Protein AF-A0A7C3WZR3-F1 (afdb_monomer)

Secondary structure (DSSP, 8-state):
--S-GGGGGG-SEEEEES--HHHHSHHHHHHHHHHHHHH--EEEEE-SS--TTGGG-SEEE---TT-HHHHHHHHHHHHHHTT---HHHHHHHSSTTBBBPTT---TTTTTTPPTTEETTTTEE-GGGS-B-B-TTT-PBPB--SSPPPP-TTSTTS----S-B-TTS-B----HHHHHTT-GGGS--BHHHHHHHHHTT---SSTTSHIIIII---HHHHHHHHHHHHHHHTSTT--EEEEE-GGGTSSTTHHHHHHHHHHHHHHTT-TTSTT-SEEE---STTHHHHHHTT-BTTB-TTSPBPPBTTT-SSHHHHHHHH--SSSGGGGHHHHHHHHHHHHHHHHHHHH-HHHHHHHS--BPTT---SHHHHHHHHHTT---EEEEES--HHHHSS-HHHHHHHHTT-SEEEEEESS--TTTTGGGSTT--GGG---EEEEEEPP-SSSS-EEEE-TT--EEEE---

Foldseek 3Di:
DLFDLLLLLVAQEEEEEADDCCPQVVVSVVSVVNNCVVPNRFYEYEELDCHPSVVVGPAYWYWDQPLLLLLLLQLVLLCLVVVLFPLLLCQQVHQQQFAAAPQWDDCVRVVHDIPQQDPVVRDGDCPRRDTDADPVPRHTDGAFAAQFDADPVDHPRTPHHHDDDPVRHGDHNPSVCLVVVVLVPDRRGPNSVSSNRSVQSALDDCPGCCCPRTVTDSVSSVVVSCSASVQQSDPSHAYEYEHEVSQQPDPCSVSSVVSVVVVLSRSVRRPDRSHDYQHADRDQFPVVCVCCPVFPQAHNNGQGAAACPQPVWPVSSCVVRQDPDDPSVCVNVVVLVVLCVVVVVPCVVPNSRVSVNPRDHHHPPQDPGPVSVLVCLLVLNAQEDEAEQDACLPVPPHNVSSLNSQLSHLEYEYEEQDDHCSQCSLVDPPHDNVSRNYHYHYHHDDDPQQAWDWGQGSSRDTDTDHRD

Sequence (468 aa):
MTNHWVDLKNADVFMICGANPSENHPCSWKWLEKAREDHGAKIIVVDPRFTRSAARADLFSFIRPGTDIAFFNALIKYAIDKNYINWEYVQNYTNAPILVSPDFKGPWELDGYFSGYDKEKKKYDTKTWTYQTNPATGEPIRVQLIPIAEDPTFPGRGTPIGPTDANGNYIPVEWELIKAGRYDEMQPTVFAKLAKHVSRYTYEGPDSVVAKVCGMDPAKFKEIAECYVGITHKRDKTGNLMYAMGLTQFTFGTEKIRAFAILQALLGNTGLPGGGINALRGESNVQGSTDFGLLSHILTGYMSVPNSTDHPTLDKYLEKTTPKVGIWTWQPRFFKSYLMAYYGPYAKKNGLDKAYDLHPKVKKGKNYTHIGLFEDMYAGVIKGLIAWGQNPVVGGACSNLEAEAMDKLDWFVAVDLWETESMNFWRRPGVEPKDIKTEVWVLPAASSVEKSGSVTNSGRLAQYRWKA

pLDDT: mean 92.68, std 12.2, range [37.19, 98.88]

Radius of gyration: 25.97 Å; Cα contacts (8 Å, |Δi|>4): 823; chains: 1; bounding box: 72×48×62 Å

Structure (mmCIF, N/CA/C/O backbone):
data_AF-A0A7C3WZR3-F1
#
_entry.id   AF-A0A7C3WZR3-F1
#
loop_
_atom_site.group_PDB
_atom_site.id
_atom_site.type_symbol
_atom_site.label_atom_id
_atom_site.label_alt_id
_atom_site.label_comp_id
_atom_site.label_asym_id
_atom_site.label_entity_id
_atom_site.label_seq_id
_atom_site.pdbx_PDB_ins_code
_atom_site.Cartn_x
_atom_site.Cartn_y
_atom_site.Cartn_z
_atom_site.occupancy
_atom_site.B_iso_or_equiv
_atom_site.auth_seq_id
_atom_site.auth_comp_id
_atom_site.auth_asym_id
_atom_site.auth_atom_id
_atom_site.pdbx_PDB_model_num
ATOM 1 N N . MET A 1 1 ? -3.335 7.397 -3.839 1.00 90.69 1 MET A N 1
ATOM 2 C CA . MET A 1 1 ? -3.072 8.027 -5.136 1.00 90.69 1 MET A CA 1
ATOM 3 C C . MET A 1 1 ? -1.997 9.076 -4.973 1.00 90.69 1 MET A C 1
ATOM 5 O O . MET A 1 1 ? -2.073 9.880 -4.043 1.00 90.69 1 MET A O 1
ATOM 9 N N . THR A 1 2 ? -0.992 9.033 -5.842 1.00 97.00 2 THR A N 1
ATOM 10 C CA . THR A 1 2 ? -0.028 10.130 -5.999 1.00 97.00 2 THR A CA 1
ATOM 11 C C . THR A 1 2 ? -0.692 11.333 -6.671 1.00 97.00 2 THR A C 1
ATOM 13 O O . THR A 1 2 ? -0.408 12.464 -6.286 1.00 97.00 2 THR A O 1
ATOM 16 N N . ASN A 1 3 ? -1.649 11.079 -7.573 1.00 97.75 3 ASN A N 1
ATOM 17 C CA . ASN A 1 3 ? -2.411 12.072 -8.330 1.00 97.75 3 ASN A CA 1
ATOM 18 C C . ASN A 1 3 ? -3.877 12.127 -7.823 1.00 97.75 3 ASN A C 1
ATOM 20 O O . ASN A 1 3 ? -4.163 11.746 -6.681 1.00 97.75 3 ASN A O 1
ATOM 24 N N . HIS A 1 4 ? -4.820 12.615 -8.640 1.00 98.19 4 HIS A N 1
ATOM 25 C CA . HIS A 1 4 ? -6.245 12.735 -8.295 1.00 98.19 4 HIS A CA 1
ATOM 26 C C . HIS A 1 4 ? -7.170 12.378 -9.471 1.00 98.19 4 HIS A C 1
ATOM 28 O O . HIS A 1 4 ? -6.729 12.240 -10.604 1.00 98.19 4 HIS A O 1
ATOM 34 N N . TRP A 1 5 ? -8.478 12.252 -9.215 1.00 98.38 5 TRP A N 1
ATOM 35 C CA . TRP A 1 5 ? -9.445 11.732 -10.194 1.00 98.38 5 TRP A CA 1
ATOM 36 C C . TRP A 1 5 ? -9.473 12.483 -11.528 1.00 98.38 5 TRP A C 1
ATOM 38 O O . TRP A 1 5 ? -9.393 11.856 -12.572 1.00 98.38 5 TRP A O 1
ATOM 48 N N . VAL A 1 6 ? -9.562 13.816 -11.497 1.00 98.38 6 VAL A N 1
ATOM 49 C CA . VAL A 1 6 ? -9.612 14.638 -12.722 1.00 98.38 6 VAL A CA 1
ATOM 50 C C . VAL A 1 6 ? -8.327 14.536 -13.544 1.00 98.38 6 VAL A C 1
ATOM 52 O O . VAL A 1 6 ? -8.385 14.651 -14.761 1.00 98.38 6 VAL A O 1
ATOM 55 N N . ASP A 1 7 ? -7.183 14.305 -12.897 1.00 98.62 7 ASP A N 1
ATOM 56 C CA . ASP A 1 7 ? -5.886 14.213 -13.570 1.00 98.62 7 ASP A CA 1
ATOM 57 C C . ASP A 1 7 ? -5.761 12.961 -14.448 1.00 98.62 7 ASP A C 1
ATOM 59 O O . ASP A 1 7 ? -5.007 12.966 -15.414 1.00 98.62 7 ASP A O 1
ATOM 63 N N .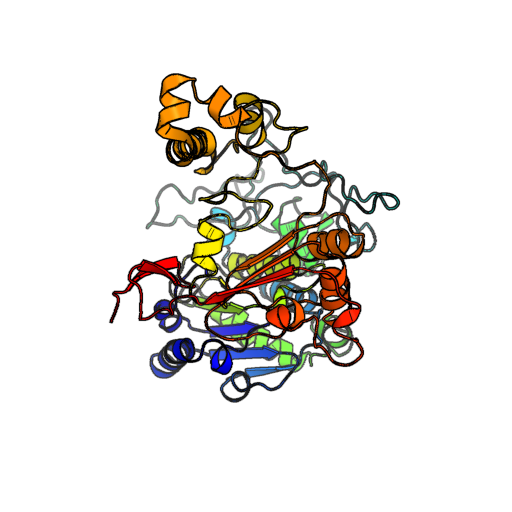 LEU A 1 8 ? -6.568 11.925 -14.183 1.00 98.44 8 LEU A N 1
ATOM 64 C CA . LEU A 1 8 ? -6.627 10.724 -15.021 1.00 98.44 8 LEU A CA 1
ATOM 65 C C . LEU A 1 8 ? -6.869 11.064 -16.494 1.00 98.44 8 LEU A C 1
ATOM 67 O O . LEU A 1 8 ? -6.333 10.384 -17.356 1.00 98.44 8 LEU A O 1
ATOM 71 N N . LYS A 1 9 ? -7.607 12.143 -16.792 1.00 98.50 9 LYS A N 1
ATOM 72 C CA . LYS A 1 9 ? -7.881 12.557 -18.173 1.00 98.50 9 LYS A CA 1
ATOM 73 C C . LYS A 1 9 ? -6.622 12.882 -18.981 1.00 98.50 9 LYS A C 1
ATOM 75 O O . LYS A 1 9 ? -6.721 12.954 -20.190 1.00 98.50 9 LYS A O 1
ATOM 80 N N . ASN A 1 10 ? -5.486 13.133 -18.329 1.00 98.44 10 ASN A N 1
ATOM 81 C CA . ASN A 1 10 ? -4.244 13.550 -18.976 1.00 98.44 10 ASN A CA 1
ATOM 82 C C . ASN A 1 10 ? -3.342 12.362 -19.366 1.00 98.44 10 ASN A C 1
ATOM 84 O O . ASN A 1 10 ? -2.302 12.582 -19.971 1.00 98.44 10 ASN A O 1
ATOM 88 N N . ALA A 1 11 ? -3.692 11.125 -18.993 1.00 98.31 11 ALA A N 1
ATOM 89 C CA . ALA A 1 11 ? -2.863 9.955 -19.284 1.00 98.31 11 ALA A CA 1
ATOM 90 C C . ALA A 1 11 ? -2.921 9.569 -20.771 1.00 98.31 11 ALA A C 1
ATOM 92 O O . ALA A 1 11 ? -3.961 9.735 -21.409 1.00 98.31 11 ALA A O 1
ATOM 93 N N . ASP A 1 12 ? -1.846 8.980 -21.297 1.00 98.44 12 ASP A N 1
ATOM 94 C CA . ASP A 1 12 ? -1.814 8.378 -22.641 1.00 98.44 12 ASP A CA 1
ATOM 95 C C . ASP A 1 12 ? -2.079 6.869 -22.608 1.00 98.44 12 ASP A C 1
ATOM 97 O O . ASP A 1 12 ? -2.499 6.268 -23.597 1.00 98.44 12 ASP A O 1
ATOM 101 N N . VAL A 1 13 ? -1.832 6.231 -21.465 1.00 98.69 13 VAL A N 1
ATOM 102 C CA . VAL A 1 13 ? -2.143 4.819 -21.255 1.00 98.69 13 VAL A CA 1
ATOM 103 C C . VAL A 1 13 ? -2.433 4.531 -19.786 1.00 98.69 13 VAL A C 1
ATOM 105 O O . VAL A 1 13 ? -1.775 5.054 -18.887 1.00 98.69 13 VAL A O 1
ATOM 108 N N . PHE A 1 14 ? -3.408 3.662 -19.541 1.00 98.75 14 PHE A N 1
ATOM 109 C CA . PHE A 1 14 ? -3.781 3.170 -18.221 1.00 98.75 14 PHE A CA 1
ATOM 110 C C . PHE A 1 14 ? -3.448 1.685 -18.095 1.00 98.75 14 PHE A C 1
ATOM 112 O O . PHE A 1 14 ? -3.852 0.879 -18.930 1.00 98.75 14 PHE A O 1
ATOM 119 N N . MET A 1 15 ? -2.782 1.316 -17.004 1.00 98.69 15 MET A N 1
ATOM 120 C CA . MET A 1 15 ? -2.668 -0.059 -16.527 1.00 98.69 15 MET A CA 1
ATOM 121 C C . MET A 1 15 ? -3.608 -0.244 -15.339 1.00 98.69 15 MET A C 1
ATOM 123 O O . MET A 1 15 ? -3.333 0.242 -14.240 1.00 98.69 15 MET A O 1
ATOM 127 N N . ILE A 1 16 ? -4.705 -0.964 -15.544 1.00 98.75 16 ILE A N 1
ATOM 128 C CA . ILE A 1 16 ? -5.624 -1.375 -14.485 1.00 98.75 16 ILE A CA 1
ATOM 129 C C . ILE A 1 16 ? -5.258 -2.807 -14.088 1.00 98.75 16 ILE A C 1
ATOM 131 O O . ILE A 1 16 ? -5.512 -3.750 -14.834 1.00 98.75 16 ILE A O 1
ATOM 135 N N . CYS A 1 17 ? -4.656 -2.971 -12.910 1.00 98.31 17 CYS A N 1
ATOM 136 C CA . CYS A 1 17 ? -4.237 -4.273 -12.393 1.00 98.31 17 CYS A CA 1
ATOM 137 C C . CYS A 1 17 ? -4.554 -4.367 -10.895 1.00 98.31 17 CYS A C 1
ATOM 139 O O . CYS A 1 17 ? -4.167 -3.503 -10.106 1.00 98.31 17 CYS A O 1
ATOM 141 N N . GLY A 1 18 ? -5.323 -5.387 -10.504 1.00 96.88 18 GLY A N 1
ATOM 142 C CA . GLY A 1 18 ? -5.863 -5.526 -9.145 1.00 96.88 18 GLY A CA 1
ATOM 143 C C . GLY A 1 18 ? -6.856 -4.423 -8.747 1.00 96.88 18 GLY A C 1
ATOM 144 O O . GLY A 1 18 ? -6.938 -4.032 -7.576 1.00 96.88 18 GLY A O 1
ATOM 145 N N . ALA A 1 19 ? -7.611 -3.913 -9.720 1.00 97.44 19 ALA A N 1
ATOM 146 C CA . ALA A 1 19 ? -8.742 -3.010 -9.534 1.00 97.44 19 ALA A CA 1
ATOM 147 C C . ALA A 1 19 ? -9.811 -3.254 -10.603 1.00 97.44 19 ALA A C 1
ATOM 149 O O . ALA A 1 19 ? -9.519 -3.718 -11.698 1.00 97.44 19 ALA A O 1
ATOM 150 N N . ASN A 1 20 ? -11.045 -2.858 -10.293 1.00 98.19 20 ASN A N 1
ATOM 151 C CA . ASN A 1 20 ? -12.165 -2.894 -11.227 1.00 98.19 20 ASN A CA 1
ATOM 152 C C . ASN A 1 20 ? -12.933 -1.558 -11.185 1.00 98.19 20 ASN A C 1
ATOM 154 O O . ASN A 1 20 ? -14.039 -1.494 -10.644 1.00 98.19 20 ASN A O 1
ATOM 158 N N . PRO A 1 21 ? -12.334 -0.453 -11.666 1.00 97.94 21 PRO A N 1
ATOM 159 C CA . PRO A 1 21 ? -12.847 0.891 -11.418 1.00 97.94 21 PRO A CA 1
ATOM 160 C C . PRO A 1 21 ? -14.184 1.184 -12.104 1.00 97.94 21 PRO A C 1
ATOM 162 O O . PRO A 1 21 ? -14.901 2.055 -11.630 1.00 97.94 21 PRO A O 1
ATOM 165 N N . SER A 1 22 ? -14.577 0.463 -13.158 1.00 97.50 22 SER A N 1
ATOM 166 C CA . SER A 1 22 ? -15.923 0.635 -13.735 1.00 97.50 22 SER A CA 1
ATOM 167 C C . SER A 1 22 ? -17.051 0.165 -12.803 1.00 97.50 22 SER A C 1
ATOM 169 O O . SER A 1 22 ? -18.186 0.602 -12.967 1.00 97.50 22 SER A O 1
ATOM 171 N N . GLU A 1 23 ? -16.749 -0.688 -11.818 1.00 98.06 23 GLU A N 1
ATOM 172 C CA . GLU A 1 23 ? -17.705 -1.172 -10.812 1.00 98.06 23 GLU A CA 1
ATOM 173 C C . GLU A 1 23 ? -17.470 -0.511 -9.456 1.00 98.06 23 GLU A C 1
ATOM 175 O O . GLU A 1 23 ? -18.408 -0.022 -8.834 1.00 98.06 23 GLU A O 1
ATOM 180 N N . ASN A 1 24 ? -16.211 -0.446 -9.021 1.00 98.06 24 ASN A N 1
ATOM 181 C CA . ASN A 1 24 ? -15.868 -0.040 -7.657 1.00 98.06 24 ASN A CA 1
ATOM 182 C C . ASN A 1 24 ? -15.627 1.474 -7.530 1.00 98.06 24 ASN A C 1
ATOM 184 O O . ASN A 1 24 ? -15.676 2.023 -6.433 1.00 98.06 24 ASN A O 1
ATOM 188 N N . HIS A 1 25 ? -15.373 2.159 -8.650 1.00 98.31 25 HIS A N 1
ATOM 189 C CA . HIS A 1 25 ? -15.139 3.605 -8.718 1.00 98.31 25 HIS A CA 1
ATOM 190 C C . HIS A 1 25 ? -15.783 4.207 -9.979 1.00 98.31 25 HIS A C 1
ATOM 192 O O . HIS A 1 25 ? -15.106 4.939 -10.703 1.00 98.31 25 HIS A O 1
ATOM 198 N N . PRO A 1 26 ? -17.062 3.925 -10.291 1.00 97.81 26 PRO A N 1
ATOM 199 C CA . PRO A 1 26 ? -17.635 4.132 -11.628 1.00 97.81 26 PRO A CA 1
ATOM 200 C C . PRO A 1 26 ? -17.519 5.579 -12.125 1.00 97.81 26 PRO A C 1
ATOM 202 O O . PRO A 1 26 ? -17.210 5.818 -13.291 1.00 97.81 26 PRO A O 1
ATOM 205 N N . CYS A 1 27 ? -17.661 6.563 -11.230 1.00 97.50 27 CYS A N 1
ATOM 206 C CA . CYS A 1 27 ? -17.503 7.980 -11.567 1.00 97.50 27 CYS A CA 1
ATOM 207 C C . CYS A 1 27 ? -16.086 8.345 -12.046 1.00 97.50 27 CYS A C 1
ATOM 209 O O . CYS A 1 27 ? -15.922 9.323 -12.772 1.00 97.50 27 CYS A O 1
ATOM 211 N N . SER A 1 28 ? -15.060 7.577 -11.660 1.00 96.38 28 SER A N 1
ATOM 212 C CA . SER A 1 28 ? -13.687 7.773 -12.143 1.00 96.38 28 SER A CA 1
ATOM 213 C C . SER A 1 28 ? -13.534 7.407 -13.618 1.00 96.38 28 SER A C 1
ATOM 215 O O . SER A 1 28 ? -12.729 8.025 -14.310 1.00 96.38 28 SER A O 1
ATOM 217 N N . TRP A 1 29 ? -14.350 6.471 -14.121 1.00 97.94 29 TRP A N 1
ATOM 218 C CA . TRP A 1 29 ? -14.259 5.989 -15.497 1.00 97.94 29 TRP A CA 1
ATOM 219 C C . TRP A 1 29 ? -14.526 7.095 -16.526 1.00 97.94 29 TRP A C 1
ATOM 221 O O . TRP A 1 29 ? -13.958 7.079 -17.613 1.00 97.94 29 TRP A O 1
ATOM 231 N N . LYS A 1 30 ? -15.310 8.119 -16.160 1.00 98.06 30 LYS A N 1
ATOM 232 C CA . LYS A 1 30 ? -15.496 9.328 -16.977 1.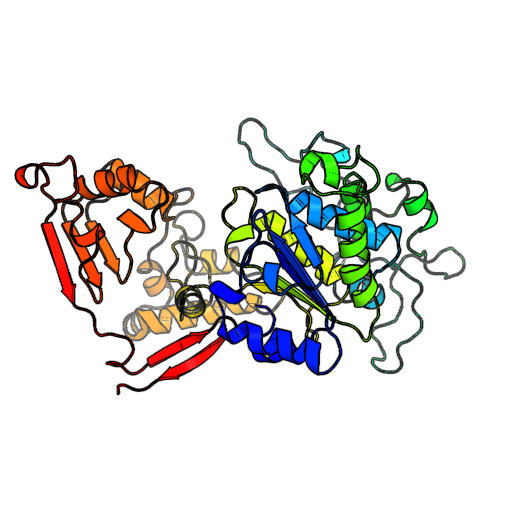00 98.06 30 LYS A CA 1
ATOM 233 C C . LYS A 1 30 ? -14.162 9.934 -17.433 1.00 98.06 30 LYS A C 1
ATOM 235 O O . LYS A 1 30 ? -14.060 10.402 -18.560 1.00 98.06 30 LYS A O 1
ATOM 240 N N . TRP A 1 31 ? -13.153 9.957 -16.563 1.00 98.62 31 TRP A N 1
ATOM 241 C CA . TRP A 1 31 ? -11.861 10.570 -16.878 1.00 98.62 31 TRP A CA 1
ATOM 242 C C . TRP A 1 31 ? -10.994 9.687 -17.773 1.00 98.62 31 TRP A C 1
ATOM 244 O O . TRP A 1 31 ? -10.238 10.214 -18.580 1.00 98.62 31 TRP A O 1
ATOM 254 N N . LEU A 1 32 ? -11.154 8.367 -17.675 1.00 98.50 32 LEU A N 1
ATOM 255 C CA . LEU A 1 32 ? -10.520 7.403 -18.572 1.00 98.50 32 LEU A CA 1
ATOM 256 C C . LEU A 1 32 ? -11.081 7.538 -19.992 1.00 98.50 32 LEU A C 1
ATOM 258 O O . LEU A 1 32 ? -10.315 7.603 -20.948 1.00 98.50 32 LEU A O 1
ATOM 262 N N . GLU A 1 33 ? -12.407 7.638 -20.129 1.00 98.31 33 GLU A N 1
ATOM 263 C CA . GLU A 1 33 ? -13.029 7.885 -21.438 1.00 98.31 33 GLU A CA 1
ATOM 264 C C . GLU A 1 33 ? -12.649 9.246 -21.993 1.00 98.31 33 GLU A C 1
ATOM 266 O O . GLU A 1 33 ? -12.318 9.341 -23.164 1.00 98.31 33 GLU A O 1
ATOM 271 N N . LYS A 1 34 ? -12.580 10.278 -21.147 1.00 98.56 34 LYS A N 1
ATOM 272 C CA . LYS A 1 34 ? -12.128 11.591 -21.601 1.00 98.56 34 LYS A CA 1
ATOM 273 C C . LYS A 1 34 ? -10.716 11.548 -22.200 1.00 98.56 34 LYS A C 1
ATOM 275 O O . LYS A 1 34 ? -10.502 12.135 -23.249 1.00 98.56 34 LYS A O 1
ATOM 280 N N . ALA A 1 35 ? -9.775 10.839 -21.574 1.00 98.56 35 ALA A N 1
ATOM 281 C CA . ALA A 1 35 ? -8.432 10.660 -22.134 1.00 98.56 35 ALA A CA 1
ATOM 282 C C . ALA A 1 35 ? -8.455 9.906 -23.480 1.00 98.56 35 ALA A C 1
ATOM 284 O O . ALA A 1 35 ? -7.708 10.222 -24.407 1.00 98.56 35 ALA A O 1
ATOM 285 N N . ARG A 1 36 ? -9.331 8.901 -23.599 1.00 98.19 36 ARG A N 1
ATOM 286 C CA . ARG A 1 36 ? -9.521 8.122 -24.829 1.00 98.19 36 ARG A CA 1
ATOM 287 C C . ARG A 1 36 ? -10.112 8.966 -25.960 1.00 98.19 36 ARG A C 1
ATOM 289 O O . ARG A 1 36 ? -9.635 8.883 -27.085 1.00 98.19 36 ARG A O 1
ATOM 296 N N . GLU A 1 37 ? -11.128 9.767 -25.662 1.00 98.19 37 GLU A N 1
ATOM 297 C CA . GLU A 1 37 ? -11.834 10.632 -26.612 1.00 98.19 37 GLU A CA 1
ATOM 298 C C . GLU A 1 37 ? -10.979 11.825 -27.054 1.00 98.19 37 GLU A C 1
ATOM 300 O O . GLU A 1 37 ? -10.922 12.120 -28.245 1.00 98.19 37 GLU A O 1
ATOM 305 N N . ASP A 1 38 ? -10.305 12.494 -26.113 1.00 97.81 38 ASP A N 1
ATOM 306 C CA . ASP A 1 38 ? -9.553 13.721 -26.392 1.00 97.81 38 ASP A CA 1
ATOM 307 C C . ASP A 1 38 ? -8.261 13.433 -27.187 1.00 97.81 38 ASP A C 1
ATOM 309 O O . ASP A 1 38 ? -7.904 14.203 -28.081 1.00 97.81 38 ASP A O 1
ATOM 313 N N . HIS A 1 39 ? -7.548 12.338 -26.880 1.00 96.25 39 HIS A N 1
ATOM 314 C CA . HIS A 1 39 ? -6.222 12.063 -27.466 1.00 96.25 39 HIS A CA 1
ATOM 315 C C . HIS A 1 39 ? -5.868 10.576 -27.610 1.00 96.25 39 HIS A C 1
ATOM 317 O O . HIS A 1 39 ? -4.698 10.227 -27.771 1.00 96.25 39 HIS A O 1
ATOM 323 N N . GLY A 1 40 ? -6.863 9.685 -27.615 1.00 97.69 40 GLY A N 1
ATOM 324 C CA . GLY A 1 40 ? -6.666 8.281 -27.990 1.00 97.69 40 GLY A CA 1
ATOM 325 C C . GLY A 1 40 ? -5.967 7.422 -26.936 1.00 97.69 40 GLY A C 1
ATOM 326 O O . GLY A 1 40 ? -5.354 6.414 -27.298 1.00 97.69 40 GLY A O 1
ATOM 327 N N . ALA A 1 41 ? -6.042 7.804 -25.656 1.00 98.50 41 ALA A N 1
ATOM 328 C CA . ALA A 1 41 ? -5.420 7.052 -24.572 1.00 98.50 41 ALA A CA 1
ATOM 329 C C . ALA A 1 41 ? -5.849 5.574 -24.547 1.00 98.50 41 ALA A C 1
ATOM 331 O O . ALA A 1 41 ? -7.018 5.252 -24.768 1.00 98.50 41 ALA A O 1
ATOM 332 N N . LYS A 1 42 ? -4.907 4.673 -24.248 1.00 98.69 42 LYS A N 1
ATOM 333 C CA . LYS A 1 42 ? -5.143 3.220 -24.226 1.00 98.69 42 LYS A CA 1
ATOM 334 C C . LYS A 1 42 ? -5.472 2.698 -22.839 1.00 98.69 42 LYS A C 1
ATOM 336 O O . LYS A 1 42 ? -4.846 3.093 -21.862 1.00 98.69 42 LYS A O 1
ATOM 341 N N . ILE A 1 43 ? -6.415 1.766 -22.741 1.00 98.81 43 ILE A N 1
ATOM 342 C CA . ILE A 1 43 ? -6.809 1.152 -21.470 1.00 98.81 43 ILE A CA 1
ATOM 343 C C . ILE A 1 43 ? -6.462 -0.330 -21.476 1.00 98.81 43 ILE A C 1
ATOM 345 O O . ILE A 1 43 ? -7.004 -1.106 -22.261 1.00 98.81 43 ILE A O 1
ATOM 349 N N . ILE A 1 44 ? -5.582 -0.724 -20.560 1.00 98.88 44 ILE A N 1
ATOM 350 C CA . ILE A 1 44 ? -5.152 -2.105 -20.359 1.00 98.88 44 ILE A CA 1
ATOM 351 C C . ILE A 1 44 ? -5.762 -2.616 -19.055 1.00 98.88 44 ILE A C 1
ATOM 353 O O . ILE A 1 44 ? -5.636 -1.966 -18.016 1.00 98.88 44 ILE A O 1
ATOM 357 N N . VAL A 1 45 ? -6.390 -3.791 -19.091 1.00 98.88 45 VAL A N 1
ATOM 358 C CA . VAL A 1 45 ? -6.889 -4.491 -17.901 1.00 98.88 45 VAL A CA 1
ATOM 359 C C . VAL A 1 45 ? -6.191 -5.838 -17.756 1.00 98.88 45 VAL A C 1
ATOM 361 O O . VAL A 1 45 ? -6.229 -6.677 -18.653 1.00 98.88 45 VAL A O 1
ATOM 364 N N . VAL A 1 46 ? -5.584 -6.058 -16.593 1.00 98.75 46 VAL A N 1
ATOM 365 C CA . VAL A 1 46 ? -5.000 -7.341 -16.195 1.00 98.75 46 VAL A CA 1
ATOM 366 C C . VAL A 1 46 ? -5.708 -7.805 -14.926 1.00 98.75 46 VAL A C 1
ATOM 368 O O . VAL A 1 46 ? -5.545 -7.217 -13.856 1.00 98.75 46 VAL A O 1
ATOM 371 N N . ASP A 1 47 ? -6.548 -8.831 -15.054 1.00 98.69 47 ASP A N 1
ATOM 372 C CA . ASP A 1 47 ? -7.404 -9.326 -13.970 1.00 98.69 47 ASP A CA 1
ATOM 373 C C . ASP A 1 47 ? -7.632 -10.839 -14.141 1.00 98.69 47 ASP A C 1
ATOM 375 O O . ASP A 1 47 ? -7.739 -11.315 -15.274 1.00 98.69 47 ASP A O 1
ATOM 379 N N . PRO A 1 48 ? -7.722 -11.633 -13.058 1.00 98.19 48 PRO A N 1
ATOM 380 C CA . PRO A 1 48 ? -8.095 -13.048 -13.151 1.00 98.19 48 PRO A CA 1
ATOM 381 C C . PRO A 1 48 ? -9.490 -13.290 -13.748 1.00 98.19 48 PRO A C 1
ATOM 383 O O . PRO A 1 48 ? -9.826 -14.430 -14.062 1.00 98.19 48 PRO A O 1
ATOM 386 N N . ARG A 1 49 ? -10.322 -12.252 -13.887 1.00 98.44 49 ARG A N 1
ATOM 387 C CA . ARG A 1 49 ? -11.691 -12.326 -14.398 1.00 98.44 49 ARG A CA 1
ATOM 388 C C . ARG A 1 49 ? -11.914 -11.306 -15.509 1.00 98.44 49 ARG A C 1
ATOM 390 O O . ARG A 1 49 ? -11.367 -10.207 -15.497 1.00 98.44 49 ARG A O 1
ATOM 397 N N . PHE A 1 50 ? -12.827 -11.627 -16.419 1.00 98.50 50 PHE A N 1
ATOM 398 C CA . PHE A 1 50 ? -13.345 -10.648 -17.369 1.00 98.50 50 PHE A CA 1
ATOM 399 C C . PHE A 1 50 ? -14.417 -9.782 -16.684 1.00 98.50 50 PHE A C 1
ATOM 401 O O . PHE A 1 50 ? -15.567 -10.188 -16.536 1.00 98.50 50 PHE A O 1
ATOM 408 N N . THR A 1 51 ? -14.014 -8.616 -16.182 1.00 98.62 51 THR A N 1
ATOM 409 C CA . THR A 1 51 ? -14.869 -7.678 -15.429 1.00 98.62 51 THR A CA 1
ATOM 410 C C . THR A 1 51 ? -15.558 -6.652 -16.335 1.00 98.62 51 THR A C 1
ATOM 412 O O . THR A 1 51 ? -15.250 -6.558 -17.525 1.00 98.62 51 THR A O 1
ATOM 415 N N . ARG A 1 52 ? -16.439 -5.793 -15.791 1.00 98.44 52 ARG A N 1
ATOM 416 C CA . ARG A 1 52 ? -16.972 -4.656 -16.572 1.00 98.44 52 ARG A CA 1
ATOM 417 C C . ARG A 1 52 ? -15.887 -3.658 -16.989 1.00 98.44 52 ARG A C 1
ATOM 419 O O . ARG A 1 52 ? -16.067 -2.955 -17.979 1.00 98.44 52 ARG A O 1
ATOM 426 N N . SER A 1 53 ? -14.753 -3.613 -16.280 1.00 98.56 53 SER A N 1
ATOM 427 C CA . SER A 1 53 ? -13.608 -2.798 -16.706 1.00 98.56 53 SER A CA 1
ATOM 428 C C . SER A 1 53 ? -12.926 -3.441 -17.907 1.00 98.56 53 SER A C 1
ATOM 430 O O . SER A 1 53 ? -12.623 -2.742 -18.868 1.00 98.56 53 SER A O 1
ATOM 432 N N . ALA A 1 54 ? -12.752 -4.770 -17.888 1.00 98.56 54 ALA A N 1
ATOM 433 C CA . ALA A 1 54 ? -12.206 -5.522 -19.018 1.00 98.56 54 ALA A CA 1
ATOM 434 C C . ALA A 1 54 ? -13.073 -5.379 -20.277 1.00 98.56 54 ALA A C 1
ATOM 436 O O . ALA A 1 54 ? -12.542 -5.159 -21.358 1.00 98.56 54 ALA A O 1
ATOM 437 N N . ALA A 1 55 ? -14.402 -5.390 -20.126 1.00 98.44 55 ALA A N 1
ATOM 438 C CA . ALA A 1 55 ? -15.346 -5.197 -21.230 1.00 98.44 55 ALA A CA 1
ATOM 439 C C . ALA A 1 55 ? -15.206 -3.845 -21.957 1.00 98.44 55 ALA A C 1
ATOM 441 O O . ALA A 1 55 ? -15.729 -3.682 -23.056 1.00 98.44 55 ALA A O 1
ATOM 442 N N . ARG A 1 56 ? -14.529 -2.869 -21.341 1.00 97.69 56 ARG A N 1
ATOM 443 C CA . ARG A 1 56 ? -14.323 -1.515 -21.876 1.00 97.69 56 ARG A CA 1
ATOM 444 C C . ARG A 1 56 ? -12.852 -1.201 -22.173 1.00 97.69 56 ARG A C 1
ATOM 446 O O . ARG A 1 56 ? -12.537 -0.051 -22.498 1.00 97.69 56 ARG A O 1
ATOM 453 N N . ALA A 1 57 ? -11.963 -2.177 -22.004 1.00 98.38 57 ALA A N 1
ATOM 454 C CA . ALA A 1 57 ? -10.530 -2.034 -22.227 1.00 98.38 57 ALA A CA 1
ATOM 455 C C . ALA A 1 57 ? -10.178 -2.177 -23.714 1.00 98.38 57 ALA A C 1
ATOM 457 O O . ALA A 1 57 ? -10.857 -2.891 -24.447 1.00 98.38 57 ALA A O 1
ATOM 458 N N . ASP A 1 58 ? -9.094 -1.533 -24.146 1.00 98.44 58 ASP A N 1
ATOM 459 C CA . ASP A 1 58 ? -8.479 -1.794 -25.452 1.00 98.44 58 ASP A CA 1
ATOM 460 C C . ASP A 1 58 ? -7.736 -3.137 -25.444 1.00 98.44 58 ASP A C 1
ATOM 462 O O . ASP A 1 58 ? -7.760 -3.872 -26.428 1.00 98.44 58 ASP A O 1
ATOM 466 N N . LEU A 1 59 ? -7.076 -3.458 -24.324 1.00 98.44 59 LEU A N 1
ATOM 467 C CA . LEU A 1 59 ? -6.339 -4.703 -24.124 1.00 98.44 59 LEU A CA 1
ATOM 468 C C . LEU A 1 59 ? -6.748 -5.359 -22.808 1.00 98.44 59 LEU A C 1
ATOM 470 O O . LEU A 1 59 ? -6.795 -4.713 -21.761 1.00 98.44 59 LEU A O 1
ATOM 474 N N . PHE A 1 60 ? -6.979 -6.667 -22.855 1.00 98.62 60 PHE A N 1
ATOM 475 C CA . PHE A 1 60 ? -7.258 -7.482 -21.681 1.00 98.62 60 PHE A CA 1
ATOM 476 C C . PHE A 1 60 ? -6.369 -8.725 -21.661 1.00 98.62 60 PHE A C 1
ATOM 478 O O . PHE A 1 60 ? -6.164 -9.367 -22.693 1.00 98.62 60 PHE A O 1
ATOM 485 N N . SER A 1 61 ? -5.884 -9.089 -20.474 1.00 98.38 61 SER A N 1
ATOM 486 C CA . SER A 1 61 ? -5.281 -10.397 -20.236 1.00 98.38 61 SER A CA 1
ATOM 487 C C . SER A 1 61 ? -5.697 -10.962 -18.891 1.00 98.38 61 SER A C 1
ATOM 489 O O . SER A 1 61 ? -5.686 -10.265 -17.874 1.00 98.38 61 SER A O 1
ATOM 491 N N . PHE A 1 62 ? -5.945 -12.270 -18.879 1.00 98.25 62 PHE A N 1
ATOM 492 C CA . PHE A 1 62 ? -6.003 -13.025 -17.640 1.00 98.25 62 PHE A CA 1
ATOM 493 C C . PHE A 1 62 ? -4.634 -13.043 -16.954 1.00 98.25 62 PHE A C 1
ATOM 495 O O . PHE A 1 62 ? -3.587 -13.035 -17.609 1.00 98.25 62 PHE A O 1
ATOM 502 N N . ILE A 1 63 ? -4.661 -13.098 -15.625 1.00 98.12 63 ILE A N 1
ATOM 503 C CA . ILE A 1 63 ? -3.499 -13.367 -14.780 1.00 98.12 63 ILE A CA 1
ATOM 504 C C . ILE A 1 63 ? -3.911 -14.311 -13.652 1.00 98.12 63 ILE A C 1
ATOM 506 O O . ILE A 1 63 ? -5.009 -14.207 -13.104 1.00 98.12 63 ILE A O 1
ATOM 510 N N . ARG A 1 64 ? -3.032 -15.236 -13.277 1.00 98.38 64 ARG A N 1
ATOM 511 C CA . ARG A 1 64 ? -3.238 -16.084 -12.103 1.00 98.38 64 ARG A CA 1
ATOM 512 C C . ARG A 1 64 ? -3.213 -15.232 -10.820 1.00 98.38 64 ARG A C 1
ATOM 514 O O . ARG A 1 64 ? -2.281 -14.451 -10.627 1.00 98.38 64 ARG A O 1
ATOM 521 N N . PRO A 1 65 ? -4.184 -15.376 -9.898 1.00 97.62 65 PRO A N 1
ATOM 522 C CA . PRO A 1 65 ? -4.155 -14.639 -8.637 1.00 97.62 65 PRO A CA 1
ATOM 523 C C . PRO A 1 65 ? -2.845 -14.867 -7.873 1.00 97.62 65 PRO A C 1
ATOM 525 O O . PRO A 1 65 ? -2.436 -16.004 -7.653 1.00 97.62 65 PRO A O 1
ATOM 528 N N . GLY A 1 66 ? -2.188 -13.784 -7.451 1.00 96.94 66 GLY A N 1
ATOM 529 C CA . GLY A 1 66 ? -0.950 -13.869 -6.669 1.00 96.94 66 GLY A CA 1
ATOM 530 C C . GLY A 1 66 ? 0.343 -13.751 -7.474 1.00 96.94 66 GLY A C 1
ATOM 531 O O . GLY A 1 66 ? 1.404 -13.668 -6.863 1.00 96.94 66 GLY A O 1
ATOM 532 N N . THR A 1 67 ? 0.294 -13.687 -8.804 1.00 98.19 67 THR A N 1
ATOM 533 C CA . THR A 1 67 ? 1.504 -13.751 -9.647 1.00 98.19 67 THR A CA 1
ATOM 534 C C . THR A 1 67 ? 1.932 -12.398 -10.214 1.00 98.19 67 THR A C 1
ATOM 536 O O . THR A 1 67 ? 2.804 -12.323 -11.074 1.00 98.19 67 THR A O 1
ATOM 539 N N . ASP A 1 68 ? 1.359 -11.308 -9.705 1.00 98.31 68 ASP A N 1
ATOM 540 C CA . ASP A 1 68 ? 1.561 -9.943 -10.202 1.00 98.31 68 ASP A CA 1
ATOM 541 C C . ASP A 1 68 ? 3.020 -9.472 -10.097 1.00 98.31 68 ASP A C 1
ATOM 543 O O . ASP A 1 68 ? 3.484 -8.720 -10.947 1.00 98.31 68 ASP A O 1
ATOM 547 N N . ILE A 1 69 ? 3.779 -9.947 -9.096 1.00 98.19 69 ILE A N 1
ATOM 548 C CA . ILE A 1 69 ? 5.219 -9.647 -8.978 1.00 98.19 69 ILE A CA 1
ATOM 549 C C . ILE A 1 69 ? 5.964 -10.132 -10.223 1.00 98.19 69 ILE A C 1
ATOM 551 O O . ILE A 1 69 ? 6.805 -9.410 -10.753 1.00 98.19 69 ILE A O 1
ATOM 555 N N . ALA A 1 70 ? 5.651 -11.338 -10.704 1.00 98.31 70 ALA A N 1
ATOM 556 C CA . ALA A 1 70 ? 6.294 -11.896 -11.885 1.00 98.31 70 ALA A CA 1
ATOM 557 C C . ALA A 1 70 ? 5.932 -11.099 -13.145 1.00 98.31 70 ALA A C 1
ATOM 559 O O . ALA A 1 70 ? 6.814 -10.793 -13.942 1.00 98.31 70 ALA A O 1
ATOM 560 N N . PHE A 1 71 ? 4.667 -10.690 -13.273 1.00 98.62 71 PHE A N 1
ATOM 561 C CA . PHE A 1 71 ? 4.199 -9.825 -14.355 1.00 98.62 71 PHE A CA 1
ATOM 562 C C . PHE A 1 71 ? 4.894 -8.451 -14.360 1.00 98.62 71 PHE A C 1
ATOM 564 O O . PHE A 1 71 ? 5.462 -8.054 -15.376 1.00 98.62 71 PHE A O 1
ATOM 571 N N . PHE A 1 72 ? 4.923 -7.739 -13.228 1.00 98.56 72 PHE A N 1
ATOM 572 C CA . PHE A 1 72 ? 5.561 -6.419 -13.159 1.00 98.56 72 PHE A CA 1
ATOM 573 C C . PHE A 1 72 ? 7.084 -6.488 -13.308 1.00 98.56 72 PHE A C 1
ATOM 575 O O . PHE A 1 72 ? 7.662 -5.635 -13.976 1.00 98.56 72 PHE A O 1
ATOM 582 N N . ASN A 1 73 ? 7.748 -7.509 -12.757 1.00 98.69 73 ASN A N 1
ATOM 583 C CA . ASN A 1 73 ? 9.186 -7.692 -12.969 1.00 98.69 73 ASN A CA 1
ATOM 584 C C . ASN A 1 73 ? 9.519 -8.070 -14.416 1.00 98.69 73 ASN A C 1
ATOM 586 O O . ASN A 1 73 ? 10.556 -7.643 -14.913 1.00 98.69 73 ASN A O 1
ATOM 590 N N . ALA A 1 74 ? 8.641 -8.797 -15.113 1.00 98.75 74 ALA A N 1
ATOM 591 C CA . ALA A 1 74 ? 8.782 -9.019 -16.547 1.00 98.75 74 ALA A CA 1
ATOM 592 C C . ALA A 1 74 ? 8.631 -7.709 -17.342 1.00 98.75 74 ALA A C 1
ATOM 594 O O . ALA A 1 74 ? 9.400 -7.483 -18.270 1.00 98.75 74 ALA A O 1
ATOM 595 N N . LEU A 1 75 ? 7.714 -6.806 -16.960 1.00 98.75 75 LEU A N 1
ATOM 596 C CA . LEU A 1 75 ? 7.612 -5.468 -17.569 1.00 98.75 75 LEU A CA 1
ATOM 597 C C . LEU A 1 75 ? 8.852 -4.605 -17.297 1.00 98.75 75 LEU A C 1
ATOM 599 O O . LEU A 1 75 ? 9.325 -3.917 -18.199 1.00 98.75 75 LEU A O 1
ATOM 603 N N . ILE A 1 76 ? 9.413 -4.662 -16.083 1.00 98.69 76 ILE A N 1
ATOM 604 C CA . ILE A 1 76 ? 10.687 -3.999 -15.764 1.00 98.69 76 ILE A CA 1
ATOM 605 C C . ILE A 1 76 ? 11.812 -4.577 -16.624 1.00 98.69 76 ILE A C 1
ATOM 607 O O . ILE A 1 76 ? 12.578 -3.820 -17.216 1.00 98.69 76 ILE A O 1
ATOM 611 N N . LYS A 1 77 ? 11.898 -5.910 -16.725 1.00 97.88 77 LYS A N 1
ATOM 612 C CA . LYS A 1 77 ? 12.879 -6.575 -17.584 1.00 97.88 77 LYS A CA 1
ATOM 613 C C . LYS A 1 77 ? 12.702 -6.142 -19.038 1.00 97.88 77 LYS A C 1
ATOM 615 O O . LYS A 1 77 ? 13.691 -5.806 -19.665 1.00 97.88 77 LYS A O 1
ATOM 620 N N . TYR A 1 78 ? 11.474 -6.075 -19.551 1.00 97.44 78 TYR A N 1
ATOM 621 C CA . TYR A 1 78 ? 11.186 -5.596 -20.904 1.00 97.44 78 TYR A CA 1
ATOM 622 C C . TYR A 1 78 ? 11.654 -4.148 -21.118 1.00 97.44 78 TYR A C 1
ATOM 624 O O . TYR A 1 78 ? 12.310 -3.855 -22.116 1.00 97.44 78 TYR A O 1
ATOM 632 N N . ALA A 1 79 ? 11.373 -3.249 -20.167 1.00 91.06 79 ALA A N 1
ATOM 633 C CA . ALA A 1 79 ? 11.845 -1.866 -20.217 1.00 91.06 79 ALA A CA 1
ATOM 634 C C . ALA A 1 79 ? 13.379 -1.788 -20.263 1.00 91.06 79 ALA A C 1
ATOM 636 O O . ALA A 1 79 ? 13.930 -1.019 -21.049 1.00 91.06 79 ALA A O 1
ATOM 637 N N . ILE A 1 80 ? 14.066 -2.626 -19.479 1.00 89.94 80 ILE A N 1
ATOM 638 C CA . ILE A 1 80 ? 15.526 -2.751 -19.522 1.00 89.94 80 ILE A CA 1
ATOM 639 C C . ILE A 1 80 ? 15.971 -3.356 -20.856 1.00 89.94 80 ILE A C 1
ATOM 641 O O . ILE A 1 80 ? 16.734 -2.724 -21.556 1.00 89.94 80 ILE A O 1
ATOM 645 N N . ASP A 1 81 ? 15.476 -4.505 -21.299 1.00 86.00 81 ASP A N 1
ATOM 646 C CA . ASP A 1 81 ? 15.941 -5.142 -22.540 1.00 86.00 81 ASP A CA 1
ATOM 647 C C . ASP A 1 81 ? 15.794 -4.229 -23.776 1.00 86.00 81 ASP A C 1
ATOM 649 O O . ASP A 1 81 ? 16.619 -4.270 -24.690 1.00 86.00 81 ASP A O 1
ATOM 653 N N . LYS A 1 82 ? 14.749 -3.389 -23.812 1.00 82.12 82 LYS A N 1
ATOM 654 C CA . LYS A 1 82 ? 14.485 -2.441 -24.909 1.00 82.12 82 LYS A CA 1
ATOM 655 C C . LYS A 1 82 ? 15.158 -1.080 -24.750 1.00 82.12 82 LYS A C 1
ATOM 657 O O . LYS A 1 82 ? 15.073 -0.268 -25.667 1.00 82.12 82 LYS A O 1
ATOM 662 N N . ASN A 1 83 ? 15.815 -0.818 -23.622 1.00 79.75 83 ASN A N 1
ATOM 663 C CA . ASN A 1 83 ? 16.275 0.518 -23.237 1.00 79.75 83 ASN A CA 1
ATOM 664 C C . ASN A 1 83 ? 15.152 1.572 -23.192 1.00 79.75 83 ASN A C 1
ATOM 666 O O . ASN A 1 83 ? 15.357 2.747 -23.494 1.00 79.75 83 ASN A O 1
ATOM 670 N N . TYR A 1 84 ? 13.943 1.153 -22.835 1.00 84.25 84 TYR A N 1
ATOM 671 C CA . TYR A 1 84 ? 12.769 2.012 -22.696 1.00 84.25 84 TYR A CA 1
ATOM 672 C C . TYR A 1 84 ? 12.722 2.584 -21.279 1.00 84.25 84 TYR A C 1
ATOM 674 O O . TYR A 1 84 ? 11.826 2.297 -20.487 1.00 84.25 84 TYR A O 1
ATOM 682 N N . ILE A 1 85 ? 13.753 3.365 -20.959 1.00 82.81 85 ILE A N 1
ATOM 683 C CA . ILE A 1 85 ? 14.006 3.947 -19.642 1.00 82.81 85 ILE A CA 1
ATOM 684 C C . ILE A 1 85 ? 14.172 5.455 -19.802 1.00 82.81 85 ILE A C 1
ATOM 686 O O . ILE A 1 85 ? 14.917 5.929 -20.661 1.00 82.81 85 ILE A O 1
ATOM 690 N N . ASN A 1 86 ? 13.527 6.221 -18.925 1.00 83.69 86 ASN A N 1
ATOM 691 C CA . ASN A 1 86 ? 13.781 7.647 -18.804 1.00 83.69 86 ASN A CA 1
ATOM 692 C C . ASN A 1 86 ? 15.054 7.866 -17.972 1.00 83.69 86 ASN A C 1
ATOM 694 O O . ASN A 1 86 ? 15.008 8.046 -16.755 1.00 83.69 86 ASN A O 1
ATOM 698 N N . TRP A 1 87 ? 16.209 7.806 -18.632 1.00 81.38 87 TRP A N 1
ATOM 699 C CA . TRP A 1 87 ? 17.505 7.838 -17.954 1.00 81.38 87 TRP A CA 1
ATOM 700 C C . TRP A 1 87 ? 17.794 9.127 -17.198 1.00 81.38 87 TRP A C 1
ATOM 702 O O . TRP A 1 87 ? 18.435 9.079 -16.153 1.00 81.38 87 TRP A O 1
ATOM 712 N N . GLU A 1 88 ? 17.297 10.263 -17.678 1.00 78.75 88 GLU A N 1
ATOM 713 C CA . GLU A 1 88 ? 17.439 11.533 -16.970 1.00 78.75 88 GLU A CA 1
ATOM 714 C C . GLU A 1 88 ? 16.681 11.503 -15.637 1.00 78.75 88 GLU A C 1
ATOM 716 O O . GLU A 1 88 ? 17.240 11.837 -14.590 1.00 78.75 88 GLU A O 1
ATOM 721 N N . TYR A 1 89 ? 15.436 11.017 -15.654 1.00 84.38 89 TYR A N 1
ATOM 722 C CA . TYR A 1 89 ? 14.651 10.826 -14.438 1.00 84.38 89 TYR A CA 1
ATOM 723 C C . TYR A 1 89 ? 15.326 9.822 -13.496 1.00 84.38 89 TYR A C 1
ATOM 725 O O . TYR A 1 89 ? 15.475 10.077 -12.301 1.00 84.38 89 TYR A O 1
ATOM 733 N N . VAL A 1 90 ? 15.768 8.680 -14.030 1.00 87.19 90 VAL A N 1
ATOM 734 C CA . VAL A 1 90 ? 16.405 7.609 -13.254 1.00 87.19 90 VAL A CA 1
ATOM 735 C C . VAL A 1 90 ? 17.704 8.083 -12.602 1.00 87.19 90 VAL A C 1
ATOM 737 O O . VAL A 1 90 ? 17.892 7.847 -11.407 1.00 87.19 90 VAL A O 1
ATOM 740 N N . GLN A 1 91 ? 18.562 8.795 -13.334 1.00 85.81 91 GLN A N 1
ATOM 741 C CA . GLN A 1 91 ? 19.815 9.349 -12.818 1.00 85.81 91 GLN A CA 1
ATOM 742 C C . GLN A 1 91 ? 19.563 10.348 -11.680 1.00 85.81 91 GLN A C 1
ATOM 744 O O . GLN A 1 91 ? 20.219 10.284 -10.640 1.00 85.81 91 GLN A O 1
ATOM 749 N N . ASN A 1 92 ? 18.610 11.263 -11.861 1.00 84.19 92 ASN A N 1
ATOM 750 C CA . ASN A 1 92 ? 18.491 12.438 -10.998 1.00 84.19 92 ASN A CA 1
ATOM 751 C C . ASN A 1 92 ? 17.497 12.270 -9.844 1.00 84.19 92 ASN A C 1
ATOM 753 O O . ASN A 1 92 ? 17.694 12.842 -8.770 1.00 84.19 92 ASN A O 1
ATOM 757 N N . TYR A 1 93 ? 16.428 11.498 -10.039 1.00 89.38 93 TYR A N 1
ATOM 758 C CA . TYR A 1 93 ? 15.283 11.464 -9.120 1.00 89.38 93 TYR A CA 1
ATOM 759 C C . TYR A 1 93 ? 15.069 10.110 -8.453 1.00 89.38 93 TYR A C 1
ATOM 761 O O . TYR A 1 93 ? 14.136 9.942 -7.667 1.00 89.38 93 TYR A O 1
ATOM 769 N N . THR A 1 94 ? 15.962 9.151 -8.704 1.00 94.19 94 THR A N 1
ATOM 770 C CA . THR A 1 94 ? 15.934 7.845 -8.044 1.00 94.19 94 THR A CA 1
ATOM 771 C C . THR A 1 94 ? 17.243 7.554 -7.303 1.00 94.19 94 THR A C 1
ATOM 773 O O . THR A 1 94 ? 18.187 8.352 -7.265 1.00 94.19 94 THR A O 1
ATOM 776 N N . ASN A 1 95 ? 17.291 6.395 -6.652 1.00 95.69 95 ASN A N 1
ATOM 777 C CA . ASN A 1 95 ? 18.496 5.841 -6.040 1.00 95.69 95 ASN A CA 1
ATOM 778 C C . ASN A 1 95 ? 19.270 4.901 -6.981 1.00 95.69 95 ASN A C 1
ATOM 780 O O . ASN A 1 95 ? 20.286 4.363 -6.556 1.00 95.69 95 ASN A O 1
ATOM 784 N N . ALA A 1 96 ? 18.830 4.720 -8.231 1.00 94.56 96 ALA A N 1
ATOM 785 C CA . ALA A 1 96 ? 19.493 3.901 -9.244 1.00 94.56 96 ALA A CA 1
ATOM 786 C C . ALA A 1 96 ? 21.025 4.090 -9.338 1.00 94.56 96 ALA A C 1
ATOM 788 O O . ALA A 1 96 ? 21.711 3.068 -9.387 1.00 94.56 96 ALA A O 1
ATOM 789 N N . PRO A 1 97 ? 21.584 5.323 -9.310 1.00 91.44 97 PRO A N 1
ATOM 790 C CA . PRO A 1 97 ? 23.034 5.537 -9.407 1.00 91.44 97 PRO A CA 1
ATOM 791 C C . PRO A 1 97 ? 23.814 5.270 -8.112 1.00 91.44 97 PRO A C 1
ATOM 793 O O . PRO A 1 97 ? 25.028 5.448 -8.089 1.00 91.44 97 PRO A O 1
ATOM 796 N N . ILE A 1 98 ? 23.158 4.925 -7.002 1.00 94.12 98 ILE A N 1
ATOM 797 C CA . ILE A 1 98 ? 23.844 4.747 -5.717 1.00 94.12 98 ILE A CA 1
ATOM 798 C C . ILE A 1 98 ? 24.518 3.373 -5.671 1.00 94.12 98 ILE A C 1
ATOM 800 O O . ILE A 1 98 ? 23.896 2.369 -6.022 1.00 94.12 98 ILE A O 1
ATOM 804 N N . LEU A 1 99 ? 25.765 3.313 -5.196 1.00 94.50 99 LEU A N 1
ATOM 805 C CA . LEU A 1 99 ? 26.475 2.054 -4.962 1.00 94.50 99 LEU A CA 1
ATOM 806 C C . LEU A 1 99 ? 25.896 1.297 -3.757 1.00 94.50 99 LEU A C 1
ATOM 808 O O . LEU A 1 99 ? 25.736 1.843 -2.663 1.00 94.50 99 LEU A O 1
ATOM 812 N N . VAL A 1 100 ? 25.612 0.013 -3.952 1.00 96.38 100 VAL A N 1
ATOM 813 C CA . VAL A 1 100 ? 25.128 -0.918 -2.926 1.00 96.38 100 VAL A CA 1
ATOM 814 C C . VAL A 1 100 ? 26.319 -1.583 -2.241 1.00 96.38 100 VAL A C 1
ATOM 816 O O . VAL A 1 100 ? 27.364 -1.789 -2.863 1.00 96.38 100 VAL A O 1
ATOM 819 N N . SER A 1 101 ? 26.169 -1.921 -0.959 1.00 95.62 101 SER A N 1
ATOM 820 C CA . SER A 1 101 ? 27.161 -2.695 -0.212 1.00 95.62 101 SER A CA 1
ATOM 821 C C . SER A 1 101 ? 27.625 -3.935 -0.999 1.00 95.62 101 SER A C 1
ATOM 823 O O . SER A 1 101 ? 26.781 -4.658 -1.541 1.00 95.62 101 SER A O 1
ATOM 825 N N . PRO A 1 102 ? 28.941 -4.215 -1.059 1.00 92.44 102 PRO A N 1
ATOM 826 C CA . PRO A 1 102 ? 29.460 -5.416 -1.714 1.00 92.44 102 PRO A CA 1
ATOM 827 C C . PRO A 1 102 ? 29.003 -6.711 -1.023 1.00 92.44 102 PRO A C 1
ATOM 829 O O . PRO A 1 102 ? 28.926 -7.750 -1.672 1.00 92.44 102 PRO A O 1
ATOM 832 N N . ASP A 1 103 ? 28.623 -6.643 0.257 1.00 95.50 103 ASP A N 1
ATOM 833 C CA . ASP A 1 103 ? 28.139 -7.792 1.031 1.00 95.50 103 ASP A CA 1
ATOM 834 C C . ASP A 1 103 ? 26.668 -8.138 0.746 1.00 95.50 103 ASP A C 1
ATOM 836 O O . ASP A 1 103 ? 26.149 -9.152 1.226 1.00 95.50 103 ASP A O 1
ATOM 840 N N . PHE A 1 104 ? 25.961 -7.292 -0.011 1.00 97.25 104 PHE A N 1
ATOM 841 C CA . PHE A 1 104 ? 24.597 -7.573 -0.433 1.00 97.25 104 PHE A CA 1
ATOM 842 C C . PHE A 1 104 ? 24.571 -8.728 -1.438 1.00 97.25 104 PHE A C 1
ATOM 844 O O . PHE A 1 104 ? 25.104 -8.619 -2.546 1.00 97.25 104 PHE A O 1
ATOM 851 N N . LYS A 1 105 ? 23.845 -9.793 -1.089 1.00 96.44 105 LYS A N 1
ATOM 852 C CA . LYS A 1 105 ? 23.573 -10.923 -1.985 1.00 96.44 105 LYS A CA 1
ATOM 853 C C . LYS A 1 105 ? 22.082 -11.037 -2.244 1.00 96.44 105 LYS A C 1
ATOM 855 O O . LYS A 1 105 ? 21.265 -10.964 -1.323 1.00 96.44 105 LYS A O 1
ATOM 860 N N . GLY A 1 106 ? 21.730 -11.209 -3.511 1.00 95.56 106 GLY A N 1
ATOM 861 C CA . GLY A 1 106 ? 20.344 -11.323 -3.939 1.00 95.56 106 GLY A CA 1
ATOM 862 C C . GLY A 1 106 ? 19.865 -12.768 -4.107 1.00 95.56 106 GLY A C 1
ATOM 863 O O . GLY A 1 106 ? 20.659 -13.708 -4.067 1.00 95.56 106 GLY A O 1
ATOM 864 N N . PRO A 1 107 ? 18.569 -12.948 -4.409 1.00 94.56 107 PRO A N 1
ATOM 865 C CA . PRO A 1 107 ? 17.938 -14.256 -4.609 1.00 94.56 107 PRO A CA 1
ATOM 866 C C . PRO A 1 107 ? 18.443 -15.034 -5.822 1.00 94.56 107 PRO A C 1
ATOM 868 O O . PRO A 1 107 ? 18.086 -16.194 -5.984 1.00 94.56 107 PRO A O 1
ATOM 871 N N . TRP A 1 108 ? 19.231 -14.406 -6.691 1.00 93.44 108 TRP A N 1
ATOM 872 C CA . TRP A 1 108 ? 19.923 -15.072 -7.793 1.00 93.44 108 TRP A CA 1
ATOM 873 C C . TRP A 1 108 ? 21.187 -15.818 -7.331 1.00 93.44 108 TRP A C 1
ATOM 875 O O . TRP A 1 108 ? 21.621 -16.734 -8.013 1.00 93.44 108 TRP A O 1
ATOM 885 N N . GLU A 1 109 ? 21.765 -15.446 -6.186 1.00 94.12 109 GLU A N 1
ATOM 886 C CA . GLU A 1 109 ? 22.925 -16.118 -5.577 1.00 94.12 109 GLU A CA 1
ATOM 887 C C . GLU A 1 109 ? 22.517 -17.050 -4.433 1.00 94.12 109 GLU A C 1
ATOM 889 O O . GLU A 1 109 ? 23.199 -18.032 -4.160 1.00 94.12 109 GLU A O 1
ATOM 894 N N . LEU A 1 110 ? 21.419 -16.732 -3.743 1.00 95.50 110 LEU A N 1
ATOM 895 C CA . LEU A 1 110 ? 20.993 -17.416 -2.520 1.00 95.50 110 LEU A CA 1
ATOM 896 C C . LEU A 1 110 ? 19.633 -18.113 -2.671 1.00 95.50 110 LEU A C 1
ATOM 898 O O . LEU A 1 110 ? 18.850 -18.133 -1.726 1.00 95.50 110 LEU A O 1
ATOM 902 N N . ASP A 1 111 ? 19.346 -18.641 -3.862 1.00 93.31 111 ASP A N 1
ATOM 903 C CA . ASP A 1 111 ? 18.184 -19.497 -4.152 1.00 93.31 111 ASP A CA 1
ATOM 904 C C . ASP A 1 111 ? 16.854 -18.966 -3.579 1.00 93.31 111 ASP A C 1
ATOM 906 O O . ASP A 1 111 ? 16.208 -19.561 -2.718 1.00 93.31 111 ASP A O 1
ATOM 910 N N . GLY A 1 112 ? 16.477 -17.756 -4.000 1.00 94.06 112 GLY A N 1
ATOM 911 C CA . GLY A 1 112 ? 15.234 -17.114 -3.560 1.00 94.06 112 GLY A CA 1
ATOM 912 C C . GLY A 1 112 ? 15.333 -16.297 -2.267 1.00 94.06 112 GLY A C 1
ATOM 913 O O . GLY A 1 112 ? 14.414 -15.529 -1.983 1.00 94.06 112 GLY A O 1
ATOM 914 N N . TYR A 1 113 ? 16.447 -16.360 -1.534 1.00 96.69 113 TYR A N 1
ATOM 915 C CA . TYR A 1 113 ? 16.678 -15.543 -0.338 1.00 96.69 113 TYR A CA 1
ATOM 916 C C . TYR A 1 113 ? 17.585 -14.335 -0.609 1.00 96.69 113 TYR A C 1
ATOM 918 O O . TYR A 1 113 ? 18.378 -14.313 -1.539 1.00 96.69 113 TYR A O 1
ATOM 926 N N . PHE A 1 114 ? 17.493 -13.304 0.225 1.00 97.56 114 PHE A N 1
ATOM 927 C CA . PHE A 1 114 ? 18.497 -12.238 0.286 1.00 97.56 114 PHE A CA 1
ATOM 928 C C . PHE A 1 114 ? 19.542 -12.533 1.373 1.00 97.56 114 PHE A C 1
ATOM 930 O O . PHE A 1 114 ? 19.332 -13.376 2.252 1.00 97.56 114 PHE A O 1
ATOM 937 N N . SER A 1 115 ? 20.671 -11.825 1.343 1.00 97.62 115 SER A N 1
ATOM 938 C CA . SER A 1 115 ? 21.667 -11.872 2.416 1.00 97.62 115 SER A CA 1
ATOM 939 C C . SER A 1 115 ? 21.031 -11.533 3.768 1.00 97.62 115 SER A C 1
ATOM 941 O O . SER A 1 115 ? 20.201 -10.629 3.869 1.00 97.62 115 SER A O 1
ATOM 943 N N . GLY A 1 116 ? 21.429 -12.269 4.810 1.00 96.81 116 GLY A N 1
ATOM 944 C CA . GLY A 1 116 ? 20.948 -12.068 6.179 1.00 96.81 116 GLY A CA 1
ATOM 945 C C . GLY A 1 116 ? 19.671 -12.827 6.553 1.00 96.81 116 GLY A C 1
ATOM 946 O O . GLY A 1 116 ? 19.121 -12.549 7.616 1.00 96.81 116 GLY A O 1
ATOM 947 N N . TYR A 1 117 ? 19.176 -13.762 5.729 1.00 97.44 117 TYR A N 1
ATOM 948 C CA . TYR A 1 117 ? 18.037 -14.601 6.120 1.00 97.44 117 TYR A CA 1
ATOM 949 C C . TYR A 1 117 ? 18.405 -15.590 7.232 1.00 97.44 117 TYR A C 1
ATOM 951 O O . TYR A 1 117 ? 19.256 -16.459 7.047 1.00 97.44 117 TYR A O 1
ATOM 959 N N . ASP A 1 118 ? 17.704 -15.501 8.357 1.00 96.00 118 ASP A N 1
ATOM 960 C CA . ASP A 1 118 ? 17.714 -16.499 9.422 1.00 96.00 118 ASP A CA 1
ATOM 961 C C . ASP A 1 118 ? 16.519 -17.448 9.219 1.00 96.00 118 ASP A C 1
ATOM 963 O O . ASP A 1 118 ? 15.359 -17.036 9.340 1.00 96.00 118 ASP A O 1
ATOM 967 N N . LYS A 1 119 ? 16.804 -18.716 8.886 1.00 92.69 119 LYS A N 1
ATOM 968 C CA . LYS A 1 119 ? 15.787 -19.745 8.604 1.00 92.69 119 LYS A CA 1
ATOM 969 C C . LYS A 1 119 ? 14.957 -20.110 9.835 1.00 92.69 119 LYS A C 1
ATOM 971 O O . LYS A 1 119 ? 13.765 -20.375 9.691 1.00 92.69 119 LYS A O 1
ATOM 976 N N . GLU A 1 120 ? 15.559 -20.109 11.022 1.00 94.50 120 GLU A N 1
ATOM 977 C CA . GLU A 1 120 ? 14.876 -20.480 12.265 1.00 94.50 120 GLU A CA 1
ATOM 978 C C . GLU A 1 120 ? 13.932 -19.365 12.705 1.00 94.50 120 GLU A C 1
ATOM 980 O O . GLU A 1 120 ? 12.761 -19.601 13.001 1.00 94.50 120 GLU A O 1
ATOM 985 N N . LYS A 1 121 ? 14.415 -18.118 12.668 1.00 94.50 121 LYS A N 1
ATOM 986 C CA . LYS A 1 121 ? 13.619 -16.943 13.050 1.00 94.50 121 LYS A CA 1
ATOM 987 C C . LYS A 1 121 ? 12.686 -16.457 11.942 1.00 94.50 121 LYS A C 1
ATOM 989 O O . LYS A 1 121 ? 11.871 -15.570 12.194 1.00 94.50 121 LYS A O 1
ATOM 994 N N . LYS A 1 122 ? 12.835 -16.983 10.720 1.00 94.06 122 LYS A N 1
ATOM 995 C CA . LYS A 1 122 ? 12.150 -16.536 9.494 1.00 94.06 122 LYS A CA 1
ATOM 996 C C . LYS A 1 122 ? 12.220 -15.014 9.318 1.00 94.06 122 LYS A C 1
ATOM 998 O O . LYS A 1 122 ? 11.233 -14.368 8.966 1.00 94.06 122 LYS A O 1
ATOM 1003 N N . LYS A 1 123 ? 13.390 -14.432 9.588 1.00 94.81 123 LYS A N 1
ATOM 1004 C CA . LYS A 1 123 ? 13.612 -12.980 9.614 1.00 94.81 123 LYS A CA 1
ATOM 1005 C C . LYS A 1 123 ? 14.917 -12.620 8.915 1.00 94.81 123 LYS A C 1
ATOM 1007 O O . LYS A 1 123 ? 15.875 -13.380 8.959 1.00 94.81 123 LYS A O 1
ATOM 1012 N N . TYR A 1 124 ? 14.954 -11.440 8.306 1.00 96.81 124 TYR A N 1
ATOM 1013 C CA . TYR A 1 124 ? 16.169 -10.872 7.731 1.00 96.81 124 TYR A CA 1
ATOM 1014 C C . TYR A 1 124 ? 16.908 -9.961 8.722 1.00 96.81 124 TYR A C 1
ATOM 1016 O O . TYR A 1 124 ? 16.290 -9.107 9.364 1.00 96.81 124 TYR A O 1
ATOM 1024 N N . ASP A 1 125 ? 18.232 -10.111 8.802 1.00 96.00 125 ASP A N 1
ATOM 1025 C CA . ASP A 1 125 ? 19.157 -9.055 9.229 1.00 96.00 125 ASP A CA 1
ATOM 1026 C C . ASP A 1 125 ? 19.549 -8.216 8.002 1.00 96.00 125 ASP A C 1
ATOM 1028 O O . ASP A 1 125 ? 20.206 -8.693 7.077 1.00 96.00 125 ASP A O 1
ATOM 1032 N N . THR A 1 126 ? 19.140 -6.950 7.989 1.00 96.12 126 THR A N 1
ATOM 1033 C CA . THR A 1 126 ? 19.279 -6.060 6.831 1.00 96.12 126 THR A CA 1
ATOM 1034 C C . THR A 1 126 ? 20.577 -5.246 6.838 1.00 96.12 126 THR A C 1
ATOM 1036 O O . THR A 1 126 ? 20.683 -4.280 6.089 1.00 96.12 126 THR A O 1
ATOM 1039 N N . LYS A 1 127 ? 21.580 -5.592 7.662 1.00 96.19 127 LYS A N 1
ATOM 1040 C CA . LYS A 1 127 ? 22.877 -4.875 7.720 1.00 96.19 127 LYS A CA 1
ATOM 1041 C C . LYS A 1 127 ? 23.585 -4.756 6.370 1.00 96.19 127 LYS A C 1
ATOM 1043 O O . LYS A 1 127 ? 24.230 -3.747 6.099 1.00 96.19 127 LYS A O 1
ATOM 1048 N N . THR A 1 128 ? 23.451 -5.775 5.525 1.00 96.56 128 THR A N 1
ATOM 1049 C CA . THR A 1 128 ? 24.046 -5.784 4.179 1.00 96.56 128 THR A CA 1
ATOM 1050 C C . THR A 1 128 ? 23.213 -5.003 3.160 1.00 96.56 128 THR A C 1
ATOM 1052 O O . THR A 1 128 ? 23.680 -4.743 2.061 1.00 96.56 128 THR A O 1
ATOM 1055 N N . TRP A 1 129 ? 21.983 -4.597 3.494 1.00 97.00 129 TRP A N 1
ATOM 1056 C CA . TRP A 1 129 ? 21.066 -3.900 2.583 1.00 97.00 129 TRP A CA 1
ATOM 1057 C C . TRP A 1 129 ? 21.253 -2.388 2.700 1.00 97.00 129 TRP A C 1
ATOM 1059 O O . TRP A 1 129 ? 20.327 -1.634 2.997 1.00 97.00 129 TRP A O 1
ATOM 1069 N N . THR A 1 130 ? 22.496 -1.956 2.542 1.00 95.94 130 THR A N 1
ATOM 1070 C CA . THR A 1 130 ? 22.933 -0.583 2.777 1.00 95.94 130 THR A CA 1
ATOM 1071 C C . THR A 1 130 ? 23.661 -0.041 1.558 1.00 95.94 130 THR A C 1
ATOM 1073 O O . THR A 1 130 ? 24.083 -0.786 0.668 1.00 95.94 130 THR A O 1
ATOM 1076 N N . TYR A 1 131 ? 23.772 1.281 1.497 1.00 96.69 131 TYR A N 1
ATOM 1077 C CA . TYR A 1 131 ? 24.579 1.947 0.487 1.00 96.69 131 TYR A CA 1
ATOM 1078 C C . TYR A 1 131 ? 26.023 2.048 0.950 1.00 96.69 131 TYR A C 1
ATOM 1080 O O . TYR A 1 131 ? 26.291 2.174 2.145 1.00 96.69 131 TYR A O 1
ATOM 1088 N N . GLN A 1 132 ? 26.942 2.057 -0.009 1.00 95.75 132 GLN A N 1
ATOM 1089 C CA . GLN A 1 132 ? 28.295 2.522 0.258 1.00 95.75 132 GLN A CA 1
ATOM 1090 C C . GLN A 1 132 ? 28.244 4.030 0.514 1.00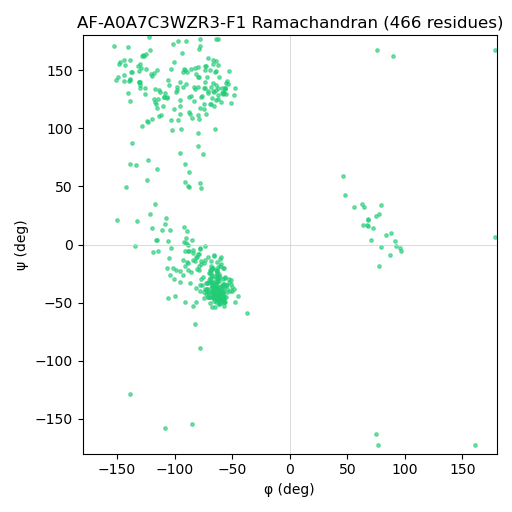 95.75 132 GLN A C 1
ATOM 1092 O O . GLN A 1 132 ? 27.557 4.762 -0.203 1.00 95.75 132 GLN A O 1
ATOM 1097 N N . THR A 1 133 ? 28.956 4.496 1.536 1.00 94.38 133 THR A N 1
ATOM 1098 C CA . THR A 1 133 ? 28.967 5.905 1.945 1.00 94.38 133 THR A CA 1
ATOM 1099 C C . THR A 1 133 ? 30.367 6.486 1.865 1.00 94.38 133 THR A C 1
ATOM 1101 O O . THR A 1 133 ? 31.338 5.804 2.189 1.00 94.38 133 THR A O 1
ATOM 1104 N N . ASN A 1 134 ? 30.475 7.760 1.494 1.00 90.31 134 ASN A N 1
ATOM 1105 C CA . ASN A 1 134 ? 31.732 8.492 1.568 1.00 90.31 134 ASN A CA 1
ATOM 1106 C C . ASN A 1 134 ? 32.173 8.603 3.045 1.00 90.31 134 ASN A C 1
ATOM 1108 O O . ASN A 1 134 ? 31.399 9.120 3.853 1.00 90.31 134 ASN A O 1
ATOM 1112 N N . PRO A 1 135 ? 33.389 8.162 3.424 1.00 88.94 135 PRO A N 1
ATOM 1113 C CA . PRO A 1 135 ? 33.842 8.201 4.817 1.00 88.94 135 PRO A CA 1
ATOM 1114 C C . PRO A 1 135 ? 33.895 9.604 5.437 1.00 88.94 135 PRO A C 1
ATOM 1116 O O . PRO A 1 135 ? 33.748 9.734 6.648 1.00 88.94 135 PRO A O 1
ATOM 1119 N N . ALA A 1 136 ? 34.097 10.649 4.628 1.00 89.62 136 ALA A N 1
ATOM 1120 C CA . ALA A 1 136 ? 34.208 12.026 5.102 1.00 89.62 136 ALA A CA 1
ATOM 1121 C C . ALA A 1 136 ? 32.842 12.685 5.354 1.00 89.62 136 ALA A C 1
ATOM 1123 O O . ALA A 1 136 ? 32.701 13.450 6.304 1.00 89.62 136 ALA A O 1
ATOM 1124 N N . THR A 1 137 ? 31.839 12.402 4.514 1.00 88.12 137 THR A N 1
ATOM 1125 C CA . THR A 1 137 ? 30.518 13.063 4.587 1.00 88.12 137 THR A CA 1
ATOM 1126 C C . THR A 1 137 ? 29.415 12.165 5.145 1.00 88.12 137 THR A C 1
ATOM 1128 O O . THR A 1 137 ? 28.383 12.657 5.592 1.00 88.12 137 THR A O 1
ATOM 1131 N N . GLY A 1 138 ? 29.603 10.843 5.113 1.00 87.56 138 GLY A N 1
ATOM 1132 C CA . GLY A 1 138 ? 28.571 9.856 5.429 1.00 87.56 138 GLY A CA 1
ATOM 1133 C C . GLY A 1 138 ? 27.463 9.749 4.374 1.00 87.56 138 GLY A C 1
ATOM 1134 O O . GLY A 1 138 ? 26.504 9.003 4.573 1.00 87.56 138 GLY A O 1
ATOM 1135 N N . GLU A 1 139 ? 27.568 10.471 3.256 1.00 88.50 139 GLU A N 1
ATOM 1136 C CA . GLU A 1 139 ? 26.561 10.452 2.195 1.00 88.50 139 GLU A CA 1
ATOM 1137 C C . GLU A 1 139 ? 26.727 9.235 1.272 1.00 88.50 139 GLU A C 1
ATOM 1139 O O . GLU A 1 139 ? 27.859 8.803 1.026 1.00 88.50 139 GLU A O 1
ATOM 1144 N N . PRO A 1 140 ? 25.629 8.676 0.726 1.00 92.62 140 PRO A N 1
ATOM 1145 C CA . PRO A 1 140 ? 25.703 7.590 -0.246 1.00 92.62 140 PRO A CA 1
ATOM 1146 C C . PRO A 1 140 ? 26.500 7.970 -1.499 1.00 92.62 140 PRO A C 1
ATOM 1148 O O . PRO A 1 140 ? 26.274 9.026 -2.089 1.00 92.62 140 PRO A O 1
ATOM 1151 N N . ILE A 1 141 ? 27.384 7.077 -1.947 1.00 89.81 141 ILE A N 1
ATOM 1152 C CA . ILE A 1 141 ? 28.196 7.283 -3.152 1.00 89.81 141 ILE A CA 1
ATOM 1153 C C . ILE A 1 141 ? 27.312 7.100 -4.390 1.00 89.81 141 ILE A C 1
ATOM 1155 O O . ILE A 1 141 ? 26.729 6.033 -4.589 1.00 89.81 141 ILE A O 1
ATOM 1159 N N . ARG A 1 142 ? 27.225 8.141 -5.223 1.00 88.12 142 ARG A N 1
ATOM 1160 C CA . ARG A 1 142 ? 26.515 8.141 -6.511 1.00 88.12 142 ARG A CA 1
ATOM 1161 C C . ARG A 1 142 ? 27.503 8.105 -7.672 1.00 88.12 142 ARG A C 1
ATOM 1163 O O . ARG A 1 142 ? 28.531 8.775 -7.618 1.00 88.12 142 ARG A O 1
ATOM 1170 N N . VAL A 1 143 ? 27.158 7.355 -8.714 1.00 83.25 143 VAL A N 1
ATOM 1171 C CA . VAL A 1 143 ? 27.914 7.279 -9.972 1.00 83.25 143 VAL A CA 1
ATOM 1172 C C . VAL A 1 143 ? 27.055 7.694 -11.165 1.00 83.25 143 VAL A C 1
ATOM 1174 O O . VAL A 1 143 ? 25.831 7.818 -11.069 1.00 83.25 143 VAL A O 1
ATOM 1177 N N . GLN A 1 144 ? 27.695 7.917 -12.305 1.00 77.31 144 GLN A N 1
ATOM 1178 C CA . GLN A 1 144 ? 27.013 8.332 -13.518 1.00 77.31 144 GLN A CA 1
ATOM 1179 C C . GLN A 1 144 ? 26.511 7.086 -14.250 1.00 77.31 144 GLN A C 1
ATOM 1181 O O . GLN A 1 144 ? 27.288 6.169 -14.489 1.00 77.31 144 GLN A O 1
ATOM 1186 N N . LEU A 1 145 ? 25.224 7.038 -14.604 1.00 75.19 145 LEU A N 1
ATOM 1187 C CA . LEU A 1 145 ? 24.671 5.929 -15.389 1.00 75.19 145 LEU A CA 1
ATOM 1188 C C . LEU A 1 145 ? 24.696 6.205 -16.901 1.00 75.19 145 LEU A C 1
ATOM 1190 O O . LEU A 1 145 ? 24.733 5.271 -17.692 1.00 75.19 145 LEU A O 1
ATOM 1194 N N . ILE A 1 146 ? 24.676 7.466 -17.335 1.00 65.38 146 ILE A N 1
ATOM 1195 C CA . ILE A 1 146 ? 24.666 7.841 -18.764 1.00 65.38 146 ILE A CA 1
ATOM 1196 C C . ILE A 1 146 ? 25.502 9.102 -19.031 1.00 65.38 146 ILE A C 1
ATOM 1198 O O . ILE A 1 146 ? 25.609 9.937 -18.139 1.00 65.38 146 ILE A O 1
ATOM 1202 N N . PRO A 1 147 ? 26.049 9.326 -20.235 1.00 54.62 147 PRO A N 1
ATOM 1203 C CA . PRO A 1 147 ? 26.595 10.634 -20.600 1.00 54.62 147 PRO A CA 1
ATOM 1204 C C . PRO A 1 147 ? 25.471 11.689 -20.585 1.00 54.62 147 PRO A C 1
ATOM 1206 O O . PRO A 1 147 ? 24.418 11.460 -21.179 1.00 54.62 147 PRO A O 1
ATOM 1209 N N . ILE A 1 148 ? 25.655 12.818 -19.890 1.00 54.38 148 ILE A N 1
ATOM 1210 C CA . ILE A 1 148 ? 24.665 13.911 -19.843 1.00 54.38 148 ILE A CA 1
ATOM 1211 C C . ILE A 1 148 ? 25.063 14.994 -20.853 1.00 54.38 148 ILE A C 1
ATOM 1213 O O . ILE A 1 148 ? 26.217 15.417 -20.872 1.00 54.38 148 ILE A O 1
ATOM 1217 N N . ALA A 1 149 ? 24.104 15.464 -21.655 1.00 51.22 149 ALA A N 1
ATOM 1218 C CA . ALA A 1 149 ? 24.173 16.780 -22.291 1.00 51.22 149 ALA A CA 1
ATOM 1219 C C . ALA A 1 149 ? 23.514 17.808 -21.357 1.00 51.22 149 ALA A C 1
ATOM 1221 O O . ALA A 1 149 ? 22.492 17.502 -20.744 1.00 51.22 149 ALA A O 1
ATOM 1222 N N . GLU A 1 150 ? 24.108 18.993 -21.220 1.00 47.03 150 GLU A N 1
ATOM 1223 C CA . GLU A 1 150 ? 23.630 20.046 -20.317 1.00 47.03 150 GLU A CA 1
ATOM 1224 C C . GLU A 1 150 ? 22.174 20.442 -20.631 1.00 47.03 150 GLU A C 1
ATOM 1226 O O . GLU A 1 150 ? 21.827 20.679 -21.789 1.00 47.03 150 GLU A O 1
ATOM 1231 N N . ASP A 1 151 ? 21.318 20.493 -19.604 1.00 45.53 151 ASP A N 1
ATOM 1232 C CA . ASP A 1 151 ? 19.925 20.930 -19.733 1.00 45.53 151 ASP A CA 1
ATOM 1233 C C . ASP A 1 151 ? 19.847 22.465 -19.590 1.00 45.53 151 ASP A C 1
ATOM 1235 O O . ASP A 1 151 ? 20.074 22.989 -18.491 1.00 45.53 151 ASP A O 1
ATOM 1239 N N . PRO A 1 152 ? 19.496 23.207 -20.659 1.00 43.94 152 PRO A N 1
ATOM 1240 C CA . PRO A 1 152 ? 19.414 24.667 -20.623 1.00 43.94 152 PRO A CA 1
ATOM 1241 C C . PRO A 1 152 ? 18.266 25.199 -19.747 1.00 43.94 152 PRO A C 1
ATOM 1243 O O . PRO A 1 152 ? 18.247 26.381 -19.409 1.00 43.94 152 PRO A O 1
ATOM 1246 N N . THR A 1 153 ? 17.311 24.350 -19.363 1.00 39.53 153 THR A N 1
ATOM 1247 C CA . THR A 1 153 ? 16.143 24.708 -18.545 1.00 39.53 153 THR A CA 1
ATOM 1248 C C . THR A 1 153 ? 16.438 24.666 -17.041 1.00 39.53 153 THR A C 1
ATOM 1250 O O . THR A 1 153 ? 15.772 25.357 -16.268 1.00 39.53 153 THR A O 1
ATOM 1253 N N . PHE A 1 154 ? 17.450 23.898 -16.613 1.00 39.53 154 PHE A N 1
ATOM 1254 C CA . PHE A 1 154 ? 17.833 23.724 -15.204 1.00 39.53 154 PHE A CA 1
ATOM 1255 C C . PHE A 1 154 ? 19.365 23.720 -15.011 1.00 39.53 154 PHE A C 1
ATOM 1257 O O . PHE A 1 154 ? 19.948 22.689 -14.647 1.00 39.53 154 PHE A O 1
ATOM 1264 N N . PRO A 1 155 ? 20.040 24.872 -15.198 1.00 37.19 155 PRO A N 1
ATOM 1265 C CA . PRO A 1 155 ? 21.489 24.966 -15.039 1.00 37.19 155 PRO A CA 1
ATOM 1266 C C . PRO A 1 155 ? 21.922 24.549 -13.621 1.00 37.19 155 PRO A C 1
ATOM 1268 O O . PRO A 1 155 ? 21.362 25.000 -12.620 1.00 37.19 155 PRO A O 1
ATOM 1271 N N . GLY A 1 156 ? 22.911 23.651 -13.532 1.00 41.38 156 GLY A N 1
ATOM 1272 C CA . GLY A 1 156 ? 23.432 23.112 -12.266 1.00 41.38 156 GLY A CA 1
ATOM 1273 C C . GLY A 1 156 ? 22.787 21.807 -11.770 1.00 41.38 156 GLY A C 1
ATOM 1274 O O . GLY A 1 156 ? 23.223 21.264 -10.756 1.00 41.38 156 GLY A O 1
ATOM 1275 N N . ARG A 1 157 ? 21.797 21.250 -12.484 1.00 42.09 157 ARG A N 1
ATOM 1276 C CA . ARG A 1 157 ? 21.313 19.864 -12.302 1.00 42.09 157 ARG A CA 1
ATOM 1277 C C . ARG A 1 157 ? 21.599 19.034 -13.551 1.00 42.09 157 ARG A C 1
ATOM 1279 O O . ARG A 1 157 ? 20.700 18.607 -14.258 1.00 42.09 157 ARG A O 1
ATOM 1286 N N . GLY A 1 158 ? 22.881 18.842 -13.826 1.00 46.25 158 GLY A N 1
ATOM 1287 C CA . GLY A 1 158 ? 23.342 18.154 -15.033 1.00 46.25 158 GLY A CA 1
ATOM 1288 C C . GLY A 1 158 ? 24.856 18.083 -15.177 1.00 46.25 158 GLY A C 1
ATOM 1289 O O . GLY A 1 158 ? 25.335 17.616 -16.204 1.00 46.25 158 GLY A O 1
ATOM 1290 N N . THR A 1 159 ? 25.632 18.504 -14.171 1.00 43.66 159 THR A N 1
ATOM 1291 C CA . THR A 1 159 ? 27.053 18.157 -14.132 1.00 43.66 159 THR A CA 1
ATOM 1292 C C . THR A 1 159 ? 27.125 16.647 -13.938 1.00 43.66 159 THR A C 1
ATOM 1294 O O . THR A 1 159 ? 26.576 16.161 -12.946 1.00 43.66 159 THR A O 1
ATOM 1297 N N . PRO A 1 160 ? 27.720 15.879 -14.860 1.00 50.19 160 PRO A N 1
ATOM 1298 C CA . PRO A 1 160 ? 27.765 14.445 -14.677 1.00 50.19 160 PRO A CA 1
ATOM 1299 C C . PRO A 1 160 ? 28.611 14.135 -13.426 1.00 50.19 160 PRO A C 1
ATOM 1301 O O . PRO A 1 160 ? 29.623 14.787 -13.155 1.00 50.19 160 PRO A O 1
ATOM 1304 N N . ILE A 1 161 ? 28.155 13.198 -12.594 1.00 45.72 161 ILE A N 1
ATOM 1305 C CA . ILE A 1 161 ? 28.810 12.847 -11.324 1.00 45.72 161 ILE A CA 1
ATOM 1306 C C . ILE A 1 161 ? 29.099 11.353 -11.359 1.00 45.72 161 ILE A C 1
ATOM 1308 O O . ILE A 1 161 ? 28.186 10.543 -11.235 1.00 45.72 161 ILE A O 1
ATOM 1312 N N . GLY A 1 162 ? 30.363 10.979 -11.541 1.00 46.25 162 GLY A N 1
ATOM 1313 C CA . GLY A 1 162 ? 30.801 9.587 -11.598 1.00 46.25 162 GLY A CA 1
ATOM 1314 C C . GLY A 1 162 ? 32.302 9.471 -11.857 1.00 46.25 162 GLY A C 1
ATOM 1315 O O . GLY A 1 162 ? 32.928 10.475 -12.200 1.00 46.25 162 GLY A O 1
ATOM 1316 N N . PRO A 1 163 ? 32.892 8.275 -11.672 1.00 38.69 163 PRO A N 1
ATOM 1317 C CA . PRO A 1 163 ? 34.284 8.045 -12.026 1.00 38.69 163 PRO A CA 1
ATOM 1318 C C . PRO A 1 163 ? 34.473 8.330 -13.515 1.00 38.69 163 PRO A C 1
ATOM 1320 O O . PRO A 1 163 ? 33.702 7.860 -14.357 1.00 38.69 163 PRO A O 1
ATOM 1323 N N . THR A 1 164 ? 35.489 9.124 -13.817 1.00 45.56 164 THR A N 1
ATOM 1324 C CA . THR A 1 164 ? 35.963 9.309 -15.178 1.00 45.56 164 THR A CA 1
ATOM 1325 C C . THR A 1 164 ? 37.046 8.281 -15.473 1.00 45.56 164 THR A C 1
ATOM 1327 O O . THR A 1 164 ? 37.787 7.876 -14.574 1.00 45.56 164 THR A O 1
ATOM 1330 N N . ASP A 1 165 ? 37.169 7.868 -16.730 1.00 50.91 165 ASP A N 1
ATOM 1331 C CA . ASP A 1 165 ? 38.392 7.219 -17.192 1.00 50.91 165 ASP A CA 1
ATOM 1332 C C . ASP A 1 165 ? 39.599 8.181 -17.070 1.00 50.91 165 ASP A C 1
ATOM 1334 O O . ASP A 1 165 ? 39.467 9.353 -16.697 1.00 50.91 165 ASP A O 1
ATOM 1338 N N . ALA A 1 166 ? 40.799 7.695 -17.400 1.00 48.88 166 ALA A N 1
ATOM 1339 C CA . ALA A 1 166 ? 42.024 8.501 -17.380 1.00 48.88 166 ALA A CA 1
ATOM 1340 C C . ALA A 1 166 ? 41.983 9.733 -18.316 1.00 48.88 166 ALA A C 1
ATOM 1342 O O . ALA A 1 166 ? 42.857 10.593 -18.221 1.00 48.88 166 ALA A O 1
ATOM 1343 N N . ASN A 1 167 ? 40.978 9.830 -19.193 1.00 45.22 167 ASN A N 1
ATOM 1344 C CA . ASN A 1 167 ? 40.795 10.898 -20.171 1.00 45.22 167 ASN A CA 1
ATOM 1345 C C . ASN A 1 167 ? 39.675 11.881 -19.783 1.00 45.22 167 ASN A C 1
ATOM 1347 O O . ASN A 1 167 ? 39.381 12.794 -20.552 1.00 45.22 167 ASN A O 1
ATOM 1351 N N . GLY A 1 168 ? 39.039 11.714 -18.617 1.00 49.97 168 GLY A N 1
ATOM 1352 C CA . GLY A 1 168 ? 37.943 12.582 -18.181 1.00 49.97 168 GLY A CA 1
ATOM 1353 C C . GLY A 1 168 ? 36.569 12.204 -18.750 1.00 49.97 168 GLY A C 1
ATOM 1354 O O . GLY A 1 168 ? 35.611 12.944 -18.532 1.00 49.97 168 GLY A O 1
ATOM 1355 N N . ASN A 1 169 ? 36.434 11.064 -19.441 1.00 50.06 169 ASN A N 1
ATOM 1356 C CA . ASN A 1 169 ? 35.141 10.586 -19.930 1.00 50.06 169 ASN A CA 1
ATOM 1357 C C . ASN A 1 169 ? 34.391 9.859 -18.818 1.00 50.06 169 ASN A C 1
ATOM 1359 O O . ASN A 1 169 ? 34.942 8.981 -18.155 1.00 50.06 169 ASN A O 1
ATOM 1363 N N . TYR A 1 170 ? 33.109 10.165 -18.649 1.00 51.91 170 TYR A N 1
ATOM 1364 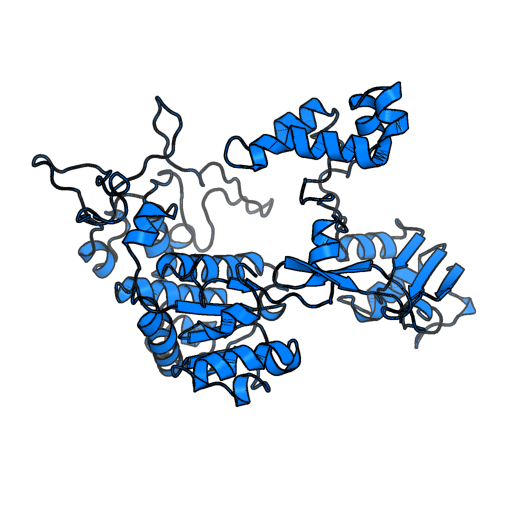C CA . TYR A 1 170 ? 32.259 9.441 -17.708 1.00 51.91 170 TYR A CA 1
ATOM 1365 C C . TYR A 1 170 ? 32.054 7.998 -18.157 1.00 51.91 170 TYR A C 1
ATOM 1367 O O . TYR A 1 170 ? 31.704 7.760 -19.312 1.00 51.91 170 TYR A O 1
ATOM 1375 N N . ILE A 1 171 ? 32.224 7.051 -17.232 1.00 53.62 171 ILE A N 1
ATOM 1376 C CA . ILE A 1 171 ? 31.957 5.630 -17.473 1.00 53.62 171 ILE A CA 1
ATOM 1377 C C . ILE A 1 171 ? 30.428 5.432 -17.533 1.00 53.62 171 ILE A C 1
ATOM 1379 O O . ILE A 1 171 ? 29.763 5.633 -16.516 1.00 53.62 171 ILE A O 1
ATOM 1383 N N . PRO A 1 172 ? 29.837 5.094 -18.695 1.00 59.44 172 PRO A N 1
ATOM 1384 C CA . PRO A 1 172 ? 28.395 4.904 -18.832 1.00 59.44 172 PRO A CA 1
ATOM 1385 C C . PRO A 1 172 ? 27.952 3.534 -18.296 1.00 59.44 172 PRO A C 1
ATOM 1387 O O . PRO A 1 172 ? 28.769 2.641 -18.083 1.00 59.44 172 PRO A O 1
ATOM 1390 N N . VAL A 1 173 ? 26.637 3.329 -18.147 1.00 64.88 173 VAL A N 1
ATOM 1391 C CA . VAL A 1 173 ? 26.052 1.989 -18.022 1.00 64.88 173 VAL A CA 1
ATOM 1392 C C . VAL A 1 173 ? 26.576 1.144 -19.172 1.00 64.88 173 VAL A C 1
ATOM 1394 O O . VAL A 1 173 ? 26.390 1.464 -20.347 1.00 64.88 173 VAL A O 1
ATOM 1397 N N . GLU A 1 174 ? 27.224 0.046 -18.809 1.00 73.38 174 GLU A N 1
ATOM 1398 C CA . GLU A 1 174 ? 27.838 -0.875 -19.749 1.00 73.38 174 GLU A CA 1
ATOM 1399 C C . GLU A 1 174 ? 26.746 -1.715 -20.417 1.00 73.38 174 GLU A C 1
ATOM 1401 O O . GLU A 1 174 ? 26.472 -2.857 -20.051 1.00 73.38 174 GLU A O 1
ATOM 1406 N N . TRP A 1 175 ? 26.053 -1.109 -21.380 1.00 71.12 175 TRP A N 1
ATOM 1407 C CA . TRP A 1 175 ? 24.893 -1.698 -22.044 1.00 71.12 175 TRP A CA 1
ATOM 1408 C C . TRP A 1 175 ? 25.194 -3.061 -22.665 1.00 71.12 175 TRP A C 1
ATOM 1410 O O . TRP A 1 175 ? 24.372 -3.977 -22.631 1.00 71.12 175 TRP A O 1
ATOM 1420 N N . GLU A 1 176 ? 26.411 -3.213 -23.177 1.00 77.50 176 GLU A N 1
ATOM 1421 C CA . GLU A 1 176 ? 26.896 -4.473 -23.724 1.00 77.50 176 GLU A CA 1
ATOM 1422 C C . GLU A 1 176 ? 27.054 -5.552 -22.642 1.00 77.50 176 GLU A C 1
ATOM 1424 O O . GLU A 1 176 ? 26.756 -6.715 -22.910 1.00 77.50 176 GLU A O 1
ATOM 1429 N N . LEU A 1 177 ? 27.395 -5.193 -21.396 1.00 84.06 177 LEU A N 1
ATOM 1430 C CA . LEU A 1 177 ? 27.364 -6.144 -20.280 1.00 84.06 177 LEU A CA 1
ATOM 1431 C C . LEU A 1 177 ? 25.936 -6.568 -19.933 1.00 84.06 177 LEU A C 1
ATOM 1433 O O . LEU A 1 177 ? 25.704 -7.748 -19.678 1.00 84.06 177 LEU A O 1
ATOM 1437 N N . ILE A 1 178 ? 24.968 -5.645 -19.959 1.00 81.19 178 ILE A N 1
ATOM 1438 C CA . ILE A 1 178 ? 23.552 -5.972 -19.713 1.00 81.19 178 ILE A CA 1
ATOM 1439 C C . ILE A 1 178 ? 23.041 -6.953 -20.771 1.00 81.19 178 ILE A C 1
ATOM 1441 O O . ILE A 1 178 ? 22.457 -7.976 -20.413 1.00 81.19 178 ILE A O 1
ATOM 1445 N N . LYS A 1 179 ? 23.298 -6.682 -22.059 1.00 79.44 179 LYS A N 1
ATOM 1446 C CA . LYS A 1 179 ? 22.931 -7.584 -23.164 1.00 79.44 179 LYS A CA 1
ATOM 1447 C C . LYS A 1 179 ? 23.608 -8.948 -23.055 1.00 79.44 179 LYS A C 1
ATOM 1449 O O . LYS A 1 179 ? 22.982 -9.961 -23.347 1.00 79.44 179 LYS A O 1
ATOM 1454 N N . ALA A 1 180 ? 24.872 -8.971 -22.634 1.00 86.06 180 ALA A N 1
ATOM 1455 C CA . ALA A 1 180 ? 25.635 -10.199 -22.441 1.00 86.06 180 ALA A CA 1
ATOM 1456 C C . ALA A 1 180 ? 25.290 -10.939 -21.132 1.00 86.06 180 ALA A C 1
ATOM 1458 O O . ALA A 1 180 ? 25.846 -12.005 -20.878 1.00 86.06 180 ALA A O 1
ATOM 1459 N N . GLY A 1 181 ? 24.416 -10.386 -20.279 1.00 84.94 181 GLY A N 1
ATOM 1460 C CA . GLY A 1 181 ? 24.092 -10.952 -18.965 1.00 84.94 181 GLY A CA 1
ATOM 1461 C C . GLY A 1 181 ? 25.248 -10.904 -17.955 1.00 84.94 181 GLY A C 1
ATOM 1462 O O . GLY A 1 181 ? 25.203 -11.583 -16.930 1.00 84.94 181 GLY A O 1
ATOM 1463 N N . ARG A 1 182 ? 26.283 -10.099 -18.215 1.00 88.69 182 ARG A N 1
ATOM 1464 C CA . ARG A 1 182 ? 27.521 -9.979 -17.426 1.00 88.69 182 ARG A CA 1
ATOM 1465 C C . ARG A 1 182 ? 27.378 -8.939 -16.308 1.00 88.69 182 ARG A C 1
ATOM 1467 O O . ARG A 1 182 ? 28.198 -8.041 -16.154 1.00 88.69 182 ARG A O 1
ATOM 1474 N N . TYR A 1 183 ? 26.311 -9.047 -15.515 1.00 88.50 183 TYR A N 1
ATOM 1475 C CA . TYR A 1 183 ? 25.977 -8.063 -14.473 1.00 88.50 183 TYR A CA 1
ATOM 1476 C C . TYR A 1 183 ? 27.025 -7.949 -13.357 1.00 88.50 183 TYR A C 1
ATOM 1478 O O . TYR A 1 183 ? 27.100 -6.915 -12.702 1.00 88.50 183 TYR A O 1
ATOM 1486 N N . ASP A 1 184 ? 27.805 -9.006 -13.118 1.00 86.06 184 ASP A N 1
ATOM 1487 C CA . ASP A 1 184 ? 28.840 -9.042 -12.074 1.00 86.06 184 ASP A CA 1
ATOM 1488 C C . ASP A 1 184 ? 30.086 -8.223 -12.411 1.00 86.06 184 ASP A C 1
ATOM 1490 O O . ASP A 1 184 ? 30.891 -7.934 -11.530 1.00 86.06 184 ASP A O 1
ATOM 1494 N N . GLU A 1 185 ? 30.216 -7.813 -13.669 1.00 87.94 185 GLU A N 1
ATOM 1495 C CA . GLU A 1 185 ? 31.295 -6.944 -14.130 1.00 87.94 185 GLU A CA 1
ATOM 1496 C C . GLU A 1 185 ? 30.904 -5.462 -14.076 1.00 87.94 185 GLU A C 1
ATOM 1498 O O . GLU A 1 185 ? 31.767 -4.593 -14.132 1.00 87.94 185 GLU A O 1
ATOM 1503 N N . MET A 1 186 ? 29.612 -5.165 -13.897 1.00 85.81 186 MET A N 1
ATOM 1504 C CA . MET A 1 186 ? 29.127 -3.800 -13.732 1.00 85.81 186 MET A CA 1
ATOM 1505 C C . MET A 1 186 ? 29.474 -3.253 -12.345 1.00 85.81 186 MET A C 1
ATOM 1507 O O . MET A 1 186 ? 29.498 -3.976 -11.344 1.00 85.81 186 MET A O 1
ATOM 1511 N N . GLN A 1 187 ? 29.590 -1.927 -12.244 1.00 86.94 187 GLN A N 1
ATOM 1512 C CA . GLN A 1 187 ? 29.586 -1.263 -10.940 1.00 86.94 187 GLN A CA 1
ATOM 1513 C C . GLN A 1 187 ? 28.335 -1.664 -10.133 1.00 86.94 187 GLN A C 1
ATOM 1515 O O . GLN A 1 187 ? 27.232 -1.686 -10.695 1.00 86.94 187 GLN A O 1
ATOM 1520 N N . PRO A 1 188 ? 28.453 -1.938 -8.816 1.00 90.94 188 PRO A N 1
ATOM 1521 C CA . PRO A 1 188 ? 27.380 -2.507 -7.997 1.00 90.94 188 PRO A CA 1
ATOM 1522 C C . PRO A 1 188 ? 26.331 -1.458 -7.595 1.00 90.94 188 PRO A C 1
ATOM 1524 O O . PRO A 1 188 ? 26.012 -1.281 -6.421 1.00 90.94 188 PRO A O 1
ATOM 1527 N N . THR A 1 189 ? 25.790 -0.738 -8.571 1.00 93.06 189 THR A N 1
ATOM 1528 C CA . THR A 1 189 ? 24.730 0.251 -8.390 1.00 93.06 189 THR A CA 1
ATOM 1529 C C . THR A 1 189 ? 23.395 -0.416 -8.067 1.00 93.06 189 THR A C 1
ATOM 1531 O O . THR A 1 189 ? 23.173 -1.593 -8.370 1.00 93.06 189 THR A O 1
ATOM 1534 N N . VAL A 1 190 ? 22.455 0.346 -7.502 1.00 96.50 190 VAL A N 1
ATOM 1535 C CA . VAL A 1 190 ? 21.061 -0.100 -7.344 1.00 96.50 190 VAL A CA 1
ATOM 1536 C C . VAL A 1 190 ? 20.482 -0.542 -8.691 1.00 96.50 190 VAL A C 1
ATOM 1538 O O . VAL A 1 190 ? 19.813 -1.574 -8.748 1.00 96.50 190 VAL A O 1
ATOM 1541 N N . PHE A 1 191 ? 20.775 0.182 -9.778 1.00 94.50 191 PHE A N 1
ATOM 1542 C CA . PHE A 1 191 ? 20.339 -0.203 -11.121 1.00 94.50 191 PHE A CA 1
ATOM 1543 C C . PHE A 1 191 ? 20.912 -1.557 -11.558 1.00 94.50 191 PHE A C 1
ATOM 1545 O O . PHE A 1 191 ? 20.153 -2.421 -11.990 1.00 94.50 191 PHE A O 1
ATOM 1552 N N . ALA A 1 192 ? 22.219 -1.782 -11.397 1.00 92.56 192 ALA A N 1
ATOM 1553 C CA . ALA A 1 192 ? 22.850 -3.053 -11.758 1.00 92.56 192 ALA A CA 1
ATOM 1554 C C . ALA A 1 192 ? 22.258 -4.227 -10.959 1.00 92.56 192 ALA A C 1
ATOM 1556 O O . ALA A 1 192 ? 21.936 -5.275 -11.522 1.00 92.56 192 ALA A O 1
ATOM 1557 N N . LYS A 1 193 ? 22.024 -4.039 -9.651 1.00 95.50 193 LYS A N 1
ATOM 1558 C CA . LYS A 1 193 ? 21.370 -5.051 -8.805 1.00 95.50 193 LYS A CA 1
ATOM 1559 C C . LYS A 1 193 ? 19.916 -5.297 -9.221 1.00 95.50 193 LYS A C 1
ATOM 1561 O O . LYS A 1 193 ? 19.481 -6.447 -9.199 1.00 95.50 193 LYS A O 1
ATOM 1566 N N . LEU A 1 194 ? 19.177 -4.262 -9.631 1.00 97.12 194 LEU A N 1
ATOM 1567 C CA . LEU A 1 194 ? 17.827 -4.405 -10.184 1.00 97.12 194 LEU A CA 1
ATOM 1568 C C . LEU A 1 194 ? 17.846 -5.186 -11.503 1.00 97.12 194 LEU A C 1
ATOM 1570 O O . LEU A 1 194 ? 17.100 -6.154 -11.627 1.00 97.12 194 LEU A O 1
ATOM 1574 N N . ALA A 1 195 ? 18.710 -4.814 -12.450 1.00 95.00 195 ALA A N 1
ATOM 1575 C CA . ALA A 1 195 ? 18.850 -5.491 -13.739 1.00 95.00 195 ALA A CA 1
ATOM 1576 C C . ALA A 1 195 ? 19.188 -6.979 -13.552 1.00 95.00 195 ALA A C 1
ATOM 1578 O O . ALA A 1 195 ? 18.496 -7.844 -14.095 1.00 95.00 195 ALA A O 1
ATOM 1579 N N . LYS A 1 196 ? 20.155 -7.290 -12.674 1.00 95.88 196 LYS A N 1
ATOM 1580 C CA . LYS A 1 196 ? 20.470 -8.671 -12.278 1.00 95.88 196 LYS A CA 1
ATOM 1581 C C . LYS A 1 196 ? 19.257 -9.366 -11.653 1.00 95.88 196 LYS A C 1
ATOM 1583 O O . LYS A 1 196 ? 18.938 -10.490 -12.034 1.00 95.88 196 LYS A O 1
ATOM 1588 N N . HIS A 1 197 ? 18.529 -8.708 -10.746 1.00 97.50 197 HIS A N 1
ATOM 1589 C CA . HIS A 1 197 ? 17.335 -9.279 -10.112 1.00 97.50 197 HIS A CA 1
ATOM 1590 C C . HIS A 1 197 ? 16.267 -9.701 -11.124 1.00 97.50 197 HIS A C 1
ATOM 1592 O O . HIS A 1 197 ? 15.741 -10.819 -11.023 1.00 97.50 197 HIS A O 1
ATOM 1598 N N . VAL A 1 198 ? 15.931 -8.797 -12.054 1.00 97.69 198 VAL A N 1
ATOM 1599 C CA . VAL A 1 198 ? 14.817 -8.983 -12.990 1.00 97.69 198 VAL A CA 1
ATOM 1600 C C . VAL A 1 198 ? 15.180 -9.834 -14.206 1.00 97.69 198 VAL A C 1
ATOM 1602 O O . VAL A 1 198 ? 14.282 -10.333 -14.876 1.00 97.69 198 VAL A O 1
ATOM 1605 N N . SER A 1 199 ? 16.471 -10.071 -14.461 1.00 96.50 199 SER A N 1
ATOM 1606 C CA . SER A 1 199 ? 16.954 -10.910 -15.571 1.00 96.50 199 SER A CA 1
ATOM 1607 C C . SER A 1 199 ? 16.283 -12.294 -15.641 1.00 96.50 199 SER A C 1
ATOM 1609 O O . SER A 1 199 ? 16.059 -12.825 -16.726 1.00 96.50 199 SER A O 1
ATOM 1611 N N . ARG A 1 200 ? 15.885 -12.843 -14.485 1.00 96.00 200 ARG A N 1
ATOM 1612 C CA . ARG A 1 200 ? 15.227 -14.152 -14.336 1.00 96.00 200 ARG A CA 1
ATOM 1613 C C . ARG A 1 200 ? 13.757 -14.167 -14.774 1.00 96.00 200 ARG A C 1
ATOM 1615 O O . ARG A 1 200 ? 13.196 -15.241 -14.947 1.00 96.00 200 AR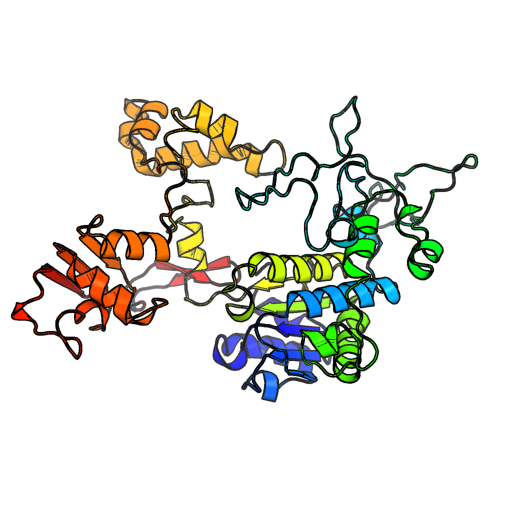G A O 1
ATOM 1622 N N . TYR A 1 201 ? 13.114 -13.009 -14.928 1.00 97.88 201 TYR A N 1
ATOM 1623 C CA . TYR A 1 201 ? 11.684 -12.895 -15.239 1.00 97.88 201 TYR A CA 1
ATOM 1624 C C . TYR A 1 201 ? 11.473 -12.848 -16.753 1.00 97.88 201 TYR A C 1
ATOM 1626 O O . TYR A 1 201 ? 11.134 -11.816 -17.330 1.00 97.88 201 TYR A O 1
ATOM 1634 N N . THR A 1 202 ? 11.737 -13.980 -17.402 1.00 97.94 202 THR A N 1
ATOM 1635 C CA . THR A 1 202 ? 11.587 -14.138 -18.851 1.00 97.94 202 THR A CA 1
ATOM 1636 C C . THR A 1 202 ? 10.129 -13.985 -19.282 1.00 97.94 202 THR A C 1
ATOM 1638 O O . THR A 1 202 ? 9.203 -14.325 -18.540 1.00 97.94 202 THR A O 1
ATOM 1641 N N . TYR A 1 203 ? 9.929 -13.489 -20.501 1.00 97.94 203 TYR A N 1
ATOM 1642 C CA . TYR A 1 203 ? 8.604 -13.178 -21.041 1.00 97.94 203 TYR A CA 1
ATOM 1643 C C . TYR A 1 203 ? 8.375 -13.662 -22.480 1.00 97.94 203 TYR A C 1
ATOM 1645 O O . TYR A 1 203 ? 7.284 -13.481 -23.010 1.00 97.94 203 TYR A O 1
ATOM 1653 N N . GLU A 1 204 ? 9.372 -14.284 -23.114 1.00 96.88 204 GLU A N 1
ATOM 1654 C CA . GLU A 1 204 ? 9.269 -14.806 -24.481 1.00 96.88 204 GLU A CA 1
ATOM 1655 C C . GLU A 1 204 ? 9.143 -16.331 -24.484 1.00 96.88 204 GLU A C 1
ATOM 1657 O O . GLU A 1 204 ? 9.853 -17.032 -23.761 1.00 96.88 204 GLU A O 1
ATOM 1662 N N . GLY A 1 205 ? 8.251 -16.844 -25.331 1.00 96.81 205 GLY A N 1
ATOM 1663 C CA . GLY A 1 205 ? 8.042 -18.277 -25.510 1.00 96.81 205 GLY A CA 1
ATOM 1664 C C . GLY A 1 205 ? 7.257 -18.961 -24.377 1.00 96.81 205 GLY A C 1
ATOM 1665 O O . GLY A 1 205 ? 7.038 -18.388 -23.302 1.00 96.81 205 GLY A O 1
ATOM 1666 N N . PRO A 1 206 ? 6.814 -20.209 -24.613 1.00 96.56 206 PRO A N 1
ATOM 1667 C CA . PRO A 1 206 ? 5.950 -20.955 -23.692 1.00 96.56 206 PRO A CA 1
ATOM 1668 C C . PRO A 1 206 ? 6.641 -21.321 -22.369 1.00 96.56 206 PRO A C 1
ATOM 1670 O O . PRO A 1 206 ? 5.973 -21.564 -21.367 1.00 96.56 206 PRO A O 1
ATOM 1673 N N . ASP A 1 207 ? 7.975 -21.324 -22.344 1.00 97.12 207 ASP A N 1
ATOM 1674 C CA . ASP A 1 207 ? 8.767 -21.614 -21.148 1.00 97.12 207 ASP A CA 1
ATOM 1675 C C . ASP A 1 207 ? 9.064 -20.390 -20.276 1.00 97.12 207 ASP A C 1
ATOM 1677 O O . ASP A 1 207 ? 9.705 -20.524 -19.229 1.00 97.12 207 ASP A O 1
ATOM 1681 N N . SER A 1 208 ? 8.589 -19.211 -20.681 1.00 98.31 208 SER A N 1
ATOM 1682 C CA . SER A 1 208 ? 8.792 -17.970 -19.943 1.00 98.31 208 SER A CA 1
ATOM 1683 C C . SER A 1 208 ? 8.171 -17.991 -18.545 1.00 98.31 208 SER A C 1
ATOM 1685 O O . SER A 1 208 ? 7.179 -18.676 -18.279 1.00 98.31 208 SER A O 1
ATOM 1687 N N . VAL A 1 209 ? 8.718 -17.173 -17.641 1.00 97.81 209 VAL A N 1
ATOM 1688 C CA . VAL A 1 209 ? 8.121 -16.933 -16.319 1.00 97.81 209 VAL A CA 1
ATOM 1689 C C . VAL A 1 209 ? 6.701 -16.385 -16.457 1.00 97.81 209 VAL A C 1
ATOM 1691 O O . VAL A 1 209 ? 5.814 -16.807 -15.718 1.00 97.81 209 VAL A O 1
ATOM 1694 N N . VAL A 1 210 ? 6.456 -15.504 -17.427 1.00 98.19 210 VAL A N 1
ATOM 1695 C CA . VAL A 1 210 ? 5.110 -14.991 -17.719 1.00 98.19 210 VAL A CA 1
ATOM 1696 C C . VAL A 1 210 ? 4.132 -16.126 -18.056 1.00 98.19 210 VAL A C 1
ATOM 1698 O O . VAL A 1 210 ? 3.072 -16.217 -17.434 1.00 98.19 210 VAL A O 1
ATOM 1701 N N . ALA A 1 211 ? 4.494 -17.046 -18.952 1.00 98.25 211 ALA A N 1
ATOM 1702 C CA . ALA A 1 211 ? 3.638 -18.185 -19.282 1.00 98.25 211 ALA A CA 1
ATOM 1703 C C . ALA A 1 211 ? 3.451 -19.133 -18.087 1.00 98.25 211 ALA A C 1
ATOM 1705 O O . ALA A 1 211 ? 2.327 -19.406 -17.660 1.00 98.25 211 ALA A O 1
ATOM 1706 N N . LYS A 1 212 ? 4.551 -19.602 -17.487 1.00 98.31 212 LYS A N 1
ATOM 1707 C CA . LYS A 1 212 ? 4.520 -20.643 -16.445 1.00 98.31 212 LYS A CA 1
ATOM 1708 C C . LYS A 1 212 ? 3.954 -20.159 -15.115 1.00 98.31 212 LYS A C 1
ATOM 1710 O O . LYS A 1 212 ? 3.180 -20.873 -14.470 1.00 98.31 212 LYS A O 1
ATOM 1715 N N . VAL A 1 213 ? 4.326 -18.955 -14.689 1.00 98.06 213 VAL A N 1
ATOM 1716 C CA . VAL A 1 213 ? 3.930 -18.402 -13.389 1.00 98.06 213 VAL A CA 1
ATOM 1717 C C . VAL A 1 213 ? 2.645 -17.605 -13.519 1.00 98.06 213 VAL A C 1
ATOM 1719 O O . VAL A 1 213 ? 1.722 -17.871 -12.764 1.00 98.06 213 VAL A O 1
ATOM 1722 N N . CYS A 1 214 ? 2.525 -16.688 -14.480 1.00 98.25 214 CYS A N 1
ATOM 1723 C CA . CYS A 1 214 ? 1.314 -15.870 -14.584 1.00 98.25 214 CYS A CA 1
ATOM 1724 C C . CYS A 1 214 ? 0.154 -16.583 -15.287 1.00 98.25 214 CYS A C 1
ATOM 1726 O O . CYS A 1 214 ? -0.993 -16.188 -15.088 1.00 98.25 214 CYS A O 1
ATOM 1728 N N . GLY A 1 215 ? 0.420 -17.627 -16.082 1.00 97.94 215 GLY A N 1
ATOM 1729 C CA . GLY A 1 215 ? -0.591 -18.227 -16.960 1.00 97.94 215 GLY A CA 1
ATOM 1730 C C . GLY A 1 215 ? -1.006 -17.299 -18.106 1.00 97.94 215 GLY A C 1
ATOM 1731 O O . GLY A 1 215 ? -2.107 -17.435 -18.627 1.00 97.94 215 GLY A O 1
ATOM 1732 N N . MET A 1 216 ? -0.156 -16.327 -18.447 1.00 98.06 216 MET A N 1
ATOM 1733 C CA . MET A 1 216 ? -0.412 -15.319 -19.471 1.00 98.06 216 MET A CA 1
ATOM 1734 C C . MET A 1 216 ? 0.261 -15.736 -20.777 1.00 98.06 216 MET A C 1
ATOM 1736 O O . MET A 1 216 ? 1.419 -16.149 -20.765 1.00 98.06 216 MET A O 1
ATOM 1740 N N . ASP A 1 217 ? -0.446 -15.602 -21.898 1.00 97.75 217 ASP A N 1
ATOM 1741 C CA . ASP A 1 217 ? 0.139 -15.801 -23.224 1.00 97.75 217 ASP A CA 1
ATOM 1742 C C . ASP A 1 217 ? 1.307 -14.809 -23.437 1.00 97.75 217 ASP A C 1
ATOM 1744 O O . ASP A 1 217 ? 1.089 -13.595 -23.341 1.00 97.75 217 ASP A O 1
ATOM 1748 N N . PRO A 1 218 ? 2.535 -15.284 -23.728 1.00 98.31 218 PRO A N 1
ATOM 1749 C CA . PRO A 1 218 ? 3.681 -14.432 -24.050 1.00 98.31 218 PRO A CA 1
ATOM 1750 C C . PRO A 1 218 ? 3.399 -13.384 -25.134 1.00 98.31 218 PRO A C 1
ATOM 1752 O O . PRO A 1 218 ? 3.891 -12.259 -25.039 1.00 98.31 218 PRO A O 1
ATOM 1755 N N . ALA A 1 219 ? 2.591 -13.716 -26.147 1.00 98.12 219 ALA A N 1
ATOM 1756 C CA . ALA A 1 219 ? 2.225 -12.768 -27.196 1.00 98.12 219 ALA A CA 1
ATOM 1757 C C . ALA A 1 219 ? 1.360 -11.633 -26.630 1.00 98.12 219 ALA A C 1
ATOM 1759 O O . ALA A 1 219 ? 1.633 -10.457 -26.872 1.00 98.12 219 ALA A O 1
ATOM 1760 N N . LYS A 1 220 ? 0.386 -11.974 -25.777 1.00 98.19 220 LYS A N 1
ATOM 1761 C CA . LYS A 1 220 ? -0.453 -10.989 -25.086 1.00 98.19 220 LYS A CA 1
ATOM 1762 C C . LYS A 1 220 ? 0.350 -10.120 -24.121 1.00 98.19 220 LYS A C 1
ATOM 1764 O O . LYS A 1 220 ? 0.134 -8.912 -24.062 1.00 98.19 220 LYS A O 1
ATOM 1769 N N . PHE A 1 221 ? 1.299 -10.708 -23.392 1.00 98.62 221 PHE A N 1
ATOM 1770 C CA . PHE A 1 221 ? 2.228 -9.939 -22.566 1.00 98.62 221 PHE A CA 1
ATOM 1771 C C . PHE A 1 221 ? 3.003 -8.925 -23.403 1.00 98.62 221 PHE A C 1
ATOM 1773 O O . PHE A 1 221 ? 3.111 -7.769 -23.004 1.00 98.62 221 PHE A O 1
ATOM 1780 N N . LYS A 1 222 ? 3.523 -9.341 -24.562 1.00 98.38 222 LYS A N 1
ATOM 1781 C CA . LYS A 1 222 ? 4.273 -8.459 -25.453 1.00 98.38 222 LYS A CA 1
ATOM 1782 C C . LYS A 1 222 ? 3.414 -7.295 -25.948 1.00 98.38 222 LYS A C 1
ATOM 1784 O O . LYS A 1 222 ? 3.872 -6.163 -25.859 1.00 98.38 222 LYS A O 1
ATOM 1789 N N . GLU A 1 223 ? 2.167 -7.538 -26.355 1.00 98.44 223 GLU A N 1
ATOM 1790 C CA . GLU A 1 223 ? 1.223 -6.463 -26.711 1.00 98.44 223 GLU A CA 1
ATOM 1791 C C . GLU A 1 223 ? 1.022 -5.469 -25.555 1.00 98.44 223 GLU A C 1
ATOM 1793 O O . GLU A 1 223 ? 1.052 -4.255 -25.750 1.00 98.44 223 GLU A O 1
ATOM 1798 N N . ILE A 1 224 ? 0.856 -5.976 -24.329 1.00 98.62 224 ILE A N 1
ATOM 1799 C CA . ILE A 1 224 ? 0.712 -5.145 -23.128 1.00 98.62 224 ILE A CA 1
ATOM 1800 C C . ILE A 1 224 ? 1.988 -4.341 -22.853 1.00 98.62 224 ILE A C 1
ATOM 1802 O O . ILE A 1 224 ? 1.911 -3.154 -22.533 1.00 98.62 224 ILE A O 1
ATOM 1806 N N . ALA A 1 225 ? 3.159 -4.967 -22.967 1.00 98.50 225 ALA A N 1
ATOM 1807 C CA . ALA A 1 225 ? 4.447 -4.328 -22.737 1.00 98.50 225 ALA A CA 1
ATOM 1808 C C . ALA A 1 225 ? 4.725 -3.240 -23.787 1.00 98.50 225 ALA A C 1
ATOM 1810 O O . ALA A 1 225 ? 5.115 -2.130 -23.435 1.00 98.50 225 ALA A O 1
ATOM 1811 N N . GLU A 1 226 ? 4.456 -3.513 -25.062 1.00 96.56 226 GLU A N 1
ATOM 1812 C CA . GLU A 1 226 ? 4.541 -2.534 -26.149 1.00 96.56 226 GLU A CA 1
ATOM 1813 C C . GLU A 1 226 ? 3.553 -1.380 -25.952 1.00 96.56 226 GLU A C 1
ATOM 1815 O O . GLU A 1 226 ? 3.932 -0.221 -26.110 1.00 96.56 226 GLU A O 1
ATOM 1820 N N . CYS A 1 227 ? 2.318 -1.665 -25.535 1.00 98.19 227 CYS A N 1
ATOM 1821 C CA . CYS A 1 227 ? 1.319 -0.631 -25.291 1.00 98.19 227 CYS A CA 1
ATOM 1822 C C . CYS A 1 227 ? 1.656 0.231 -24.070 1.00 98.19 227 CYS A C 1
ATOM 1824 O O . CYS A 1 227 ? 1.533 1.447 -24.134 1.00 98.19 227 CYS A O 1
ATOM 1826 N N . TYR A 1 228 ? 2.064 -0.355 -22.945 1.00 98.44 228 TYR A N 1
ATOM 1827 C CA . TYR A 1 228 ? 2.358 0.425 -21.744 1.00 98.44 228 TYR A CA 1
ATOM 1828 C C . TYR A 1 228 ? 3.767 1.019 -21.815 1.00 98.44 228 TYR A C 1
ATOM 1830 O O . TYR A 1 228 ? 3.931 2.218 -22.011 1.00 98.44 228 TYR A O 1
ATOM 1838 N N . VAL A 1 229 ? 4.800 0.176 -21.741 1.00 95.56 229 VAL A N 1
ATOM 1839 C CA . VAL A 1 229 ? 6.209 0.602 -21.709 1.00 95.56 229 VAL A CA 1
ATOM 1840 C C . VAL A 1 229 ? 6.598 1.314 -23.011 1.00 95.56 229 VAL A C 1
ATOM 1842 O O . VAL A 1 229 ? 7.267 2.349 -22.987 1.00 95.56 229 VAL A O 1
ATOM 1845 N N . GLY A 1 230 ? 6.154 0.800 -24.161 1.00 84.56 230 GLY A N 1
ATOM 1846 C CA . GLY A 1 230 ? 6.457 1.392 -25.468 1.00 84.56 230 GLY A CA 1
ATOM 1847 C C . GLY A 1 230 ? 5.793 2.753 -25.721 1.00 84.56 230 GLY A C 1
ATOM 1848 O O . GLY A 1 230 ? 6.346 3.553 -26.474 1.00 84.56 230 GLY A O 1
ATOM 1849 N N . ILE A 1 231 ? 4.674 3.080 -25.065 1.00 88.75 231 ILE A N 1
ATOM 1850 C CA . ILE A 1 231 ? 4.109 4.440 -25.107 1.00 88.75 231 ILE A CA 1
ATOM 1851 C C . ILE A 1 231 ? 4.843 5.347 -24.119 1.00 88.75 231 ILE A C 1
ATOM 1853 O O . ILE A 1 231 ? 5.289 6.428 -24.494 1.00 88.75 231 ILE A O 1
ATOM 1857 N N . THR A 1 232 ? 5.003 4.906 -22.871 1.00 86.81 232 THR A N 1
ATOM 1858 C CA . THR A 1 232 ? 5.355 5.792 -21.748 1.00 86.81 232 THR A CA 1
ATOM 1859 C C . THR A 1 232 ? 6.839 6.076 -21.600 1.00 86.81 232 THR A C 1
ATOM 1861 O O . THR A 1 232 ? 7.209 6.941 -20.822 1.00 86.81 232 THR A O 1
ATOM 1864 N N . HIS A 1 233 ? 7.718 5.338 -22.281 1.00 74.12 233 HIS A N 1
ATOM 1865 C CA . HIS A 1 233 ? 9.147 5.673 -22.257 1.00 74.12 233 HIS A CA 1
ATOM 1866 C C . HIS A 1 233 ? 9.449 6.995 -22.981 1.00 74.12 233 HIS A C 1
ATOM 1868 O O . HIS A 1 233 ? 10.520 7.572 -22.793 1.00 74.12 233 HIS A O 1
ATOM 1874 N N . LYS A 1 234 ? 8.524 7.466 -23.828 1.00 75.56 234 LYS A N 1
ATOM 1875 C CA . LYS A 1 234 ? 8.627 8.756 -24.507 1.00 75.56 234 LYS A CA 1
ATOM 1876 C C . LYS A 1 234 ? 8.371 9.876 -23.504 1.00 75.56 234 LYS A C 1
ATOM 1878 O O . LYS A 1 234 ? 7.423 9.814 -22.731 1.00 75.56 234 LYS A O 1
ATOM 1883 N N . ARG A 1 235 ? 9.206 10.917 -23.535 1.00 73.12 235 ARG A N 1
ATOM 1884 C CA . ARG A 1 235 ? 9.176 12.013 -22.547 1.00 73.12 235 ARG A CA 1
ATOM 1885 C C . ARG A 1 235 ? 7.868 12.806 -22.528 1.00 73.12 235 ARG A C 1
ATOM 1887 O O . ARG A 1 235 ? 7.520 13.364 -21.496 1.00 73.12 235 ARG A O 1
ATOM 1894 N N . ASP A 1 236 ? 7.180 12.883 -23.660 1.00 80.06 236 ASP A N 1
ATOM 1895 C CA . ASP A 1 236 ? 5.915 13.597 -23.841 1.00 80.06 236 ASP A CA 1
ATOM 1896 C C . ASP A 1 236 ? 4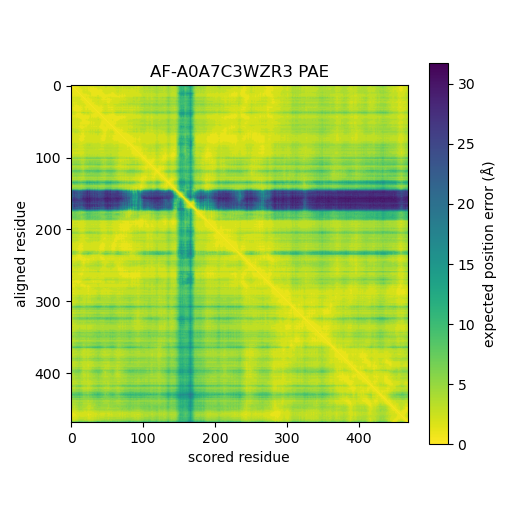.683 12.724 -23.560 1.00 80.06 236 ASP A C 1
ATOM 1898 O O . ASP A 1 236 ? 3.558 13.163 -23.792 1.00 80.06 236 ASP A O 1
ATOM 1902 N N . LYS A 1 237 ? 4.886 11.488 -23.086 1.00 89.25 237 LYS A N 1
ATOM 1903 C CA . LYS A 1 237 ? 3.827 10.520 -22.813 1.00 89.25 237 LYS A CA 1
ATOM 1904 C C . LYS A 1 237 ? 3.815 10.104 -21.357 1.00 89.25 237 LYS A C 1
ATOM 1906 O O . LYS A 1 237 ? 4.856 10.007 -20.715 1.00 89.25 237 LYS A O 1
ATOM 1911 N N . THR A 1 238 ? 2.625 9.822 -20.836 1.00 94.19 238 THR A N 1
ATOM 1912 C CA . THR A 1 238 ? 2.452 9.437 -19.433 1.00 94.19 238 THR A CA 1
ATOM 1913 C C . THR A 1 238 ? 1.620 8.175 -19.267 1.00 94.19 238 THR A C 1
ATOM 1915 O O . THR A 1 238 ? 0.599 7.959 -19.924 1.00 94.19 238 THR A O 1
ATOM 1918 N N . GLY A 1 239 ? 2.087 7.316 -18.361 1.00 97.12 239 GLY A N 1
ATOM 1919 C CA . GLY A 1 239 ? 1.413 6.083 -17.972 1.00 97.12 239 GLY A CA 1
ATOM 1920 C C . GLY A 1 239 ? 0.798 6.194 -16.593 1.00 97.12 239 GLY A C 1
ATOM 1921 O O . GLY A 1 239 ? 1.506 6.479 -15.622 1.00 97.12 239 GLY A O 1
ATOM 1922 N N . ASN A 1 240 ? -0.495 5.905 -16.488 1.00 98.25 240 ASN A N 1
ATOM 1923 C CA . ASN A 1 240 ? -1.193 5.810 -15.218 1.00 98.25 240 ASN A CA 1
ATOM 1924 C C . ASN A 1 240 ? -1.328 4.355 -14.782 1.00 98.25 240 ASN A C 1
ATOM 1926 O O . ASN A 1 240 ? -1.837 3.527 -15.536 1.00 98.25 240 ASN A O 1
ATOM 1930 N N . LEU A 1 241 ? -0.982 4.053 -13.533 1.00 97.50 241 LEU A N 1
ATOM 1931 C CA . LEU A 1 241 ? -1.309 2.759 -12.945 1.00 97.50 241 LEU A CA 1
ATOM 1932 C C . LEU A 1 241 ? -2.435 2.895 -11.927 1.00 97.50 241 LEU A C 1
ATOM 1934 O O . LEU A 1 241 ? -2.327 3.664 -10.972 1.00 97.50 241 LEU A O 1
ATOM 1938 N N . MET A 1 242 ? -3.482 2.091 -12.090 1.00 98.44 242 MET A N 1
ATOM 1939 C CA . MET A 1 242 ? -4.649 2.055 -11.216 1.00 98.44 242 MET A CA 1
ATOM 1940 C C . MET A 1 242 ? -4.755 0.693 -10.530 1.00 98.44 242 MET A C 1
ATOM 1942 O O . MET A 1 242 ? -4.885 -0.338 -11.189 1.00 98.44 242 MET A O 1
ATOM 1946 N N . TYR A 1 243 ? -4.741 0.695 -9.196 1.00 98.38 243 TYR A N 1
ATOM 1947 C CA . TYR A 1 243 ? -4.903 -0.517 -8.390 1.00 98.38 243 TYR A CA 1
ATOM 1948 C C . TYR A 1 243 ? -5.701 -0.235 -7.112 1.00 98.38 243 TYR A C 1
ATOM 1950 O O . TYR A 1 243 ? -5.777 0.904 -6.654 1.00 98.38 243 TYR A O 1
ATOM 1958 N N . ALA A 1 244 ? -6.282 -1.276 -6.519 1.00 97.62 244 ALA A N 1
ATOM 1959 C CA . ALA A 1 244 ? -7.006 -1.206 -5.254 1.00 97.62 244 ALA A CA 1
ATOM 1960 C C . ALA A 1 244 ? -6.665 -2.439 -4.395 1.00 97.62 244 ALA A C 1
ATOM 1962 O O . ALA A 1 244 ? -5.494 -2.758 -4.195 1.00 97.62 244 ALA A O 1
ATOM 1963 N N . MET A 1 245 ? -7.673 -3.148 -3.888 1.00 96.56 245 MET A N 1
ATOM 1964 C CA . MET A 1 245 ? -7.493 -4.298 -2.996 1.00 96.56 245 MET A CA 1
ATOM 1965 C C . MET A 1 245 ? -6.905 -5.538 -3.686 1.00 96.56 245 MET A C 1
ATOM 1967 O O . MET A 1 245 ? -6.239 -6.345 -3.039 1.00 96.56 245 MET A O 1
ATOM 1971 N N . GLY A 1 246 ? -7.074 -5.668 -5.008 1.00 96.06 246 GLY A N 1
ATOM 1972 C CA . GLY A 1 246 ? -6.652 -6.854 -5.760 1.00 96.06 246 GLY A CA 1
ATOM 1973 C C . GLY A 1 246 ? -5.141 -7.111 -5.756 1.00 96.06 246 GLY A C 1
ATOM 1974 O O . GLY A 1 246 ? -4.722 -8.223 -6.053 1.00 96.06 246 GLY A O 1
ATOM 1975 N N . LEU A 1 247 ? -4.318 -6.125 -5.372 1.00 95.75 247 LEU A N 1
ATOM 1976 C CA . LEU A 1 247 ? -2.871 -6.299 -5.195 1.00 95.75 247 LEU A CA 1
ATOM 1977 C C . LEU A 1 247 ? -2.426 -6.357 -3.726 1.00 95.75 247 LEU A C 1
ATOM 1979 O O . LEU A 1 247 ? -1.275 -6.693 -3.465 1.00 95.75 247 LEU A O 1
ATOM 1983 N N . THR A 1 248 ? -3.274 -6.027 -2.751 1.00 95.62 248 THR A N 1
ATOM 1984 C CA . THR A 1 248 ? -2.804 -5.731 -1.384 1.00 95.62 248 THR A CA 1
ATOM 1985 C C . THR A 1 248 ? -3.056 -6.844 -0.372 1.00 95.62 248 THR A C 1
ATOM 1987 O O . THR A 1 248 ? -2.291 -6.962 0.581 1.00 95.62 248 THR A O 1
ATOM 1990 N N . GLN A 1 249 ? -4.061 -7.699 -0.577 1.00 93.94 249 GLN A N 1
ATOM 1991 C CA . GLN A 1 249 ? -4.446 -8.760 0.371 1.00 93.94 249 GLN A CA 1
ATOM 1992 C C . GLN A 1 249 ? -3.668 -10.070 0.170 1.00 93.94 249 GLN A C 1
ATOM 1994 O O . GLN A 1 249 ? -4.234 -11.154 0.076 1.00 93.94 249 GLN A O 1
ATOM 1999 N N . PHE A 1 250 ? -2.344 -9.959 0.092 1.00 94.94 250 PHE A N 1
ATOM 2000 C CA . PHE A 1 250 ? -1.422 -11.090 -0.022 1.00 94.94 250 PHE A CA 1
ATOM 2001 C C . PHE A 1 250 ? -0.319 -10.938 1.024 1.00 94.94 250 PHE A C 1
ATOM 2003 O O . PHE A 1 250 ? 0.033 -9.817 1.391 1.00 94.94 250 PHE A O 1
ATOM 2010 N N . THR A 1 251 ? 0.310 -12.042 1.432 1.00 95.00 251 THR A N 1
ATOM 2011 C CA . THR A 1 251 ? 1.476 -12.019 2.343 1.00 95.00 251 THR A CA 1
ATOM 2012 C C . THR A 1 251 ? 2.650 -11.193 1.798 1.00 95.00 251 THR A C 1
ATOM 2014 O O . THR A 1 251 ? 3.494 -10.732 2.559 1.00 95.00 251 THR A O 1
ATOM 2017 N N . PHE A 1 252 ? 2.672 -10.960 0.485 1.00 94.75 252 PHE A N 1
ATOM 2018 C CA . PHE A 1 252 ? 3.640 -10.144 -0.248 1.00 94.75 252 PHE A CA 1
ATOM 2019 C C . PHE A 1 252 ? 2.973 -8.982 -1.013 1.00 94.75 252 PHE A C 1
ATOM 2021 O O . PHE A 1 252 ? 3.499 -8.510 -2.020 1.00 94.75 252 PHE A O 1
ATOM 2028 N N . GLY A 1 253 ? 1.811 -8.499 -0.554 1.00 96.31 253 GLY A N 1
ATOM 2029 C CA . GLY A 1 253 ? 1.080 -7.402 -1.202 1.00 96.31 253 GLY A CA 1
ATOM 2030 C C . GLY A 1 253 ? 1.937 -6.145 -1.382 1.00 96.31 253 GLY A C 1
ATOM 2031 O O . GLY A 1 253 ? 2.010 -5.599 -2.479 1.00 96.31 253 GLY A O 1
ATOM 2032 N N . THR A 1 254 ? 2.689 -5.747 -0.350 1.00 96.81 254 THR A N 1
ATOM 2033 C CA . THR A 1 254 ? 3.635 -4.617 -0.411 1.00 96.81 254 THR A CA 1
ATOM 2034 C C . THR A 1 254 ? 4.643 -4.751 -1.554 1.00 96.81 254 THR A C 1
ATOM 2036 O O . THR A 1 254 ? 4.953 -3.766 -2.218 1.00 96.81 254 THR A O 1
ATOM 2039 N N . GLU A 1 255 ? 5.121 -5.963 -1.834 1.00 97.00 255 GLU A N 1
ATOM 2040 C CA . GLU A 1 255 ? 6.113 -6.218 -2.881 1.00 97.00 255 GLU A CA 1
ATOM 2041 C C . GLU A 1 255 ? 5.525 -6.101 -4.290 1.00 97.00 255 GLU A C 1
ATOM 2043 O O . GLU A 1 255 ? 6.191 -5.578 -5.183 1.00 97.00 255 GLU A O 1
ATOM 2048 N N . LYS A 1 256 ? 4.249 -6.468 -4.483 1.00 96.88 256 LYS A N 1
ATOM 2049 C CA . LYS A 1 256 ? 3.524 -6.171 -5.734 1.00 96.88 256 LYS A CA 1
ATOM 2050 C C . LYS A 1 256 ? 3.486 -4.668 -5.994 1.00 96.88 256 LYS A C 1
ATOM 2052 O O . LYS A 1 256 ? 3.743 -4.223 -7.111 1.00 96.88 256 LYS A O 1
ATOM 2057 N N . ILE A 1 257 ? 3.212 -3.891 -4.942 1.00 97.50 257 ILE A N 1
ATOM 2058 C CA . ILE A 1 257 ? 3.151 -2.432 -5.036 1.00 97.50 257 ILE A CA 1
ATOM 2059 C C . ILE A 1 257 ? 4.539 -1.843 -5.331 1.00 97.50 257 ILE A C 1
ATOM 2061 O O . ILE A 1 257 ? 4.679 -0.964 -6.180 1.00 97.50 257 ILE A O 1
ATOM 2065 N N . ARG A 1 258 ? 5.592 -2.363 -4.683 1.00 98.06 258 ARG A N 1
ATOM 2066 C CA . ARG A 1 258 ? 6.973 -1.934 -4.952 1.00 98.06 258 ARG A CA 1
ATOM 2067 C C . ARG A 1 258 ? 7.408 -2.220 -6.386 1.00 98.06 258 ARG A C 1
ATOM 2069 O O . ARG A 1 258 ? 8.026 -1.347 -6.987 1.00 98.06 258 ARG A O 1
ATOM 2076 N N . ALA A 1 259 ? 7.080 -3.390 -6.936 1.00 97.81 259 ALA A N 1
ATOM 2077 C CA . ALA A 1 259 ? 7.452 -3.749 -8.303 1.00 97.81 259 ALA A CA 1
ATOM 2078 C C . ALA A 1 259 ? 6.903 -2.735 -9.316 1.00 97.81 259 ALA A C 1
ATOM 2080 O O . ALA A 1 259 ? 7.653 -2.203 -10.132 1.00 97.81 259 ALA A O 1
ATOM 2081 N N . PHE A 1 260 ? 5.625 -2.364 -9.219 1.00 93.69 260 PHE A N 1
ATOM 2082 C CA . PHE A 1 260 ? 5.112 -1.351 -10.137 1.00 93.69 260 PHE A CA 1
ATOM 2083 C C . PHE A 1 260 ? 5.690 0.046 -9.845 1.00 93.69 260 PHE A C 1
ATOM 2085 O O . PHE A 1 260 ? 5.850 0.839 -10.770 1.00 93.69 260 PHE A O 1
ATOM 2092 N N . ALA A 1 261 ? 5.984 0.389 -8.584 1.00 98.00 261 ALA A N 1
ATOM 2093 C CA . ALA A 1 261 ? 6.545 1.699 -8.255 1.00 98.00 261 ALA A CA 1
ATOM 2094 C C . ALA A 1 261 ? 7.937 1.872 -8.880 1.00 98.00 261 ALA A C 1
ATOM 2096 O O . ALA A 1 261 ? 8.258 2.945 -9.387 1.00 98.00 261 ALA A O 1
ATOM 2097 N N . ILE A 1 262 ? 8.720 0.789 -8.915 1.00 98.44 262 ILE A N 1
ATOM 2098 C CA . ILE A 1 262 ? 9.987 0.717 -9.647 1.00 98.44 262 ILE A CA 1
ATOM 2099 C C . ILE A 1 262 ? 9.746 0.918 -11.147 1.00 98.44 262 ILE A C 1
ATOM 2101 O O . ILE A 1 262 ? 10.424 1.744 -11.752 1.00 98.44 262 ILE A O 1
ATOM 2105 N N . LEU A 1 263 ? 8.758 0.239 -11.742 1.00 97.94 263 LEU A N 1
ATOM 2106 C CA . LEU A 1 263 ? 8.411 0.426 -13.156 1.00 97.94 263 LEU A CA 1
ATOM 2107 C C . LEU A 1 263 ? 8.056 1.892 -13.468 1.00 97.94 263 LEU A C 1
ATOM 2109 O O . LEU A 1 263 ? 8.623 2.479 -14.383 1.00 97.94 263 LEU A O 1
ATOM 2113 N N . GLN A 1 264 ? 7.183 2.521 -12.676 1.00 97.25 264 GLN A N 1
ATOM 2114 C CA . GLN A 1 264 ? 6.805 3.928 -12.865 1.00 97.25 264 GLN A CA 1
ATOM 2115 C C . GLN A 1 264 ? 7.987 4.892 -12.685 1.00 97.25 264 GLN A C 1
ATOM 2117 O O . GLN A 1 264 ? 8.020 5.930 -13.344 1.00 97.25 264 GLN A O 1
ATOM 2122 N N . ALA A 1 265 ? 8.951 4.569 -11.817 1.00 95.88 265 ALA A N 1
ATOM 2123 C CA . ALA A 1 265 ? 10.176 5.348 -11.656 1.00 95.88 265 ALA A CA 1
ATOM 2124 C C . ALA A 1 265 ? 11.123 5.196 -12.859 1.00 95.88 265 ALA A C 1
ATOM 2126 O O . ALA A 1 265 ? 11.671 6.192 -13.319 1.00 95.88 265 ALA A O 1
ATOM 2127 N N . LEU A 1 266 ? 11.273 3.985 -13.412 1.00 93.25 266 LEU A N 1
ATOM 2128 C CA . LEU A 1 266 ? 12.074 3.749 -14.622 1.00 93.25 266 LEU A CA 1
ATOM 2129 C C . LEU A 1 266 ? 11.512 4.476 -15.846 1.00 93.25 266 LEU A C 1
ATOM 2131 O O . LEU A 1 266 ? 12.270 4.961 -16.681 1.00 93.25 266 LEU A O 1
ATOM 2135 N N . LEU A 1 267 ? 10.187 4.572 -15.937 1.00 92.38 267 LEU A N 1
ATOM 2136 C CA . LEU A 1 267 ? 9.491 5.254 -17.029 1.00 92.38 267 LEU A CA 1
ATOM 2137 C C . LEU A 1 267 ? 9.372 6.770 -16.804 1.00 92.38 267 LEU A C 1
ATOM 2139 O O . LEU A 1 267 ? 8.942 7.486 -17.697 1.00 92.38 267 LEU A O 1
ATOM 2143 N N . GLY A 1 268 ? 9.747 7.279 -15.625 1.00 90.75 268 GLY A N 1
ATOM 2144 C CA . GLY A 1 268 ? 9.631 8.702 -15.294 1.00 90.75 268 GLY A CA 1
ATOM 2145 C C . GLY A 1 268 ? 8.191 9.207 -15.154 1.00 90.75 268 GLY A C 1
ATOM 2146 O O . GLY A 1 268 ? 7.950 10.405 -15.230 1.00 90.75 268 GLY A O 1
ATOM 2147 N N . ASN A 1 269 ? 7.225 8.318 -14.907 1.00 95.06 269 ASN A N 1
ATOM 2148 C CA . ASN A 1 269 ? 5.802 8.664 -14.834 1.00 95.06 269 ASN A CA 1
ATOM 2149 C C . ASN A 1 269 ? 5.403 9.348 -13.513 1.00 95.06 269 ASN A C 1
ATOM 2151 O O . ASN A 1 269 ? 4.293 9.864 -13.386 1.00 95.06 269 ASN A O 1
ATOM 2155 N N . THR A 1 270 ? 6.246 9.307 -12.478 1.00 93.56 270 THR A N 1
ATOM 2156 C CA . THR A 1 270 ? 5.866 9.781 -11.137 1.00 93.56 270 THR A CA 1
ATOM 2157 C C . THR A 1 270 ? 6.032 11.293 -11.011 1.00 93.56 270 THR A C 1
ATOM 2159 O O . THR A 1 270 ? 7.134 11.814 -11.161 1.00 93.56 270 THR A O 1
ATOM 2162 N N . GLY A 1 271 ? 4.942 11.977 -10.651 1.00 92.25 271 GLY A N 1
ATOM 2163 C CA . GLY A 1 271 ? 4.898 13.435 -10.478 1.00 92.25 271 GLY A CA 1
ATOM 2164 C C . GLY A 1 271 ? 4.389 14.201 -11.702 1.00 92.25 271 GLY A C 1
ATOM 2165 O O . GLY A 1 271 ? 4.231 15.415 -11.616 1.00 92.25 271 GLY A O 1
ATOM 2166 N N . LEU A 1 272 ? 4.093 13.506 -12.804 1.00 93.69 272 LEU A N 1
ATOM 2167 C CA . LEU A 1 272 ? 3.549 14.099 -14.025 1.00 93.69 272 LEU A CA 1
ATOM 2168 C C . LEU A 1 272 ? 2.008 14.055 -14.045 1.00 93.69 272 LEU A C 1
ATOM 2170 O O . LEU A 1 272 ? 1.430 13.099 -13.507 1.00 93.69 272 LEU A O 1
ATOM 2174 N N . PRO A 1 273 ? 1.338 15.039 -14.679 1.00 97.06 273 PRO A N 1
ATOM 2175 C CA . PRO A 1 273 ? -0.085 14.946 -15.011 1.00 97.06 273 PRO A CA 1
ATOM 2176 C C . PRO A 1 273 ? -0.373 13.700 -15.851 1.00 97.06 273 PRO A C 1
ATOM 2178 O O . PRO A 1 273 ? 0.387 13.399 -16.763 1.00 97.06 273 PRO A O 1
ATOM 2181 N N . GLY A 1 274 ? -1.427 12.949 -15.534 1.00 97.06 274 GLY A N 1
ATOM 2182 C CA . GLY A 1 274 ? -1.764 11.697 -16.229 1.00 97.06 274 GLY A CA 1
ATOM 2183 C C . GLY A 1 274 ? -0.901 10.500 -15.821 1.00 97.06 274 GLY A C 1
ATOM 2184 O O . GLY A 1 274 ? -1.319 9.354 -15.969 1.00 97.06 274 GLY A O 1
ATOM 2185 N N . GLY A 1 275 ? 0.259 10.736 -15.210 1.00 96.75 275 GLY A N 1
ATOM 2186 C CA . GLY A 1 275 ? 1.165 9.698 -14.739 1.00 96.75 275 GLY A CA 1
ATOM 2187 C C . GLY A 1 275 ? 0.838 9.145 -13.347 1.00 96.75 275 GLY A C 1
ATOM 2188 O O . GLY A 1 275 ? -0.281 9.196 -12.834 1.00 96.75 275 GLY A O 1
ATOM 2189 N N . GLY A 1 276 ? 1.873 8.636 -12.688 1.00 96.38 276 GLY A N 1
ATOM 2190 C CA . GLY A 1 276 ? 1.831 8.263 -11.284 1.00 96.38 276 GLY A CA 1
ATOM 2191 C C . GLY A 1 276 ? 1.082 6.968 -10.981 1.00 96.38 276 GLY A C 1
ATOM 2192 O O . GLY A 1 276 ? 0.908 6.077 -11.811 1.00 96.38 276 GLY A O 1
ATOM 2193 N N . ILE A 1 277 ? 0.740 6.832 -9.707 1.00 97.75 277 ILE A N 1
ATOM 2194 C CA . ILE A 1 277 ? 0.277 5.607 -9.077 1.00 97.75 277 ILE A CA 1
ATOM 2195 C C . ILE A 1 277 ? -1.018 5.921 -8.341 1.00 97.75 277 ILE A C 1
ATOM 2197 O O . ILE A 1 277 ? -1.052 6.463 -7.224 1.00 97.75 277 ILE A O 1
ATOM 2201 N N . ASN A 1 278 ? -2.118 5.532 -8.956 1.00 97.75 278 ASN A N 1
ATOM 2202 C CA . ASN A 1 278 ? -3.447 5.746 -8.437 1.00 97.75 278 ASN A CA 1
ATOM 2203 C C . ASN A 1 278 ? -3.925 4.512 -7.671 1.00 97.75 278 ASN A C 1
ATOM 2205 O O . ASN A 1 278 ? -4.734 3.715 -8.130 1.00 97.75 278 ASN A O 1
ATOM 2209 N N . ALA A 1 279 ? -3.416 4.404 -6.438 1.00 97.88 279 ALA A N 1
ATOM 2210 C CA . ALA A 1 279 ? -3.965 3.545 -5.391 1.00 97.88 279 ALA A CA 1
ATOM 2211 C C . ALA A 1 279 ? -5.373 4.029 -5.005 1.00 97.88 279 ALA A C 1
ATOM 2213 O O . ALA A 1 279 ? -5.490 5.017 -4.266 1.00 97.88 279 ALA A O 1
ATOM 2214 N N . LEU A 1 280 ? -6.410 3.383 -5.536 1.00 98.00 280 LEU A N 1
ATOM 2215 C CA . LEU A 1 280 ? -7.812 3.768 -5.398 1.00 98.00 280 LEU A CA 1
ATOM 2216 C C . LEU A 1 280 ? -8.331 3.355 -4.018 1.00 98.00 280 LEU A C 1
ATOM 2218 O O . LEU A 1 280 ? -8.355 2.175 -3.671 1.00 98.00 280 LEU A O 1
ATOM 2222 N N . ARG A 1 281 ? -8.726 4.336 -3.206 1.00 98.19 281 ARG A N 1
ATOM 2223 C CA . ARG A 1 281 ? -9.243 4.098 -1.850 1.00 98.19 281 ARG A CA 1
ATOM 2224 C C . ARG A 1 281 ? -10.705 3.656 -1.929 1.00 98.19 281 ARG A C 1
ATOM 2226 O O . ARG A 1 281 ? -11.418 4.115 -2.816 1.00 98.19 281 ARG A O 1
ATOM 2233 N N . GLY A 1 282 ? -11.111 2.752 -1.037 1.00 96.75 282 GLY A N 1
ATOM 2234 C CA . GLY A 1 282 ? -12.456 2.162 -1.011 1.00 96.75 282 GLY A CA 1
ATOM 2235 C C . GLY A 1 282 ? -13.491 3.101 -0.397 1.00 96.75 282 GLY A C 1
ATOM 2236 O O . GLY A 1 282 ? -14.107 3.893 -1.102 1.00 96.75 282 GLY A O 1
ATOM 2237 N N . GLU A 1 283 ? -13.650 3.016 0.922 1.00 98.12 283 GLU A N 1
ATOM 2238 C CA . GLU A 1 283 ? -14.566 3.848 1.707 1.00 98.12 283 GLU A CA 1
ATOM 2239 C C . GLU A 1 283 ? -14.363 5.348 1.470 1.00 98.12 283 GLU A C 1
ATOM 2241 O O . GLU A 1 283 ? -13.244 5.835 1.271 1.00 98.12 283 GLU A O 1
ATOM 2246 N N . SER A 1 284 ? -15.454 6.104 1.599 1.00 97.75 284 SER A N 1
ATOM 2247 C CA . SER A 1 284 ? -15.504 7.550 1.337 1.00 97.75 284 SER A CA 1
ATOM 2248 C C . SER A 1 284 ? -14.449 8.379 2.086 1.00 97.75 284 SER A C 1
ATOM 2250 O O . SER A 1 284 ? -14.013 9.414 1.581 1.00 97.75 284 SER A O 1
ATOM 2252 N N . ASN A 1 285 ? -14.039 7.919 3.274 1.00 98.44 285 ASN A N 1
ATOM 2253 C CA . ASN A 1 285 ? -13.126 8.615 4.174 1.00 98.44 285 ASN A CA 1
ATOM 2254 C C . ASN A 1 285 ? -12.007 7.712 4.720 1.00 98.44 285 ASN A C 1
ATOM 2256 O O . ASN A 1 285 ? -11.415 8.059 5.735 1.00 98.44 285 ASN A O 1
ATOM 2260 N N . VAL A 1 286 ? -11.682 6.571 4.086 1.00 98.50 286 VAL A N 1
ATOM 2261 C CA . VAL A 1 286 ? -10.567 5.722 4.578 1.00 98.50 286 VAL A CA 1
ATOM 2262 C C . VAL A 1 286 ? -9.227 6.455 4.536 1.00 98.50 286 VAL A C 1
ATOM 2264 O O . VAL A 1 286 ? -8.357 6.213 5.368 1.00 98.50 286 VAL A O 1
ATOM 2267 N N . GLN A 1 287 ? -9.063 7.394 3.598 1.00 98.62 287 GLN A N 1
ATOM 2268 C CA . GLN A 1 287 ? -7.907 8.288 3.589 1.00 98.62 287 GLN A CA 1
ATOM 2269 C C . GLN A 1 287 ? -7.887 9.127 4.872 1.00 98.62 287 GLN A C 1
ATOM 2271 O O . GLN A 1 287 ? -6.895 9.085 5.587 1.00 98.62 287 GLN A O 1
ATOM 2276 N N . GLY A 1 288 ? -8.999 9.790 5.208 1.00 98.44 288 GLY A N 1
ATOM 2277 C CA . GLY A 1 288 ? -9.115 10.596 6.421 1.00 98.44 288 GLY A CA 1
ATOM 2278 C C . GLY A 1 288 ? -8.972 9.781 7.707 1.00 98.44 288 GLY A C 1
ATOM 2279 O O . GLY A 1 288 ? -8.187 10.152 8.567 1.00 98.44 288 GLY A O 1
ATOM 2280 N N . SER A 1 289 ? -9.651 8.641 7.856 1.00 98.50 289 SER A N 1
ATOM 2281 C CA . SER A 1 289 ? -9.506 7.804 9.060 1.00 98.50 289 SER A CA 1
ATOM 2282 C C . SER A 1 289 ? -8.064 7.324 9.266 1.00 98.50 289 SER A C 1
ATOM 2284 O O . SER A 1 289 ? -7.584 7.285 10.399 1.00 98.50 289 SER A O 1
ATOM 2286 N N . THR A 1 290 ? -7.346 7.042 8.173 1.00 98.50 290 THR A N 1
ATOM 2287 C CA . THR A 1 290 ? -5.908 6.744 8.210 1.00 98.50 290 THR A CA 1
ATOM 2288 C C . THR A 1 290 ? -5.091 7.985 8.580 1.00 98.50 290 THR A C 1
ATOM 2290 O O . THR A 1 290 ? -4.236 7.895 9.457 1.00 98.50 290 THR A O 1
ATOM 2293 N N . ASP A 1 291 ? -5.380 9.151 7.985 1.00 98.44 291 ASP A N 1
ATOM 2294 C CA . ASP A 1 291 ? -4.732 10.433 8.315 1.00 98.44 291 ASP A CA 1
ATOM 2295 C C . ASP A 1 291 ? -4.873 10.768 9.813 1.00 98.44 291 ASP A C 1
ATOM 2297 O O . ASP A 1 291 ? -3.952 11.313 10.423 1.00 98.44 291 ASP A O 1
ATOM 2301 N N . PHE A 1 292 ? -6.006 10.407 10.422 1.00 97.50 292 PHE A N 1
ATOM 2302 C CA . PHE A 1 292 ? -6.289 10.598 11.845 1.00 97.50 292 PHE A CA 1
ATOM 2303 C C . PHE A 1 292 ? -5.745 9.490 12.759 1.00 97.50 292 PHE A C 1
ATOM 2305 O O . PHE A 1 292 ? -5.781 9.659 13.978 1.00 97.50 292 PHE A O 1
ATOM 2312 N N . GLY A 1 293 ? -5.155 8.426 12.208 1.00 97.06 293 GLY A N 1
ATOM 2313 C CA . GLY A 1 293 ? -4.487 7.378 12.980 1.00 97.06 293 GLY A CA 1
ATOM 2314 C C . GLY A 1 293 ? -5.435 6.357 13.609 1.00 97.06 293 GLY A C 1
ATOM 2315 O O . GLY A 1 293 ? -5.149 5.849 14.687 1.00 97.06 293 GLY A O 1
ATOM 2316 N N . LEU A 1 294 ? -6.559 6.026 12.962 1.00 97.44 294 LEU A N 1
ATOM 2317 C CA . LEU A 1 294 ? -7.450 4.943 13.412 1.00 97.44 294 LEU A CA 1
ATOM 2318 C C . LEU A 1 294 ? -6.888 3.550 13.062 1.00 97.44 294 LEU A C 1
ATOM 2320 O O . LEU A 1 294 ? -7.571 2.707 12.487 1.00 97.44 294 LEU A O 1
ATOM 2324 N N . LEU A 1 295 ? -5.611 3.324 13.379 1.00 97.06 295 LEU A N 1
ATOM 2325 C CA . LEU A 1 295 ? -4.871 2.081 13.176 1.00 97.06 295 LEU A CA 1
ATOM 2326 C C . LEU A 1 295 ? -3.904 1.881 14.345 1.00 97.06 295 LEU A C 1
ATOM 2328 O O . LEU A 1 295 ? -3.303 2.827 14.838 1.00 97.06 295 LEU A O 1
ATOM 2332 N N . SER A 1 296 ? -3.668 0.634 14.744 1.00 95.56 296 SER A N 1
ATOM 2333 C CA . SER A 1 296 ? -2.911 0.317 15.967 1.00 95.56 296 SER A CA 1
ATOM 2334 C C . SER A 1 296 ? -1.426 0.706 15.973 1.00 95.56 296 SER A C 1
ATOM 2336 O O . SER A 1 296 ? -0.778 0.615 17.014 1.00 95.56 296 SER A O 1
ATOM 2338 N N . HIS A 1 297 ? -0.866 1.130 14.839 1.00 95.44 297 HIS A N 1
ATOM 2339 C CA . HIS A 1 297 ? 0.561 1.429 14.686 1.00 95.44 297 HIS A CA 1
ATOM 2340 C C . HIS A 1 297 ? 0.861 2.887 14.309 1.00 95.44 297 HIS A C 1
ATOM 2342 O O . HIS A 1 297 ? 2.034 3.272 14.307 1.00 95.44 297 HIS A O 1
ATOM 2348 N N . ILE A 1 298 ? -0.159 3.706 14.024 1.00 97.12 298 ILE A N 1
ATOM 2349 C CA . ILE A 1 298 ? 0.011 5.123 13.675 1.00 97.12 298 ILE A CA 1
ATOM 2350 C C . ILE A 1 298 ? -0.917 6.032 14.484 1.00 97.12 298 ILE A C 1
ATOM 2352 O O . ILE A 1 298 ? -2.021 5.659 14.851 1.00 97.12 298 ILE A O 1
ATOM 2356 N N . LEU A 1 299 ? -0.451 7.248 14.727 1.00 97.31 299 LEU A N 1
ATOM 2357 C CA . LEU A 1 299 ? -1.180 8.364 15.313 1.00 97.31 299 LEU A CA 1
ATOM 2358 C C . LEU A 1 299 ? -1.615 9.336 14.211 1.00 97.31 299 LEU A C 1
ATOM 2360 O O . LEU A 1 299 ? -1.190 9.226 13.056 1.00 97.31 299 LEU A O 1
ATOM 2364 N N . THR A 1 300 ? -2.425 10.329 14.584 1.00 97.25 300 THR A N 1
ATOM 2365 C CA . THR A 1 300 ? -2.797 11.444 13.703 1.00 97.25 300 THR A CA 1
ATOM 2366 C C . THR A 1 300 ? -1.558 12.045 13.033 1.00 97.25 300 THR A C 1
ATOM 2368 O O . THR A 1 300 ? -0.579 12.376 13.702 1.00 97.25 300 THR A O 1
ATOM 2371 N N . GLY A 1 301 ? -1.597 12.189 11.709 1.00 96.50 301 GLY A N 1
ATOM 2372 C CA . GLY A 1 301 ? -0.469 12.679 10.921 1.00 96.50 301 GLY A CA 1
ATOM 2373 C C . GLY A 1 301 ? 0.631 11.640 10.689 1.00 96.50 301 GLY A C 1
ATOM 2374 O O . GLY A 1 301 ? 1.776 12.030 10.486 1.00 96.50 301 GLY A O 1
ATOM 2375 N N . TYR A 1 302 ? 0.305 10.342 10.707 1.00 97.62 302 TYR A N 1
ATOM 2376 C CA . TYR A 1 302 ? 1.205 9.227 10.365 1.00 97.62 302 TYR A CA 1
ATOM 2377 C C . TYR A 1 302 ? 2.429 9.048 11.280 1.00 97.62 302 TYR A C 1
ATOM 2379 O O . TYR A 1 302 ? 3.378 8.351 10.921 1.00 97.62 302 TYR A O 1
ATOM 2387 N N . MET A 1 303 ? 2.428 9.643 12.474 1.00 96.81 303 MET A N 1
ATOM 2388 C CA . MET A 1 303 ? 3.484 9.399 13.460 1.00 96.81 303 MET A CA 1
ATOM 2389 C C . MET A 1 303 ? 3.337 7.997 14.055 1.00 96.81 303 MET A C 1
ATOM 2391 O O . MET A 1 303 ? 2.225 7.532 14.267 1.00 96.81 303 MET A O 1
ATOM 2395 N N . SER A 1 304 ? 4.436 7.310 14.352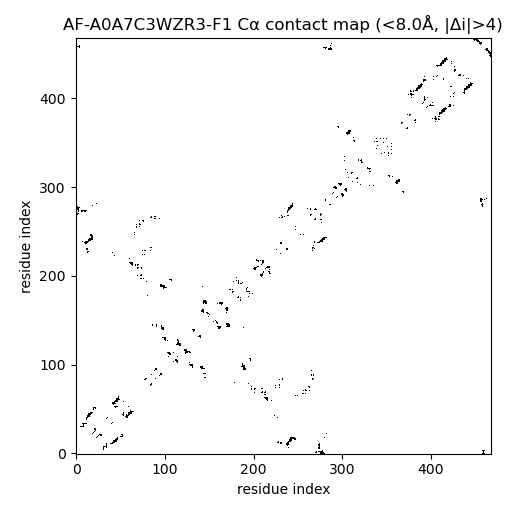 1.00 95.94 304 SER A N 1
ATOM 2396 C CA . SER A 1 304 ? 4.382 5.961 14.932 1.00 95.94 304 SER A CA 1
ATOM 2397 C C . SER A 1 304 ? 3.807 5.960 16.351 1.00 95.94 304 SER A C 1
ATOM 2399 O O . SER A 1 304 ? 4.203 6.784 17.173 1.00 95.94 304 SER A O 1
ATOM 2401 N N . VAL A 1 305 ? 2.959 4.985 16.682 1.00 96.75 305 VAL A N 1
ATOM 2402 C CA . VAL A 1 305 ? 2.523 4.764 18.073 1.00 96.75 305 VAL A CA 1
ATOM 2403 C C . VAL A 1 305 ? 3.733 4.369 18.944 1.00 96.75 305 VAL A C 1
ATOM 2405 O O . VAL A 1 305 ? 4.521 3.505 18.539 1.00 96.75 305 VAL A O 1
ATOM 2408 N N . PRO A 1 306 ? 3.929 4.969 20.135 1.00 97.19 306 PRO A N 1
ATOM 2409 C CA . PRO A 1 306 ? 5.036 4.603 21.012 1.00 97.19 306 PRO A CA 1
ATOM 2410 C C . PRO A 1 306 ? 4.864 3.196 21.604 1.00 97.19 306 PRO A C 1
ATOM 2412 O O . PRO A 1 306 ? 3.749 2.737 21.849 1.00 97.19 306 PRO A O 1
ATOM 2415 N N . ASN A 1 307 ? 5.977 2.513 21.889 1.00 96.44 307 ASN A N 1
ATOM 2416 C CA . ASN A 1 307 ? 5.971 1.235 22.599 1.00 96.44 307 ASN A CA 1
ATOM 2417 C C . ASN A 1 307 ? 6.737 1.357 23.919 1.00 96.44 307 ASN A C 1
ATOM 2419 O O . ASN A 1 307 ? 7.694 2.124 24.017 1.00 96.44 307 ASN A O 1
ATOM 2423 N N . SER A 1 308 ? 6.315 0.604 24.932 1.00 92.88 308 SER A N 1
ATOM 2424 C CA . SER A 1 308 ? 6.825 0.768 26.300 1.00 92.88 308 SER A CA 1
ATOM 2425 C C . SER A 1 308 ? 8.291 0.365 26.474 1.00 92.88 308 SER A C 1
ATOM 2427 O O . SER A 1 308 ? 8.934 0.821 27.413 1.00 92.88 308 SER A O 1
ATOM 2429 N N . THR A 1 309 ? 8.828 -0.471 25.581 1.00 95.06 309 THR A N 1
ATOM 2430 C CA . THR A 1 309 ? 10.203 -0.978 25.667 1.00 95.06 309 THR A CA 1
ATOM 2431 C C . THR A 1 309 ? 11.213 -0.007 25.063 1.00 95.06 309 THR A C 1
ATOM 2433 O O . THR A 1 309 ? 12.188 0.347 25.715 1.00 95.06 309 THR A O 1
ATOM 2436 N N . ASP A 1 310 ? 10.997 0.422 23.820 1.00 95.31 310 ASP A N 1
ATOM 2437 C CA . ASP A 1 310 ? 11.963 1.252 23.094 1.00 95.31 310 ASP A CA 1
ATOM 2438 C C . ASP A 1 310 ? 11.751 2.751 23.353 1.00 95.31 310 ASP A C 1
ATOM 2440 O O . ASP A 1 310 ? 12.675 3.541 23.165 1.00 95.31 310 ASP A O 1
ATOM 2444 N N . HIS A 1 311 ? 10.547 3.154 23.778 1.00 97.25 311 HIS A N 1
ATOM 2445 C CA . HIS A 1 311 ? 10.149 4.556 23.925 1.00 97.25 311 HIS A CA 1
ATOM 2446 C C . HIS A 1 311 ? 9.661 4.881 25.356 1.00 97.25 311 HIS A C 1
ATOM 2448 O O . HIS A 1 311 ? 8.534 5.359 25.529 1.00 97.25 311 HIS A O 1
ATOM 2454 N N . PRO A 1 312 ? 10.469 4.628 26.407 1.00 96.19 312 PRO A N 1
ATOM 2455 C CA . PRO A 1 312 ? 10.040 4.828 27.793 1.00 96.19 312 PRO A CA 1
ATOM 2456 C C . PRO A 1 312 ? 9.817 6.305 28.146 1.00 96.19 312 PRO A C 1
ATOM 2458 O O . PRO A 1 312 ? 8.992 6.603 29.000 1.00 96.19 312 PRO A O 1
ATOM 2461 N N . THR A 1 313 ? 10.507 7.227 27.469 1.00 98.06 313 THR A N 1
ATOM 2462 C CA . THR A 1 313 ? 10.389 8.680 27.664 1.00 98.06 313 THR A CA 1
ATOM 2463 C C . THR A 1 313 ? 10.122 9.389 26.340 1.00 98.06 313 THR A C 1
ATOM 2465 O O . THR A 1 313 ? 10.369 8.827 25.266 1.00 98.06 313 THR A O 1
ATOM 2468 N N . LEU A 1 314 ? 9.646 10.636 26.412 1.00 98.38 314 LEU A N 1
ATOM 2469 C CA . LEU A 1 314 ? 9.419 11.478 25.238 1.00 98.38 314 LEU A CA 1
ATOM 2470 C C . LEU A 1 314 ? 10.708 11.666 24.430 1.00 98.38 314 LEU A C 1
ATOM 2472 O O . LEU A 1 314 ? 10.702 11.484 23.216 1.00 98.38 314 LEU A O 1
ATOM 2476 N N . ASP A 1 315 ? 11.827 11.957 25.092 1.00 98.06 315 ASP A N 1
ATOM 2477 C CA . ASP A 1 315 ? 13.113 12.127 24.413 1.00 98.06 315 ASP A CA 1
ATOM 2478 C C . ASP A 1 315 ? 13.558 10.854 23.695 1.00 98.06 315 ASP A C 1
ATOM 2480 O O . ASP A 1 315 ? 13.974 10.920 22.541 1.00 98.06 315 ASP A O 1
ATOM 2484 N N . LYS A 1 316 ? 13.400 9.679 24.321 1.00 98.12 316 LYS A N 1
ATOM 2485 C CA . LYS A 1 316 ? 13.748 8.402 23.682 1.00 98.12 316 LYS A CA 1
ATOM 2486 C C . LYS A 1 316 ? 12.845 8.084 22.500 1.00 98.12 316 LYS A C 1
ATOM 2488 O O . LYS A 1 316 ? 13.334 7.595 21.483 1.00 98.12 316 LYS A O 1
ATOM 2493 N N . TYR A 1 317 ? 11.554 8.397 22.600 1.00 98.19 317 TYR A N 1
ATOM 2494 C CA . TYR A 1 317 ? 10.641 8.317 21.465 1.00 98.19 317 TYR A CA 1
ATOM 2495 C C . TYR A 1 317 ? 11.133 9.190 20.306 1.00 98.19 317 TYR A C 1
ATOM 2497 O O . TYR A 1 317 ? 11.304 8.698 19.191 1.00 98.19 317 TYR A O 1
ATOM 2505 N N . LEU A 1 318 ? 11.399 10.470 20.566 1.00 98.06 318 LEU A N 1
ATOM 2506 C CA . LEU A 1 318 ? 11.804 11.425 19.539 1.00 98.06 318 LEU A CA 1
ATOM 2507 C C . LEU A 1 318 ? 13.158 11.059 18.924 1.00 98.06 318 LEU A C 1
ATOM 2509 O O . LEU A 1 318 ? 13.272 11.046 17.703 1.00 98.06 318 LEU A O 1
ATOM 2513 N N . GLU A 1 319 ? 14.148 10.698 19.738 1.00 96.94 319 GLU A N 1
ATOM 2514 C CA . GLU A 1 319 ? 15.466 10.236 19.288 1.00 96.94 319 GLU A CA 1
ATOM 2515 C C . GLU A 1 319 ? 15.344 9.017 18.367 1.00 96.94 319 GLU A C 1
ATOM 2517 O O . GLU A 1 319 ? 15.972 8.961 17.311 1.00 96.94 319 GLU A O 1
ATOM 2522 N N . LYS A 1 320 ? 14.517 8.036 18.751 1.00 96.31 320 LYS A N 1
ATOM 2523 C CA . LYS A 1 320 ? 14.409 6.768 18.028 1.00 96.31 320 LYS A CA 1
ATOM 2524 C C . LYS A 1 320 ? 13.606 6.878 16.739 1.00 96.31 320 LYS A C 1
ATOM 2526 O O . LYS A 1 320 ? 13.891 6.153 15.787 1.00 96.31 320 LYS A O 1
ATOM 2531 N N . THR A 1 321 ? 12.583 7.727 16.733 1.00 96.06 321 THR A N 1
ATOM 2532 C CA . THR A 1 321 ? 11.600 7.772 15.647 1.00 96.06 321 THR A CA 1
ATOM 2533 C C . THR A 1 321 ? 11.861 8.878 14.635 1.00 96.06 321 THR A C 1
ATOM 2535 O O . THR A 1 321 ? 11.428 8.718 13.502 1.00 96.06 321 THR A O 1
ATOM 2538 N N . THR A 1 322 ? 12.608 9.933 14.990 1.00 97.31 322 THR A N 1
ATOM 2539 C CA . THR A 1 322 ? 12.901 11.059 14.087 1.00 97.31 322 THR A CA 1
ATOM 2540 C C . THR A 1 322 ? 13.940 10.672 13.027 1.00 97.31 322 THR A C 1
ATOM 2542 O O . THR A 1 322 ? 15.098 10.409 13.365 1.00 97.31 322 THR A O 1
ATOM 2545 N N . PRO A 1 323 ? 13.589 10.681 11.728 1.00 94.25 323 PRO A N 1
ATOM 2546 C CA . PRO A 1 323 ? 14.553 10.470 10.654 1.00 94.25 323 PRO A CA 1
ATOM 2547 C C . PRO A 1 323 ? 15.568 11.613 10.562 1.00 94.25 323 PRO A C 1
ATOM 2549 O O . PRO A 1 323 ? 15.285 12.753 10.925 1.00 94.25 323 PRO A O 1
ATOM 2552 N N . LYS A 1 324 ? 16.749 11.324 10.003 1.00 91.31 324 LYS A N 1
ATOM 2553 C CA . LYS A 1 324 ? 17.850 12.298 9.884 1.00 91.31 324 LYS A CA 1
ATOM 2554 C C . LYS A 1 324 ? 17.695 13.297 8.732 1.00 91.31 324 LYS A C 1
ATOM 2556 O O . LYS A 1 324 ? 18.374 14.315 8.724 1.00 91.31 324 LYS A O 1
ATOM 2561 N N . VAL A 1 325 ? 16.841 13.002 7.751 1.00 89.62 325 VAL A N 1
ATOM 2562 C CA . VAL A 1 325 ? 16.696 13.792 6.518 1.00 89.62 325 VAL A CA 1
ATOM 2563 C C . VAL A 1 325 ? 15.232 13.943 6.112 1.00 89.62 325 VAL A C 1
ATOM 2565 O O . VAL A 1 325 ? 14.374 13.147 6.499 1.00 89.62 325 VAL A O 1
ATOM 2568 N N . GLY A 1 326 ? 14.955 14.961 5.298 1.00 93.81 326 GLY A N 1
ATOM 2569 C CA . GLY A 1 326 ? 13.621 15.251 4.775 1.00 93.81 326 GLY A CA 1
ATOM 2570 C C . GLY A 1 326 ? 12.689 15.909 5.795 1.00 93.81 326 GLY A C 1
ATOM 2571 O O . GLY A 1 326 ? 13.086 16.277 6.902 1.00 93.81 326 GLY A O 1
ATOM 2572 N N . ILE A 1 327 ? 11.418 16.055 5.412 1.00 95.75 327 ILE A N 1
ATOM 2573 C CA . ILE A 1 327 ? 10.407 16.757 6.221 1.00 95.75 327 ILE A CA 1
ATOM 2574 C C . ILE A 1 327 ? 10.160 16.094 7.584 1.00 95.75 327 ILE A C 1
ATOM 2576 O O . ILE A 1 327 ? 9.796 16.761 8.548 1.00 95.75 327 ILE A O 1
ATOM 2580 N N . TRP A 1 328 ? 10.417 14.790 7.697 1.00 95.88 328 TRP A N 1
ATOM 2581 C CA . TRP A 1 328 ? 10.234 14.038 8.937 1.00 95.88 328 TRP A CA 1
ATOM 2582 C C . TRP A 1 328 ? 11.257 14.370 10.027 1.00 95.88 328 TRP A C 1
ATOM 2584 O O . TRP A 1 328 ? 11.016 14.053 11.187 1.00 95.88 328 TRP A O 1
ATOM 2594 N N . THR A 1 329 ? 12.324 15.114 9.717 1.00 97.06 329 THR A N 1
ATOM 2595 C CA . THR A 1 329 ? 13.179 15.743 10.747 1.00 97.06 329 THR A CA 1
ATOM 2596 C C . THR A 1 329 ? 12.382 16.667 11.680 1.00 97.06 329 THR A C 1
ATOM 2598 O O . THR A 1 329 ? 12.809 16.955 12.796 1.00 97.06 329 THR A O 1
ATOM 2601 N N . TRP A 1 330 ? 11.195 17.118 11.256 1.00 97.31 330 TRP A N 1
ATOM 2602 C CA . TRP A 1 330 ? 10.277 17.926 12.058 1.00 97.31 330 TRP A CA 1
ATOM 2603 C C . TRP A 1 330 ? 9.352 17.106 12.963 1.00 97.31 330 TRP A C 1
ATOM 2605 O O . TRP A 1 330 ? 8.525 17.694 13.659 1.00 97.31 330 TRP A O 1
ATOM 2615 N N . GLN A 1 331 ? 9.494 15.781 13.022 1.00 96.88 331 GLN A N 1
ATOM 2616 C CA . GLN A 1 331 ? 8.706 14.915 13.902 1.00 96.88 331 GLN A CA 1
ATOM 2617 C C . GLN A 1 331 ? 8.631 15.389 15.366 1.00 96.88 331 GLN A C 1
ATOM 2619 O O . GLN A 1 331 ? 7.530 15.360 15.921 1.00 96.88 331 GLN A O 1
ATOM 2624 N N . PRO A 1 332 ? 9.698 15.936 15.987 1.00 98.00 332 PRO A N 1
ATOM 2625 C CA . PRO A 1 332 ? 9.594 16.541 17.313 1.00 98.00 332 PRO A CA 1
ATOM 2626 C C . PRO A 1 332 ? 8.579 17.682 17.400 1.00 98.00 332 PRO A C 1
ATOM 2628 O O . PRO A 1 332 ? 7.914 17.829 18.420 1.00 98.00 332 PRO A O 1
ATOM 2631 N N . ARG A 1 333 ? 8.428 18.483 16.340 1.00 97.81 333 ARG A N 1
ATOM 2632 C CA . ARG A 1 333 ? 7.430 19.559 16.283 1.00 97.81 333 ARG A CA 1
ATOM 2633 C C . ARG A 1 333 ? 6.029 18.965 16.202 1.00 97.81 333 ARG A C 1
ATOM 2635 O O . ARG A 1 333 ? 5.181 19.302 17.022 1.00 97.81 333 ARG A O 1
ATOM 2642 N N . PHE A 1 334 ? 5.816 18.033 15.272 1.00 98.00 334 PHE A N 1
ATOM 2643 C CA . PHE A 1 334 ? 4.515 17.395 15.057 1.00 98.00 334 PHE A CA 1
ATOM 2644 C C . PHE A 1 334 ? 4.013 16.682 16.315 1.00 98.00 334 PHE A C 1
ATOM 2646 O O . PHE A 1 334 ? 2.875 16.889 16.735 1.00 98.00 334 PHE A O 1
ATOM 2653 N N . PHE A 1 335 ? 4.877 15.906 16.969 1.00 98.25 335 PHE A N 1
ATOM 2654 C CA . PHE A 1 335 ? 4.484 15.107 18.123 1.00 98.25 335 PHE A CA 1
ATOM 2655 C C . PHE A 1 335 ? 4.218 15.956 19.372 1.00 98.25 335 PHE A C 1
ATOM 2657 O O . PHE A 1 335 ? 3.259 15.710 20.101 1.00 98.25 335 PHE A O 1
ATOM 2664 N N . LYS A 1 336 ? 5.009 17.012 19.604 1.00 98.00 336 LYS A N 1
ATOM 2665 C CA . LYS A 1 336 ? 4.750 17.952 20.706 1.00 98.00 336 LYS A CA 1
ATOM 2666 C C . LYS A 1 336 ? 3.436 18.710 20.493 1.00 98.00 336 LYS A C 1
ATOM 2668 O O . LYS A 1 336 ? 2.656 18.841 21.433 1.00 98.00 336 LYS A O 1
ATOM 2673 N N . SER A 1 337 ? 3.147 19.146 19.263 1.00 98.12 337 SER A N 1
ATOM 2674 C CA . SER A 1 337 ? 1.852 19.746 18.915 1.00 98.12 337 SER A CA 1
ATOM 2675 C C . SER A 1 337 ? 0.689 18.770 19.106 1.00 98.12 337 SER A C 1
ATOM 2677 O O . SER A 1 337 ? -0.350 19.167 19.627 1.00 98.12 337 SER A O 1
ATOM 2679 N N . TYR A 1 338 ? 0.873 17.495 18.759 1.00 98.00 338 TYR A N 1
ATOM 2680 C CA . TYR A 1 338 ? -0.106 16.440 19.018 1.00 98.00 338 TYR A CA 1
ATOM 2681 C C . TYR A 1 338 ? -0.402 16.286 20.517 1.00 98.00 338 TYR A C 1
ATOM 2683 O O . TYR A 1 338 ? -1.562 16.358 20.916 1.00 98.00 338 TYR A O 1
ATOM 2691 N N . LEU A 1 339 ? 0.620 16.178 21.372 1.00 98.12 339 LEU A N 1
ATOM 2692 C CA . LEU A 1 339 ? 0.409 16.090 22.823 1.00 98.12 339 LEU A CA 1
ATOM 2693 C C . LEU A 1 339 ? -0.326 17.320 23.375 1.00 98.12 339 LEU A C 1
ATOM 2695 O O . LEU A 1 339 ? -1.208 17.183 24.220 1.00 98.12 339 LEU A O 1
ATOM 2699 N N . MET A 1 340 ? -0.018 18.516 22.871 1.00 98.06 340 MET A N 1
ATOM 2700 C CA . MET A 1 340 ? -0.738 19.736 23.245 1.00 98.06 340 MET A CA 1
ATOM 2701 C C . MET A 1 340 ? -2.199 19.737 22.785 1.00 98.06 340 MET A C 1
ATOM 2703 O O . MET A 1 340 ? -3.047 20.263 23.502 1.00 98.06 340 MET A O 1
ATOM 2707 N N . ALA A 1 341 ? -2.507 19.164 21.620 1.00 97.44 341 ALA A N 1
ATOM 2708 C CA . ALA A 1 341 ? -3.874 19.082 21.114 1.00 97.44 341 ALA A CA 1
ATOM 2709 C C . ALA A 1 341 ? -4.746 18.136 21.958 1.00 97.44 341 ALA A C 1
ATOM 2711 O O . ALA A 1 341 ? -5.884 18.476 22.265 1.00 97.44 341 ALA A O 1
ATOM 2712 N N . TYR A 1 342 ? -4.205 16.989 22.378 1.00 95.88 342 TYR A N 1
ATOM 2713 C CA . TYR A 1 342 ? -4.957 15.979 23.135 1.00 95.88 342 TYR A CA 1
ATOM 2714 C C . TYR A 1 342 ? -4.954 16.213 24.652 1.00 95.88 342 TYR A C 1
ATOM 2716 O O . TYR A 1 342 ? -5.944 15.929 25.321 1.00 95.88 342 TYR A O 1
ATOM 2724 N N . TYR A 1 343 ? -3.866 16.756 25.205 1.00 97.50 343 TYR A N 1
ATOM 2725 C CA . TYR A 1 343 ? -3.675 16.898 26.653 1.00 97.50 343 TYR A CA 1
ATOM 2726 C C . TYR A 1 343 ? -3.509 18.355 27.103 1.00 97.50 343 TYR A C 1
ATOM 2728 O O . TYR A 1 343 ? -3.087 18.590 28.230 1.00 97.50 343 TYR A O 1
ATOM 2736 N N . GLY A 1 344 ? -3.825 19.344 26.260 1.00 97.06 344 GLY A N 1
ATOM 2737 C CA . GLY A 1 344 ? -3.468 20.762 26.418 1.00 97.06 344 GLY A CA 1
ATOM 2738 C C . GLY A 1 344 ? -3.499 21.329 27.844 1.00 97.06 344 GLY A C 1
ATOM 2739 O O . GLY A 1 344 ? -2.453 21.780 28.315 1.00 97.06 344 GLY A O 1
ATOM 2740 N N . PRO A 1 345 ? -4.636 21.307 28.566 1.00 97.88 345 PRO A N 1
ATOM 2741 C CA . PRO A 1 345 ? -4.692 21.794 29.947 1.00 97.88 345 PRO A CA 1
ATOM 2742 C C . PRO A 1 345 ? -3.719 21.070 30.893 1.00 97.88 345 PRO A C 1
ATOM 2744 O O . PRO A 1 345 ? -3.032 21.709 31.690 1.00 97.88 345 PRO A O 1
ATOM 2747 N N . TYR A 1 346 ? -3.609 19.746 30.773 1.00 98.06 346 TYR A N 1
ATOM 2748 C CA . TYR A 1 346 ? -2.701 18.932 31.577 1.00 98.06 346 TYR A CA 1
ATOM 2749 C C . TYR A 1 346 ? -1.232 19.161 31.193 1.00 98.06 346 TYR A C 1
ATOM 2751 O O . TYR A 1 346 ? -0.398 19.363 32.073 1.00 98.06 346 TYR A O 1
ATOM 2759 N N . ALA A 1 347 ? -0.921 19.183 29.896 1.00 97.75 347 ALA A N 1
ATOM 2760 C CA . ALA A 1 347 ? 0.422 19.398 29.366 1.00 97.75 347 ALA A CA 1
ATOM 2761 C C . ALA A 1 347 ? 0.967 20.792 29.719 1.00 97.75 347 ALA A C 1
ATOM 2763 O O . ALA A 1 347 ? 2.134 20.919 30.074 1.00 97.75 347 ALA A O 1
ATOM 2764 N N . LYS A 1 348 ? 0.124 21.835 29.695 1.00 97.56 348 LYS A N 1
ATOM 2765 C CA . LYS A 1 348 ? 0.506 23.194 30.123 1.00 97.56 348 LYS A CA 1
ATOM 2766 C C . LYS A 1 348 ? 0.859 23.262 31.608 1.00 97.56 348 LYS A C 1
ATOM 2768 O O . LYS A 1 348 ? 1.784 23.975 31.974 1.00 97.56 348 LYS A O 1
ATOM 2773 N N . LYS A 1 349 ? 0.115 22.542 32.454 1.00 98.19 349 LYS A N 1
ATOM 2774 C CA . LYS A 1 349 ? 0.317 22.543 33.908 1.00 98.19 349 LYS A CA 1
ATOM 2775 C C . LYS A 1 349 ? 1.500 21.672 34.342 1.00 98.19 349 LYS A C 1
ATOM 2777 O O . LYS A 1 349 ? 2.217 22.053 35.258 1.00 98.19 349 LYS A O 1
ATOM 2782 N N . ASN A 1 350 ? 1.673 20.504 33.722 1.00 98.00 350 ASN A N 1
ATOM 2783 C CA . ASN A 1 350 ? 2.583 19.457 34.206 1.00 98.00 350 ASN A CA 1
ATOM 2784 C C . ASN A 1 350 ? 3.770 19.171 33.269 1.00 98.00 350 ASN A C 1
ATOM 2786 O O . ASN A 1 350 ? 4.638 18.376 33.620 1.00 98.00 350 ASN A O 1
ATOM 2790 N N . GLY A 1 351 ? 3.812 19.785 32.085 1.00 98.19 351 GLY A N 1
ATOM 2791 C CA . GLY A 1 351 ? 4.830 19.538 31.063 1.00 98.19 351 GLY A CA 1
ATOM 2792 C C . GLY A 1 351 ? 4.468 18.422 30.074 1.00 98.19 351 GLY A C 1
ATOM 2793 O O . GLY A 1 351 ? 3.584 17.592 30.307 1.00 98.19 351 GLY A O 1
ATOM 2794 N N . LEU A 1 352 ? 5.171 18.409 28.937 1.00 98.12 352 LEU A N 1
ATOM 2795 C CA . LEU A 1 352 ? 4.951 17.451 27.847 1.00 98.12 352 LEU A CA 1
ATOM 2796 C C . LEU A 1 352 ? 5.381 16.026 28.203 1.00 98.12 352 LEU A C 1
ATOM 2798 O O . LEU A 1 352 ? 4.748 15.086 27.732 1.00 98.12 352 LEU A O 1
ATOM 2802 N N . ASP A 1 353 ? 6.392 15.855 29.054 1.00 98.19 353 ASP A N 1
ATOM 2803 C CA . ASP A 1 353 ? 6.828 14.530 29.508 1.00 98.19 353 ASP A CA 1
ATOM 2804 C C . ASP A 1 353 ? 5.720 13.820 30.286 1.00 98.19 353 ASP A C 1
ATOM 2806 O O . ASP A 1 353 ? 5.399 12.669 30.008 1.00 98.19 353 ASP A O 1
ATOM 2810 N N . LYS A 1 354 ? 5.029 14.540 31.179 1.00 98.19 354 LYS A N 1
ATOM 2811 C CA . LYS A 1 354 ? 3.880 13.991 31.908 1.00 98.19 354 LYS A CA 1
ATOM 2812 C C . LYS A 1 354 ? 2.688 13.709 31.001 1.00 98.19 354 LYS A C 1
ATOM 2814 O O . LYS A 1 354 ? 1.982 12.729 31.213 1.00 98.19 354 LYS A O 1
ATOM 2819 N N . ALA A 1 355 ? 2.461 14.529 29.976 1.00 98.06 355 ALA A N 1
ATOM 2820 C CA . ALA A 1 355 ? 1.442 14.231 28.969 1.00 98.06 355 ALA A CA 1
ATOM 2821 C C . ALA A 1 355 ? 1.795 12.974 28.150 1.00 98.06 355 ALA A C 1
ATOM 2823 O O . ALA A 1 355 ? 0.922 12.160 27.858 1.00 98.06 355 ALA A O 1
ATOM 2824 N N . TYR A 1 356 ? 3.075 12.784 27.821 1.00 98.38 356 TYR A N 1
ATOM 2825 C CA . TYR A 1 356 ? 3.565 11.575 27.165 1.00 98.38 356 TYR A CA 1
ATOM 2826 C C . TYR A 1 356 ? 3.437 10.335 28.059 1.00 98.38 356 TYR A C 1
ATOM 2828 O O . TYR A 1 356 ? 3.084 9.264 27.564 1.00 98.38 356 TYR A O 1
ATOM 2836 N N . ASP A 1 357 ? 3.674 10.462 29.367 1.00 97.12 357 ASP A N 1
ATOM 2837 C CA . ASP A 1 357 ? 3.491 9.374 30.335 1.00 97.12 357 ASP A CA 1
ATOM 2838 C C . ASP A 1 357 ? 2.043 8.849 30.323 1.00 97.12 357 ASP A C 1
ATOM 2840 O O . ASP A 1 357 ? 1.848 7.633 30.311 1.00 97.12 357 ASP A O 1
ATOM 2844 N N . LEU A 1 358 ? 1.048 9.744 30.225 1.00 96.00 358 LEU A N 1
ATOM 2845 C CA . LEU A 1 358 ? -0.379 9.397 30.109 1.00 96.00 358 LEU A CA 1
ATOM 2846 C C . LEU A 1 358 ? -0.758 8.747 28.772 1.00 96.00 358 LEU A C 1
ATOM 2848 O O . LEU A 1 358 ? -1.775 8.058 28.688 1.00 96.00 358 LEU A O 1
ATOM 2852 N N . HIS A 1 359 ? 0.012 8.991 27.712 1.00 95.75 359 HIS A N 1
ATOM 2853 C CA . HIS A 1 359 ? -0.301 8.456 26.394 1.00 95.75 359 HIS A CA 1
ATOM 2854 C C . HIS A 1 359 ? -0.058 6.934 26.352 1.00 95.75 359 HIS A C 1
ATOM 2856 O O . HIS A 1 359 ? 1.016 6.479 26.782 1.00 95.75 359 HIS A O 1
ATOM 2862 N N . PRO A 1 360 ? -1.014 6.131 25.835 1.00 94.25 360 PRO A N 1
ATOM 2863 C CA . PRO A 1 360 ? -0.884 4.681 25.787 1.00 94.25 360 PRO A CA 1
ATOM 2864 C C . PRO A 1 360 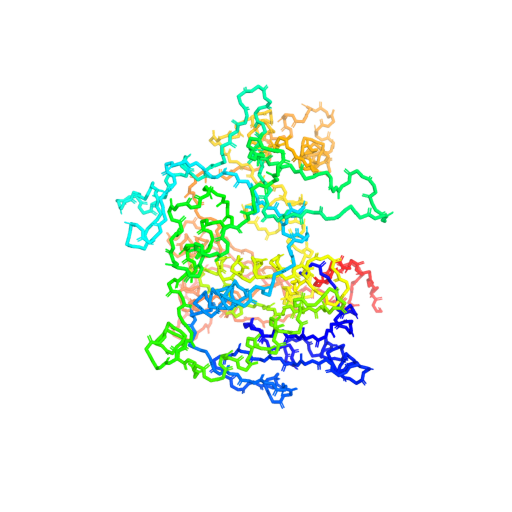? 0.318 4.254 24.944 1.00 94.25 360 PRO A C 1
ATOM 2866 O O . PRO A 1 360 ? 0.654 4.867 23.931 1.00 94.25 360 PRO A O 1
ATOM 2869 N N . LYS A 1 361 ? 0.971 3.175 25.379 1.00 95.88 361 LYS A N 1
ATOM 2870 C CA . LYS A 1 361 ? 2.140 2.596 24.714 1.00 95.88 361 LYS A CA 1
ATOM 2871 C C . LYS A 1 361 ? 1.865 1.128 24.448 1.00 95.88 361 LYS A C 1
ATOM 2873 O O . LYS A 1 361 ? 1.479 0.396 25.359 1.00 95.88 361 LYS A O 1
ATOM 2878 N N . VAL A 1 362 ? 2.072 0.689 23.213 1.00 95.94 362 VAL A N 1
ATOM 2879 C CA . VAL A 1 362 ? 1.848 -0.714 22.842 1.00 95.94 362 VAL A CA 1
ATOM 2880 C C . VAL A 1 362 ? 2.937 -1.616 23.418 1.00 95.94 362 VAL A C 1
ATOM 2882 O O . VAL A 1 362 ? 4.077 -1.188 23.636 1.00 95.94 362 VAL A O 1
ATOM 2885 N N . LYS A 1 363 ? 2.613 -2.894 23.636 1.00 94.88 363 LYS A N 1
ATOM 2886 C CA . LYS A 1 363 ? 3.620 -3.903 23.976 1.00 94.88 363 LYS A CA 1
ATOM 2887 C C . LYS A 1 363 ? 4.386 -4.303 22.717 1.00 94.88 363 LYS A C 1
ATOM 2889 O O . LYS A 1 363 ? 3.791 -4.709 21.718 1.00 94.88 363 LYS A O 1
ATOM 2894 N N . LYS A 1 364 ? 5.716 -4.228 22.769 1.00 92.06 364 LYS A N 1
ATOM 2895 C CA . LYS A 1 364 ? 6.581 -4.635 21.656 1.00 92.06 364 LYS A CA 1
ATOM 2896 C C . LYS A 1 364 ? 6.329 -6.100 21.280 1.00 92.06 364 LYS A C 1
ATOM 2898 O O . LYS A 1 364 ? 6.305 -6.972 22.143 1.00 92.06 364 LYS A O 1
ATOM 2903 N N . GLY A 1 365 ? 6.149 -6.354 19.984 1.00 89.56 365 GLY A N 1
ATOM 2904 C CA . GLY A 1 365 ? 5.940 -7.697 19.433 1.00 89.56 365 GLY A CA 1
ATOM 2905 C C . GLY A 1 365 ? 4.521 -8.256 19.575 1.00 89.56 365 GLY A C 1
ATOM 2906 O O . GLY A 1 365 ? 4.270 -9.349 19.079 1.00 89.56 365 GLY A O 1
ATOM 2907 N N . LYS A 1 366 ? 3.584 -7.538 20.209 1.00 93.88 366 LYS A N 1
ATOM 2908 C CA . LYS A 1 366 ? 2.177 -7.952 20.263 1.00 93.88 366 LYS A CA 1
ATOM 2909 C C . LYS A 1 366 ? 1.447 -7.518 18.986 1.00 93.88 366 LYS A C 1
ATOM 2911 O O . LYS A 1 366 ? 1.626 -6.396 18.514 1.00 93.88 366 LYS A O 1
ATOM 2916 N N . ASN A 1 367 ? 0.638 -8.417 18.426 1.00 94.88 367 ASN A N 1
ATOM 2917 C CA . ASN A 1 367 ? -0.167 -8.155 17.238 1.00 94.88 367 ASN A CA 1
ATOM 2918 C C . ASN A 1 367 ? -1.494 -7.484 17.627 1.00 94.88 367 ASN A C 1
ATOM 2920 O O . ASN A 1 367 ? -2.362 -8.136 18.191 1.00 94.88 367 ASN A O 1
ATOM 2924 N N . TYR A 1 368 ? -1.645 -6.199 17.304 1.00 95.88 368 TYR A N 1
ATOM 2925 C CA . TYR A 1 368 ? -2.874 -5.420 17.524 1.00 95.88 368 TYR A CA 1
ATOM 2926 C C . TYR A 1 368 ? -3.616 -5.123 16.208 1.00 95.88 368 TYR A C 1
ATOM 2928 O O . TYR A 1 368 ? -4.293 -4.104 16.080 1.00 95.88 368 TYR A O 1
ATOM 2936 N N . THR A 1 369 ? -3.399 -5.925 15.166 1.00 95.50 369 THR A N 1
ATOM 2937 C CA . THR A 1 369 ? -4.166 -5.821 13.912 1.00 95.50 369 THR A CA 1
ATOM 2938 C C . THR A 1 369 ? -5.543 -6.466 14.074 1.00 95.50 369 THR A C 1
ATOM 2940 O O . THR A 1 369 ? -5.772 -7.146 15.068 1.00 95.50 369 THR A O 1
ATOM 2943 N N . HIS A 1 370 ? -6.441 -6.301 13.094 1.00 95.75 370 HIS A N 1
ATOM 2944 C CA . HIS A 1 370 ? -7.757 -6.966 13.082 1.00 95.75 370 HIS A CA 1
ATOM 2945 C C . HIS A 1 370 ? -7.655 -8.463 13.401 1.00 95.75 370 HIS A C 1
ATOM 2947 O O . HIS A 1 370 ? -8.312 -8.941 14.315 1.00 95.75 370 HIS A O 1
ATOM 2953 N N . ILE A 1 371 ? -6.756 -9.181 12.720 1.00 95.56 371 ILE A N 1
ATOM 2954 C CA . ILE A 1 371 ? -6.560 -10.622 12.938 1.00 95.56 371 ILE A CA 1
ATOM 2955 C C . ILE A 1 371 ? -6.105 -10.898 14.377 1.00 95.56 371 ILE A C 1
ATOM 2957 O O . ILE A 1 371 ? -6.717 -11.710 15.059 1.00 95.56 371 ILE A O 1
ATOM 2961 N N . GLY A 1 372 ? -5.085 -10.182 14.867 1.00 96.19 372 GLY A N 1
ATOM 2962 C CA . GLY A 1 372 ? -4.586 -10.379 16.235 1.00 96.19 372 GLY A CA 1
ATOM 2963 C C . GLY A 1 372 ? -5.619 -10.036 17.312 1.00 96.19 372 GLY A C 1
ATOM 2964 O O . GLY A 1 372 ? -5.674 -10.689 18.349 1.00 96.19 372 GLY A O 1
ATOM 2965 N N . LEU A 1 373 ? -6.470 -9.040 17.048 1.00 96.44 373 LEU A N 1
ATOM 2966 C CA . LEU A 1 373 ? -7.582 -8.660 17.913 1.00 96.44 373 LEU A CA 1
ATOM 2967 C C . LEU A 1 373 ? -8.615 -9.790 18.008 1.00 96.44 373 LEU A C 1
ATOM 2969 O O . LEU A 1 373 ? -9.021 -10.140 19.112 1.00 96.44 373 LEU A O 1
ATOM 2973 N N . PHE A 1 374 ? -9.011 -10.394 16.886 1.00 97.44 374 PHE A N 1
ATOM 2974 C CA . PHE A 1 374 ? -9.966 -11.506 16.892 1.00 97.44 374 PHE A CA 1
ATOM 2975 C C . PHE A 1 374 ? -9.372 -12.805 17.451 1.00 97.44 374 PHE A C 1
ATOM 2977 O O . PHE A 1 374 ? -10.077 -13.532 18.145 1.00 97.44 374 PHE A O 1
ATOM 2984 N N . GLU A 1 375 ? -8.078 -13.068 17.249 1.00 97.12 375 GLU A N 1
ATOM 2985 C CA . GLU A 1 375 ? -7.369 -14.174 17.912 1.00 97.12 375 GLU A CA 1
ATOM 2986 C C . GLU A 1 375 ? -7.382 -14.016 19.442 1.00 97.12 375 GLU A C 1
ATOM 2988 O O . GLU A 1 375 ? -7.708 -14.959 20.166 1.00 97.12 375 GLU A O 1
ATOM 2993 N N . ASP A 1 376 ? -7.088 -12.814 19.949 1.00 97.56 376 ASP A N 1
ATOM 2994 C CA . ASP A 1 376 ? -7.122 -12.520 21.387 1.00 97.56 376 ASP A CA 1
ATOM 2995 C C . ASP A 1 376 ? -8.546 -12.568 21.963 1.00 97.56 376 ASP A C 1
ATOM 2997 O O . ASP A 1 376 ? -8.745 -13.000 23.102 1.00 97.56 376 ASP A O 1
ATOM 3001 N N . MET A 1 377 ? -9.545 -12.135 21.193 1.00 98.06 377 MET A N 1
ATOM 3002 C CA . MET A 1 377 ? -10.956 -12.232 21.568 1.00 98.06 377 MET A CA 1
ATOM 3003 C C . MET A 1 377 ? -11.416 -13.689 21.642 1.00 98.06 377 MET A C 1
ATOM 3005 O O . MET A 1 377 ? -11.996 -14.093 22.646 1.00 98.06 377 MET A O 1
ATOM 3009 N N . TYR A 1 378 ? -11.064 -14.505 20.648 1.00 97.50 378 TYR A N 1
ATOM 3010 C CA . TYR A 1 378 ? -11.350 -15.939 20.638 1.00 97.50 378 TYR A CA 1
ATOM 3011 C C . TYR A 1 378 ? -10.679 -16.669 21.813 1.00 97.50 378 TYR A C 1
ATOM 3013 O O . TYR A 1 378 ? -11.274 -17.551 22.432 1.00 97.50 378 TYR A O 1
ATOM 3021 N N . ALA A 1 379 ? -9.468 -16.246 22.187 1.00 97.56 379 ALA A N 1
ATOM 3022 C CA . ALA A 1 379 ? -8.764 -16.724 23.377 1.00 97.56 379 ALA A CA 1
ATOM 3023 C C . ALA A 1 379 ? -9.342 -16.190 24.710 1.00 97.56 379 ALA A C 1
ATOM 3025 O O . ALA A 1 379 ? -8.830 -16.525 25.779 1.00 97.56 379 ALA A O 1
ATOM 3026 N N . GLY A 1 380 ? -10.382 -15.350 24.675 1.00 97.25 380 GLY A N 1
ATOM 3027 C CA . GLY A 1 380 ? -11.035 -14.777 25.854 1.00 97.25 380 GLY A CA 1
ATOM 3028 C C . GLY A 1 380 ? -10.221 -13.699 26.576 1.00 97.25 380 GLY A C 1
ATOM 3029 O O . GLY A 1 380 ? -10.553 -13.356 27.715 1.00 97.25 380 GLY A O 1
ATOM 3030 N N . VAL A 1 381 ? -9.162 -13.173 25.948 1.00 97.88 381 VAL A N 1
ATOM 3031 C CA . VAL A 1 381 ? -8.319 -12.091 26.486 1.00 97.88 381 VAL A CA 1
ATOM 3032 C C . VAL A 1 381 ? -9.046 -10.750 26.393 1.00 97.88 381 VAL A C 1
ATOM 3034 O O . VAL A 1 381 ? -8.996 -9.953 27.329 1.00 97.88 381 VAL A O 1
ATOM 3037 N N . ILE A 1 382 ? -9.736 -10.503 25.278 1.00 98.06 382 ILE A N 1
ATOM 3038 C CA . ILE A 1 382 ? -10.552 -9.301 25.080 1.00 98.06 382 ILE A CA 1
ATOM 3039 C C . ILE A 1 382 ? -11.957 -9.557 25.622 1.00 98.06 382 ILE A C 1
ATOM 3041 O O . ILE A 1 382 ? -12.600 -10.533 25.253 1.00 98.06 382 ILE A O 1
ATOM 3045 N N . LYS A 1 383 ? -12.421 -8.661 26.497 1.00 98.25 383 LYS A N 1
ATOM 3046 C CA . LYS A 1 383 ? -13.733 -8.746 27.161 1.00 98.25 383 LYS A CA 1
ATOM 3047 C C . LYS A 1 383 ? -14.797 -7.840 26.561 1.00 98.25 383 LYS A C 1
ATOM 3049 O O . LYS A 1 383 ? -15.980 -8.067 26.771 1.00 98.25 383 LYS A O 1
ATOM 3054 N N . GLY A 1 384 ? -14.371 -6.817 25.832 1.00 98.50 384 GLY A N 1
ATOM 3055 C CA . GLY A 1 384 ? -15.246 -5.800 25.278 1.00 98.50 384 GLY A CA 1
ATOM 3056 C C . GLY A 1 384 ? -14.843 -5.427 23.865 1.00 98.50 384 GLY A C 1
ATOM 3057 O O . GLY A 1 384 ? -13.649 -5.322 23.573 1.00 98.50 384 GLY A O 1
ATOM 3058 N N . LEU A 1 385 ? -15.830 -5.197 23.004 1.00 98.31 385 LEU A N 1
ATOM 3059 C CA . LEU A 1 385 ? -15.619 -4.717 21.642 1.00 98.31 385 LEU A CA 1
ATOM 3060 C C . LEU A 1 385 ? -16.537 -3.530 21.349 1.00 98.31 385 LEU A C 1
ATOM 3062 O O . LEU A 1 385 ? -17.714 -3.534 21.705 1.00 98.31 385 LEU A O 1
ATOM 3066 N N . ILE A 1 386 ? -15.996 -2.538 20.643 1.00 98.31 386 ILE A N 1
ATOM 3067 C CA . ILE A 1 386 ? -16.778 -1.471 20.020 1.00 98.31 386 ILE A CA 1
ATOM 3068 C C . ILE A 1 386 ? -16.638 -1.619 18.504 1.00 98.31 386 ILE A C 1
ATOM 3070 O O . ILE A 1 386 ? -15.561 -1.372 17.962 1.00 98.31 386 ILE A O 1
ATOM 3074 N N . ALA A 1 387 ? -17.716 -2.002 17.821 1.00 97.62 387 ALA A N 1
ATOM 3075 C CA . ALA A 1 387 ? -17.796 -1.964 16.363 1.00 97.62 387 ALA A CA 1
ATOM 3076 C C . ALA A 1 387 ? -18.450 -0.646 15.934 1.00 97.62 387 ALA A C 1
ATOM 3078 O O . ALA A 1 387 ? -19.669 -0.480 15.992 1.00 97.62 387 ALA A O 1
ATOM 3079 N N . TRP A 1 388 ? -17.622 0.322 15.539 1.00 98.00 388 TRP A N 1
ATOM 3080 C CA . TRP A 1 388 ? -18.074 1.668 15.191 1.00 98.00 388 TRP A CA 1
ATOM 3081 C C . TRP A 1 388 ? -18.124 1.851 13.672 1.00 98.00 388 TRP A C 1
ATOM 3083 O O . TRP A 1 388 ? -17.104 2.129 13.044 1.00 98.00 388 TRP A O 1
ATOM 3093 N N . GLY A 1 389 ? -19.313 1.713 13.082 1.00 97.31 389 GLY A N 1
ATOM 3094 C CA . GLY A 1 389 ? -19.514 1.747 11.631 1.00 97.31 389 GLY A CA 1
ATOM 3095 C C . GLY A 1 389 ? -18.795 0.606 10.911 1.00 97.31 389 GLY A C 1
ATOM 3096 O O . GLY A 1 389 ? -18.231 0.813 9.837 1.00 97.31 389 GLY A O 1
ATOM 3097 N N . GLN A 1 390 ? -18.724 -0.567 11.545 1.00 97.50 390 GLN A N 1
ATOM 3098 C CA . GLN A 1 390 ? -18.089 -1.767 11.006 1.00 97.50 390 GLN A CA 1
ATOM 3099 C C . GLN A 1 390 ? -18.942 -2.999 11.300 1.00 97.50 390 GLN A C 1
ATOM 3101 O O . GLN A 1 390 ? -19.580 -3.093 12.346 1.00 97.50 390 GLN A O 1
ATOM 3106 N N . ASN A 1 391 ? -18.878 -3.976 10.398 1.00 97.75 391 ASN A N 1
ATOM 3107 C CA . ASN A 1 391 ? -19.595 -5.241 10.504 1.00 97.75 391 ASN A CA 1
ATOM 3108 C C . ASN A 1 391 ? -18.603 -6.421 10.439 1.00 97.75 391 ASN A C 1
ATOM 3110 O O . ASN A 1 391 ? -18.502 -7.067 9.394 1.00 97.75 391 ASN A O 1
ATOM 3114 N N . PRO A 1 392 ? -17.804 -6.666 11.497 1.00 96.44 392 PRO A N 1
ATOM 3115 C CA . PRO A 1 392 ? -16.725 -7.657 11.477 1.00 96.44 392 PRO A CA 1
ATOM 3116 C C . PRO A 1 392 ? -17.172 -9.088 11.153 1.00 96.44 392 PRO A C 1
ATOM 3118 O O . PRO A 1 392 ? -16.469 -9.770 10.422 1.00 96.44 392 PRO A O 1
ATOM 3121 N N . VAL A 1 393 ? -18.366 -9.528 11.564 1.00 95.56 393 VAL A N 1
ATOM 3122 C CA . VAL A 1 393 ? -18.862 -10.879 11.222 1.00 95.56 393 VAL A CA 1
ATOM 3123 C C . VAL A 1 393 ? -18.925 -11.106 9.702 1.00 95.56 393 VAL A C 1
ATOM 3125 O O . VAL A 1 393 ? -18.724 -12.225 9.232 1.00 95.56 393 VAL A O 1
ATOM 3128 N N . VAL A 1 394 ? -19.150 -10.048 8.916 1.00 95.88 394 VAL A N 1
ATOM 3129 C CA . VAL A 1 394 ? -19.193 -10.111 7.444 1.00 95.88 394 VAL A CA 1
ATOM 3130 C C . VAL A 1 394 ? -17.883 -9.653 6.807 1.00 95.88 394 VAL A C 1
ATOM 3132 O O . VAL A 1 394 ? -17.409 -10.271 5.859 1.00 95.88 394 VAL A O 1
ATOM 3135 N N . GLY A 1 395 ? -17.303 -8.554 7.294 1.00 95.25 395 GLY A N 1
ATOM 3136 C CA . GLY A 1 395 ? -16.082 -7.968 6.732 1.00 95.25 395 GLY A CA 1
ATOM 3137 C C . GLY A 1 395 ? -14.798 -8.712 7.110 1.00 95.25 395 GLY A C 1
ATOM 3138 O O . GLY A 1 395 ? -13.758 -8.505 6.483 1.00 95.25 395 GLY A O 1
ATOM 3139 N N . GLY A 1 396 ? -14.875 -9.549 8.139 1.00 94.00 396 GLY A N 1
ATOM 3140 C CA . GLY A 1 396 ? -13.817 -10.404 8.636 1.00 94.00 396 GLY A CA 1
ATOM 3141 C C . GLY A 1 396 ? -13.398 -11.506 7.672 1.00 94.00 396 GLY A C 1
ATOM 3142 O O . GLY A 1 396 ? -14.139 -11.902 6.775 1.00 94.00 396 GLY A O 1
ATOM 3143 N N . ALA A 1 397 ? -12.191 -12.039 7.859 1.00 91.38 397 ALA A N 1
ATOM 3144 C CA . ALA A 1 397 ? -11.649 -13.052 6.948 1.00 91.38 397 ALA A CA 1
ATOM 3145 C C . ALA A 1 397 ? -12.280 -14.441 7.156 1.00 91.38 397 ALA A C 1
ATOM 3147 O O . ALA A 1 397 ? -12.326 -15.243 6.224 1.00 91.38 397 ALA A O 1
ATOM 3148 N N . CYS A 1 398 ? -12.738 -14.733 8.377 1.00 94.56 398 CYS A N 1
ATOM 3149 C CA . CYS A 1 398 ? -13.358 -16.003 8.743 1.00 94.56 398 CYS A CA 1
ATOM 3150 C C . CYS A 1 398 ? -14.592 -15.743 9.615 1.00 94.56 398 CYS A C 1
ATOM 3152 O O . CYS A 1 398 ? -14.498 -15.731 10.840 1.00 94.56 398 CYS A O 1
ATOM 3154 N N . SER A 1 399 ? -15.749 -15.541 8.979 1.00 93.81 399 SER A N 1
ATOM 3155 C CA . SER A 1 399 ? -17.000 -15.154 9.648 1.00 93.81 399 SER A CA 1
ATOM 3156 C C . SER A 1 399 ? -17.380 -16.046 10.830 1.00 93.81 399 SER A C 1
ATOM 3158 O O . SER A 1 399 ? -17.805 -15.533 11.860 1.00 93.81 399 SER A O 1
ATOM 3160 N N . ASN A 1 400 ? -17.191 -17.366 10.716 1.00 93.44 400 ASN A N 1
ATOM 3161 C CA . ASN A 1 400 ? -17.515 -18.296 11.801 1.00 93.44 400 ASN A CA 1
ATOM 3162 C C . ASN A 1 400 ? -16.618 -18.070 13.020 1.00 93.44 400 ASN A C 1
ATOM 3164 O O . ASN A 1 400 ? -17.127 -17.908 14.123 1.00 93.44 400 ASN A O 1
ATOM 3168 N N . LEU A 1 401 ? -15.298 -17.989 12.813 1.00 95.44 401 LEU A N 1
ATOM 3169 C CA . LEU A 1 401 ? -14.350 -17.745 13.901 1.00 95.44 401 LEU A CA 1
ATOM 3170 C C . LEU A 1 401 ? -14.579 -16.371 14.527 1.00 95.44 401 LEU A C 1
ATOM 3172 O O . LEU A 1 401 ? -14.548 -16.250 15.746 1.00 95.44 401 LEU A O 1
ATOM 3176 N N . GLU A 1 402 ? -14.822 -15.338 13.719 1.00 96.62 402 GLU A N 1
ATOM 3177 C CA . GLU A 1 402 ? -15.064 -13.991 14.241 1.00 96.62 402 GLU A CA 1
ATOM 3178 C C . GLU A 1 402 ? -16.371 -13.916 15.042 1.00 96.62 402 GLU A C 1
ATOM 3180 O O . GLU A 1 402 ? -16.385 -13.330 16.122 1.00 96.62 402 GLU A O 1
ATOM 3185 N N . ALA A 1 403 ? -17.440 -14.580 14.592 1.00 96.25 403 ALA A N 1
ATOM 3186 C CA . ALA A 1 403 ? -18.680 -14.675 15.359 1.00 96.25 403 ALA A CA 1
ATOM 3187 C C . ALA A 1 403 ? -18.509 -15.486 16.657 1.00 96.25 403 ALA A C 1
ATOM 3189 O O . ALA A 1 403 ? -18.991 -15.070 17.706 1.00 96.25 403 ALA A O 1
ATOM 3190 N N . GLU A 1 404 ? -17.790 -16.611 16.618 1.00 96.50 404 GLU A N 1
ATOM 3191 C CA . GLU A 1 404 ? -17.476 -17.412 17.810 1.00 96.50 404 GLU A CA 1
ATOM 3192 C C . GLU A 1 404 ? -16.570 -16.667 18.798 1.00 96.50 404 GLU A C 1
ATOM 3194 O O . GLU A 1 404 ? -16.704 -16.829 20.012 1.00 96.50 404 GLU A O 1
ATOM 3199 N N . ALA A 1 405 ? -15.655 -15.833 18.301 1.00 97.81 405 ALA A N 1
ATOM 3200 C CA . ALA A 1 405 ? -14.843 -14.961 19.137 1.00 97.81 405 ALA A CA 1
ATOM 3201 C C . ALA A 1 405 ? -15.724 -13.952 19.880 1.00 97.81 405 ALA A C 1
ATOM 3203 O O . ALA A 1 405 ? -15.536 -13.740 21.077 1.00 97.81 405 ALA A O 1
ATOM 3204 N N . MET A 1 406 ? -16.724 -13.382 19.200 1.00 98.00 406 MET A N 1
ATOM 3205 C CA . MET A 1 406 ? -17.659 -12.438 19.812 1.00 98.00 406 MET A CA 1
ATOM 3206 C C . MET A 1 406 ? -18.502 -13.071 20.930 1.00 98.00 406 MET A C 1
ATOM 3208 O O . MET A 1 406 ? -18.810 -12.371 21.890 1.00 98.00 406 MET A O 1
ATOM 3212 N N . ASP A 1 407 ? -18.778 -14.383 20.904 1.00 97.44 407 ASP A N 1
ATOM 3213 C CA . ASP A 1 407 ? -19.455 -15.088 22.015 1.00 97.44 407 ASP A CA 1
ATOM 3214 C C . ASP A 1 407 ? -18.660 -15.055 23.332 1.00 97.44 407 ASP A C 1
ATOM 3216 O O . ASP A 1 407 ? -19.210 -15.327 24.402 1.00 97.44 407 ASP A O 1
ATOM 3220 N N . LYS A 1 408 ? -17.348 -14.786 23.264 1.00 97.69 408 LYS A N 1
ATOM 3221 C CA . LYS A 1 408 ? -16.446 -14.717 24.427 1.00 97.69 408 LYS A CA 1
ATOM 3222 C C . LYS A 1 408 ? -16.403 -13.338 25.077 1.00 97.69 408 LYS A C 1
ATOM 3224 O O . LYS A 1 408 ? -15.736 -13.184 26.102 1.00 97.69 408 LYS A O 1
ATOM 3229 N N . LEU A 1 409 ? -17.065 -12.347 24.482 1.00 98.56 409 LEU A N 1
ATOM 3230 C CA . LEU A 1 409 ? -17.147 -11.003 25.031 1.00 98.56 409 LEU A CA 1
ATOM 3231 C C . LEU A 1 409 ? -18.087 -10.983 26.236 1.00 98.56 409 LEU A C 1
ATOM 3233 O O . LEU A 1 409 ? -19.168 -11.572 26.205 1.00 98.56 409 LEU A O 1
ATOM 3237 N N . ASP A 1 410 ? -17.703 -10.228 27.259 1.00 98.56 410 ASP A N 1
ATOM 3238 C CA . ASP A 1 410 ? -18.607 -9.851 28.342 1.00 98.56 410 ASP A CA 1
ATOM 3239 C C . ASP A 1 410 ? -19.615 -8.822 27.808 1.00 98.56 410 ASP A C 1
ATOM 3241 O O . ASP A 1 410 ? -20.804 -8.886 28.116 1.00 98.56 410 ASP A O 1
ATOM 3245 N N . TRP A 1 411 ? -19.150 -7.908 26.946 1.00 98.69 411 TRP A N 1
ATOM 3246 C CA . TRP A 1 411 ? -19.994 -6.889 26.337 1.00 98.69 411 TRP A CA 1
ATOM 3247 C C . TRP A 1 411 ? -19.583 -6.457 24.923 1.00 98.69 411 TRP A C 1
ATOM 3249 O O . TRP A 1 411 ? -18.419 -6.517 24.523 1.00 98.69 411 TRP A O 1
ATOM 3259 N N . PHE A 1 412 ? -20.555 -5.950 24.170 1.00 98.69 412 PHE A N 1
ATOM 3260 C CA . PHE A 1 412 ? -20.399 -5.474 22.803 1.00 98.69 412 PHE A CA 1
ATOM 3261 C C . PHE A 1 412 ? -21.218 -4.200 22.563 1.00 98.69 412 PHE A C 1
ATOM 3263 O O . PHE A 1 412 ? -22.409 -4.142 22.859 1.00 98.69 412 PHE A O 1
ATOM 3270 N N . VAL A 1 413 ? -20.581 -3.175 21.993 1.00 98.69 413 VAL A N 1
ATOM 3271 C CA . VAL A 1 413 ? -21.246 -1.945 21.545 1.00 98.69 413 VAL A CA 1
ATOM 3272 C C . VAL A 1 413 ? -21.147 -1.848 20.029 1.00 98.69 413 VAL A C 1
ATOM 3274 O O . VAL A 1 413 ? -20.048 -1.846 19.473 1.00 98.69 413 VAL A O 1
ATOM 3277 N N . ALA A 1 414 ? -22.286 -1.693 19.366 1.00 98.31 414 ALA A N 1
ATOM 3278 C CA . ALA A 1 414 ? -22.364 -1.427 17.939 1.00 98.31 414 ALA A CA 1
ATOM 3279 C C . ALA A 1 414 ? -22.925 -0.025 17.683 1.00 98.31 414 ALA A C 1
ATOM 3281 O O . ALA A 1 414 ? -23.942 0.359 18.262 1.00 98.31 414 ALA A O 1
ATOM 3282 N N . VAL A 1 415 ? -22.274 0.729 16.797 1.00 98.38 415 VAL A N 1
ATOM 3283 C CA . VAL A 1 415 ? -22.724 2.060 16.366 1.00 98.38 415 VAL A CA 1
ATOM 3284 C C . VAL A 1 415 ? -22.877 2.051 14.852 1.00 98.38 415 VAL A C 1
ATOM 3286 O O . VAL A 1 415 ? -21.870 2.071 14.148 1.00 98.38 415 VAL A O 1
ATOM 3289 N N . ASP A 1 416 ? -24.107 2.016 14.343 1.00 98.25 416 ASP A N 1
ATOM 3290 C CA . ASP A 1 416 ? -24.366 1.920 12.899 1.00 98.25 416 ASP A CA 1
ATOM 3291 C C . ASP A 1 416 ? -25.712 2.554 12.503 1.00 98.25 416 ASP A C 1
ATOM 3293 O O . ASP A 1 416 ? -26.501 2.953 13.359 1.00 98.25 416 ASP A O 1
ATOM 3297 N N . LEU A 1 417 ? -25.949 2.694 11.197 1.00 97.31 417 LEU A N 1
ATOM 3298 C CA . LEU A 1 417 ? -27.193 3.216 10.619 1.00 97.31 417 LEU A CA 1
ATOM 3299 C C . LEU A 1 417 ? -28.309 2.174 10.631 1.00 97.31 417 LEU A C 1
ATOM 3301 O O . LEU A 1 417 ? -29.479 2.516 10.789 1.00 97.31 417 LEU A O 1
ATOM 3305 N N . TRP A 1 418 ? -27.930 0.916 10.432 1.00 95.50 418 TRP A N 1
ATOM 3306 C CA . TRP A 1 418 ? -28.842 -0.203 10.273 1.00 95.50 418 TRP A CA 1
ATOM 3307 C C . TRP A 1 418 ? -28.473 -1.322 11.230 1.00 95.50 418 TRP A C 1
ATOM 3309 O O . TRP A 1 418 ? -27.357 -1.394 11.744 1.00 95.50 418 TRP A O 1
ATOM 3319 N N . GLU A 1 419 ? -29.422 -2.220 11.437 1.00 95.69 419 GLU A N 1
ATOM 3320 C CA . GLU A 1 419 ? -29.142 -3.499 12.062 1.00 95.69 419 GLU A CA 1
ATOM 3321 C C . GLU A 1 419 ? -28.156 -4.305 11.193 1.00 95.69 419 GLU A C 1
ATOM 3323 O O . GLU A 1 419 ? -28.302 -4.356 9.972 1.00 95.69 419 GLU A O 1
ATOM 3328 N N . THR A 1 420 ? -27.138 -4.913 11.811 1.00 97.00 420 THR A N 1
ATOM 3329 C CA . THR A 1 420 ? -26.094 -5.683 11.109 1.00 97.00 420 THR A CA 1
ATOM 3330 C C . THR A 1 420 ? -25.974 -7.106 11.649 1.00 97.00 420 THR A C 1
ATOM 3332 O O . THR A 1 420 ? -26.418 -7.419 12.757 1.00 97.00 420 THR A O 1
ATOM 3335 N N . GLU A 1 421 ? -25.322 -7.987 10.892 1.00 96.62 421 GLU A N 1
ATOM 3336 C CA . GLU A 1 421 ? -25.009 -9.353 11.317 1.00 96.62 421 GLU A CA 1
ATOM 3337 C C . GLU A 1 421 ? -24.153 -9.362 12.586 1.00 96.62 421 GLU A C 1
ATOM 3339 O O . GLU A 1 421 ? -24.362 -10.200 13.458 1.00 96.62 421 GLU A O 1
ATOM 3344 N N . SER A 1 422 ? -23.244 -8.394 12.743 1.00 97.12 422 SER A N 1
ATOM 3345 C CA . SER A 1 422 ? -22.448 -8.258 13.968 1.00 97.12 422 SER A CA 1
ATOM 3346 C C . SER A 1 422 ? -23.293 -7.859 15.178 1.00 97.12 422 SER A C 1
ATOM 3348 O O . SER A 1 422 ? -22.995 -8.303 16.277 1.00 97.12 422 SER A O 1
ATOM 3350 N N . MET A 1 423 ? -24.371 -7.083 15.012 1.00 97.38 423 MET A N 1
ATOM 3351 C CA . MET A 1 423 ? -25.327 -6.799 16.102 1.00 97.38 423 MET A CA 1
ATOM 3352 C C . MET A 1 423 ? -26.132 -8.037 16.512 1.00 97.38 423 MET A C 1
ATOM 3354 O O . MET A 1 423 ? -26.521 -8.173 17.672 1.00 97.38 423 MET A O 1
ATOM 3358 N N . ASN A 1 424 ? -26.347 -8.950 15.565 1.00 96.25 424 ASN A N 1
ATOM 3359 C CA . ASN A 1 424 ? -27.160 -10.153 15.727 1.00 96.25 424 ASN A CA 1
ATOM 3360 C C . ASN A 1 424 ? -26.350 -11.445 15.788 1.00 96.25 424 ASN A C 1
ATOM 3362 O O . ASN A 1 424 ? -26.916 -12.527 15.627 1.00 96.25 424 ASN A O 1
ATOM 3366 N N . PHE A 1 425 ? -25.044 -11.366 16.047 1.00 96.81 425 PHE A N 1
ATOM 3367 C CA . PHE A 1 425 ? -24.170 -12.541 16.046 1.00 96.81 425 PHE A CA 1
ATOM 3368 C C . PHE A 1 425 ? -24.656 -13.631 17.020 1.00 96.81 425 PHE A C 1
ATOM 3370 O O . PHE A 1 425 ? -24.471 -14.818 16.769 1.00 96.81 425 PHE A O 1
ATOM 3377 N N . TRP A 1 426 ? -25.342 -13.237 18.094 1.00 96.56 426 TRP A N 1
ATOM 3378 C CA . TRP A 1 426 ? -25.909 -14.112 19.119 1.00 96.56 426 TRP A CA 1
ATOM 3379 C C . TRP A 1 426 ? -27.230 -14.797 18.721 1.00 96.56 426 TRP A C 1
ATOM 3381 O O . TRP A 1 426 ? -27.713 -15.680 19.425 1.00 96.56 426 TRP A O 1
ATOM 3391 N N . ARG A 1 427 ? -27.814 -14.407 17.583 1.00 95.31 427 ARG A N 1
ATOM 3392 C CA . ARG A 1 427 ? -28.978 -15.044 16.941 1.00 95.31 427 ARG A CA 1
ATOM 3393 C C . ARG A 1 427 ? -28.610 -15.741 15.629 1.00 95.31 427 ARG A C 1
ATOM 3395 O O . ARG A 1 427 ? -29.496 -16.061 14.837 1.00 95.31 427 ARG A O 1
ATOM 3402 N N . ARG A 1 428 ? -27.316 -15.917 15.348 1.00 94.75 428 ARG A N 1
ATOM 3403 C CA . ARG A 1 428 ? -26.859 -16.509 14.085 1.00 94.75 428 ARG A CA 1
ATOM 3404 C C . ARG A 1 428 ? -27.315 -17.972 13.948 1.00 94.75 428 ARG A C 1
ATOM 3406 O O . ARG A 1 428 ? -27.574 -18.633 14.953 1.00 94.75 428 ARG A O 1
ATOM 3413 N N . PRO A 1 429 ? -27.384 -18.519 12.724 1.00 93.06 429 PRO A N 1
ATOM 3414 C CA . PRO A 1 429 ? -27.686 -19.933 12.533 1.00 93.06 429 PRO A CA 1
ATOM 3415 C C . PRO A 1 429 ? -26.709 -20.839 13.298 1.00 93.06 429 PRO A C 1
ATOM 3417 O O . PRO A 1 429 ? -25.497 -20.640 13.235 1.00 93.06 429 PRO A O 1
ATOM 3420 N N . GLY A 1 430 ? -27.239 -21.853 13.985 1.00 93.19 430 GLY A N 1
ATOM 3421 C CA . GLY A 1 430 ? -26.439 -22.867 14.681 1.00 93.19 430 GLY A CA 1
ATOM 3422 C C . GLY A 1 430 ? -26.103 -22.565 16.145 1.00 93.19 430 GLY A C 1
ATOM 3423 O O . GLY A 1 430 ? -25.410 -23.373 16.758 1.00 93.19 430 GLY A O 1
ATOM 3424 N N . VAL A 1 431 ? -26.598 -21.463 16.719 1.00 95.38 431 VAL A N 1
ATOM 3425 C CA . VAL A 1 431 ? -26.469 -21.175 18.158 1.00 95.38 431 VAL A CA 1
ATOM 3426 C C . VAL A 1 431 ? -27.824 -20.919 18.807 1.00 95.38 431 VAL A C 1
ATOM 3428 O O . VAL A 1 431 ? -28.750 -20.414 18.176 1.00 95.38 431 VAL A O 1
ATOM 3431 N N . GLU A 1 432 ? -27.921 -21.240 20.094 1.00 96.44 432 GLU A N 1
ATOM 3432 C CA . GLU A 1 432 ? -29.077 -20.919 20.924 1.00 96.44 432 GLU A CA 1
ATOM 3433 C C . GLU A 1 432 ? -28.812 -19.602 21.674 1.00 96.44 432 GLU A C 1
ATOM 3435 O O . GLU A 1 432 ? -27.887 -19.548 22.489 1.00 96.44 432 GLU A O 1
ATOM 3440 N N . PRO A 1 433 ? -29.621 -18.541 21.479 1.00 96.81 433 PRO A N 1
ATOM 3441 C CA . PRO A 1 433 ? -29.402 -17.234 22.108 1.00 96.81 433 PRO A CA 1
ATOM 3442 C C . PRO A 1 433 ? -29.192 -17.269 23.625 1.00 96.81 433 PRO A C 1
ATOM 3444 O O . PRO A 1 433 ? -28.428 -16.481 24.172 1.00 96.81 433 PRO A O 1
ATOM 3447 N N . LYS A 1 434 ? -29.855 -18.202 24.319 1.00 96.25 434 LYS A N 1
ATOM 3448 C CA . LYS A 1 434 ? -29.741 -18.374 25.776 1.00 96.25 434 LYS A CA 1
ATOM 3449 C C . LYS A 1 434 ? -28.331 -18.768 26.237 1.00 96.25 434 LYS A C 1
ATOM 3451 O O . LYS A 1 434 ? -28.013 -18.561 27.411 1.00 96.25 434 LYS A O 1
ATOM 3456 N N . ASP A 1 435 ? -27.510 -19.334 25.355 1.00 96.56 435 ASP A N 1
ATOM 3457 C CA . ASP A 1 435 ? -26.171 -19.830 25.679 1.00 96.56 435 ASP A CA 1
ATOM 3458 C C . ASP A 1 435 ? -25.097 -18.744 25.512 1.00 96.56 435 ASP A C 1
ATOM 3460 O O . ASP A 1 435 ? -24.008 -18.865 26.075 1.00 96.56 435 ASP A O 1
ATOM 3464 N N . ILE A 1 436 ? -25.422 -17.638 24.835 1.00 97.31 436 ILE A N 1
ATOM 3465 C CA . ILE A 1 436 ? -24.514 -16.509 24.612 1.00 97.31 436 ILE A CA 1
ATOM 3466 C C . ILE A 1 436 ? -24.765 -15.448 25.683 1.00 97.31 436 ILE A C 1
ATOM 3468 O O . ILE A 1 436 ? -25.892 -15.006 25.896 1.00 97.31 436 ILE A O 1
ATOM 3472 N N . LYS A 1 437 ? -23.705 -15.082 26.412 1.00 97.25 437 LYS A N 1
ATOM 3473 C CA . LYS A 1 437 ? -23.794 -14.225 27.609 1.00 97.25 437 LYS A CA 1
ATOM 3474 C C . LYS A 1 437 ? -23.369 -12.780 27.379 1.00 97.25 437 LYS A C 1
ATOM 3476 O O . LYS A 1 437 ? -23.473 -11.984 28.304 1.00 97.25 437 LYS A O 1
ATOM 3481 N N . THR A 1 438 ? -22.907 -12.454 26.177 1.00 98.38 438 THR A N 1
ATOM 3482 C CA . THR A 1 438 ? -22.474 -11.105 25.819 1.00 98.38 438 THR A CA 1
ATOM 3483 C C . THR A 1 438 ? -23.629 -10.118 25.923 1.00 98.38 438 THR A C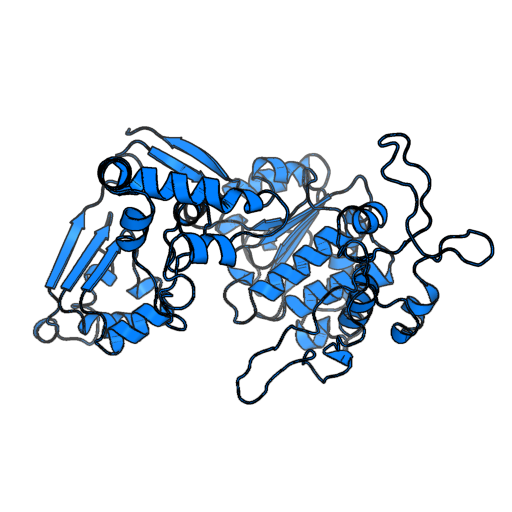 1
ATOM 3485 O O . THR A 1 438 ? -24.666 -10.292 25.282 1.00 98.38 438 THR A O 1
ATOM 3488 N N . GLU A 1 439 ? -23.438 -9.050 26.691 1.00 98.44 439 GLU A N 1
ATOM 3489 C CA . GLU A 1 439 ? -24.368 -7.925 26.712 1.00 98.44 439 GLU A CA 1
ATOM 3490 C C . GLU A 1 439 ? -24.175 -7.062 25.457 1.00 98.44 439 GLU A C 1
ATOM 3492 O O . GLU A 1 439 ? -23.054 -6.666 25.141 1.00 98.44 439 GLU A O 1
ATOM 3497 N N . VAL A 1 440 ? -25.254 -6.779 24.722 1.00 98.19 440 VAL A N 1
ATOM 3498 C CA . VAL A 1 440 ? -25.187 -6.058 23.441 1.00 98.19 440 VAL A CA 1
ATOM 3499 C C . VAL A 1 440 ? -25.927 -4.728 23.526 1.00 98.19 440 VAL A C 1
ATOM 3501 O O . VAL A 1 440 ? -27.137 -4.697 23.748 1.00 98.19 440 VAL A O 1
ATOM 3504 N N . TRP A 1 441 ? -25.217 -3.633 23.249 1.00 98.38 441 TRP A N 1
ATOM 3505 C CA . TRP A 1 441 ? -25.805 -2.308 23.053 1.00 98.38 441 TRP A CA 1
ATOM 3506 C C . TRP A 1 441 ? -25.718 -1.882 21.596 1.00 98.38 441 TRP A C 1
ATOM 3508 O O . TRP A 1 441 ? -24.639 -1.843 21.002 1.00 98.38 441 TRP A O 1
ATOM 3518 N N . VAL A 1 442 ? -26.863 -1.499 21.040 1.00 97.94 442 VAL A N 1
ATOM 3519 C CA . VAL A 1 442 ? -26.971 -0.963 19.684 1.00 97.94 442 VAL A CA 1
ATOM 3520 C C . VAL A 1 442 ? -27.312 0.517 19.771 1.00 97.94 442 VAL A C 1
ATOM 3522 O O . VAL A 1 442 ? -28.346 0.893 20.323 1.00 97.94 442 VAL A O 1
ATOM 3525 N N . LEU A 1 443 ? -26.430 1.357 19.236 1.00 98.12 443 LEU A N 1
ATOM 3526 C CA . LEU A 1 443 ? -26.575 2.807 19.232 1.00 98.12 443 LEU A CA 1
ATOM 3527 C C . LEU A 1 443 ? -26.815 3.282 17.788 1.00 98.12 443 LEU A C 1
ATOM 3529 O O . LEU A 1 443 ? -25.894 3.203 16.970 1.00 98.12 443 LEU A O 1
ATOM 3533 N N . PRO A 1 444 ? -28.018 3.780 17.449 1.00 97.56 444 PRO A N 1
ATOM 3534 C CA . PRO A 1 444 ? -28.306 4.242 16.096 1.00 97.56 444 PRO A CA 1
ATOM 3535 C C . PRO A 1 444 ? -27.489 5.499 15.769 1.00 97.56 444 PRO A C 1
ATOM 3537 O O . PRO A 1 444 ? -27.519 6.495 16.497 1.00 97.56 444 PRO A O 1
ATOM 3540 N N . ALA A 1 445 ? -26.749 5.456 14.664 1.00 97.44 445 ALA A N 1
ATOM 3541 C CA . ALA A 1 445 ? -25.919 6.555 14.195 1.00 97.44 445 ALA A CA 1
ATOM 3542 C C . ALA A 1 445 ? -26.677 7.471 13.224 1.00 97.44 445 ALA A C 1
ATOM 3544 O O . ALA A 1 445 ? -27.521 7.032 12.451 1.00 97.44 445 ALA A O 1
ATOM 3545 N N . ALA A 1 446 ? -26.300 8.751 13.194 1.00 97.00 446 ALA A N 1
ATOM 3546 C CA . ALA A 1 446 ? -26.715 9.657 12.127 1.00 97.00 446 ALA A CA 1
ATOM 3547 C C . ALA A 1 446 ? -25.946 9.356 10.826 1.00 97.00 446 ALA A C 1
ATOM 3549 O O . ALA A 1 446 ? -24.707 9.234 10.823 1.00 97.00 446 ALA A O 1
ATOM 3550 N N . SER A 1 447 ? -26.676 9.312 9.715 1.00 96.69 447 SER A N 1
ATOM 3551 C CA . SER A 1 447 ? -26.172 9.152 8.352 1.00 96.69 447 SER A CA 1
ATOM 3552 C C . SER A 1 447 ? -25.302 10.330 7.904 1.00 96.69 447 SER A C 1
ATOM 3554 O O . SER A 1 447 ? -25.084 11.317 8.612 1.00 96.69 447 SER A O 1
ATOM 3556 N N . SER A 1 448 ? -24.746 10.230 6.696 1.00 97.00 448 SER A N 1
ATOM 3557 C CA . SER A 1 448 ? -23.899 11.279 6.128 1.00 97.00 448 SER A CA 1
ATOM 3558 C C . SER A 1 448 ? -24.625 12.590 5.840 1.00 97.00 448 SER A C 1
ATOM 3560 O O . SER A 1 448 ? -23.956 13.619 5.831 1.00 97.00 448 SER A O 1
ATOM 3562 N N . VAL A 1 449 ? -25.935 12.556 5.575 1.00 97.19 449 VAL A N 1
ATOM 3563 C CA . VAL A 1 449 ? -26.729 13.749 5.222 1.00 97.19 449 VAL A CA 1
ATOM 3564 C C . VAL A 1 449 ? -27.284 14.466 6.452 1.00 97.19 449 VAL A C 1
ATOM 3566 O O . VAL A 1 449 ? -27.644 15.632 6.382 1.00 97.19 449 VAL A O 1
ATOM 3569 N N . GLU A 1 450 ? -27.290 13.806 7.607 1.00 98.19 450 GLU A N 1
ATOM 3570 C CA . GLU A 1 450 ? -27.838 14.345 8.858 1.00 98.19 450 GLU A CA 1
ATOM 3571 C C . GLU A 1 450 ? -26.798 15.110 9.689 1.00 98.19 450 GLU A C 1
ATOM 3573 O O . GLU A 1 450 ? -27.107 15.607 10.776 1.00 98.19 450 GLU A O 1
ATOM 3578 N N . LYS A 1 451 ? -25.561 15.225 9.189 1.00 98.00 451 LYS A N 1
ATOM 3579 C CA . LYS A 1 451 ? -24.453 15.888 9.882 1.00 98.00 451 LYS A CA 1
ATOM 3580 C C . LYS A 1 451 ? -23.524 16.635 8.934 1.00 98.00 451 LYS A C 1
ATOM 3582 O O . LYS A 1 451 ? -23.147 16.133 7.875 1.00 98.00 451 LYS A O 1
ATOM 3587 N N . SER A 1 452 ? -23.079 17.803 9.382 1.00 98.31 452 SER A N 1
ATOM 3588 C CA . SER A 1 452 ? -21.998 18.542 8.735 1.00 98.31 452 SER A CA 1
ATOM 3589 C C . SER A 1 452 ? -20.637 17.969 9.132 1.00 98.31 452 SER A C 1
ATOM 3591 O O . SER A 1 452 ? -20.472 17.415 10.219 1.00 98.31 452 SER A O 1
ATOM 3593 N N . GLY A 1 453 ? -19.642 18.113 8.265 1.00 98.00 453 GLY A N 1
ATOM 3594 C CA . GLY A 1 453 ? -18.279 17.661 8.536 1.00 98.00 453 GLY A CA 1
ATOM 3595 C C . GLY A 1 453 ? -17.466 17.512 7.261 1.00 98.00 453 GLY A C 1
ATOM 3596 O O . GLY A 1 453 ? -17.931 17.871 6.182 1.00 98.00 453 GLY A O 1
ATOM 3597 N N . SER A 1 454 ? -16.257 16.968 7.373 1.00 98.25 454 SER A N 1
ATOM 3598 C CA . SER A 1 454 ? -15.385 16.728 6.225 1.00 98.25 454 SER A CA 1
ATOM 3599 C C . SER A 1 454 ? -15.113 15.245 5.987 1.00 98.25 454 SER A C 1
ATOM 3601 O O . SER A 1 454 ? -15.093 14.434 6.914 1.00 98.25 454 SER A O 1
ATOM 3603 N N . VAL A 1 455 ? -14.895 14.897 4.719 1.00 98.44 455 VAL A N 1
ATOM 3604 C CA . VAL A 1 455 ? -14.352 13.601 4.294 1.00 98.44 455 VAL A CA 1
ATOM 3605 C C . VAL A 1 455 ? -13.214 13.820 3.303 1.00 98.44 455 VAL A C 1
ATOM 3607 O O . VAL A 1 455 ? -13.293 14.695 2.438 1.00 98.44 455 VAL A O 1
ATOM 3610 N N . THR A 1 456 ? -12.155 13.026 3.417 1.00 98.50 456 THR A N 1
ATOM 3611 C CA . THR A 1 456 ? -10.987 13.083 2.539 1.00 98.50 456 THR A CA 1
ATOM 3612 C C . THR A 1 456 ? -11.070 11.971 1.504 1.00 98.50 456 THR A C 1
ATOM 3614 O O . THR A 1 456 ? -11.025 10.788 1.843 1.00 98.50 456 THR A O 1
ATOM 3617 N N . ASN A 1 457 ? -11.167 12.343 0.227 1.00 98.12 457 ASN A N 1
ATOM 3618 C CA . ASN A 1 457 ? -11.277 11.368 -0.856 1.00 98.12 457 ASN A CA 1
ATOM 3619 C C . ASN A 1 457 ? -9.921 10.714 -1.210 1.00 98.12 457 ASN A C 1
ATOM 3621 O O . ASN A 1 457 ? -8.857 11.079 -0.709 1.00 98.12 457 ASN A O 1
ATOM 3625 N N . SER A 1 458 ? -9.942 9.766 -2.153 1.00 98.06 458 SER A N 1
ATOM 3626 C CA . SER A 1 458 ? -8.748 9.041 -2.620 1.00 98.06 458 SER A CA 1
ATOM 3627 C C . SER A 1 458 ? -7.613 9.947 -3.144 1.00 98.06 458 SER A C 1
ATOM 3629 O O . SER A 1 458 ? -6.443 9.567 -3.061 1.00 98.06 458 SER A O 1
ATOM 3631 N N . GLY A 1 459 ? -7.945 11.135 -3.666 1.00 97.62 459 GLY A N 1
ATOM 3632 C CA . GLY A 1 459 ? -7.008 12.148 -4.166 1.00 97.62 459 GLY A CA 1
ATOM 3633 C C . GLY A 1 459 ? -6.548 13.142 -3.098 1.00 97.62 459 GLY A C 1
ATOM 3634 O O . GLY A 1 459 ? -5.943 14.150 -3.444 1.00 97.62 459 GLY A O 1
ATOM 3635 N N . ARG A 1 460 ? -6.831 12.862 -1.817 1.00 98.19 460 ARG A N 1
ATOM 3636 C CA . ARG A 1 460 ? -6.488 13.686 -0.645 1.00 98.19 460 ARG A CA 1
ATOM 3637 C C . ARG A 1 460 ? -7.224 15.029 -0.570 1.00 98.19 460 ARG A C 1
ATOM 3639 O O . ARG A 1 460 ? -6.831 15.895 0.205 1.00 98.19 460 ARG A O 1
ATOM 3646 N N . LEU A 1 461 ? -8.312 15.200 -1.323 1.00 98.00 461 LEU A N 1
ATOM 3647 C CA . LEU A 1 461 ? -9.162 16.382 -1.198 1.00 98.00 461 LEU A CA 1
ATOM 3648 C C . LEU A 1 461 ? -10.079 16.218 0.020 1.00 98.00 461 LEU A C 1
ATOM 3650 O O . LEU A 1 461 ? -10.977 15.372 0.003 1.00 98.00 461 LEU A O 1
ATOM 3654 N N . ALA A 1 462 ? -9.843 17.027 1.054 1.00 98.06 462 ALA A N 1
ATOM 3655 C CA . ALA A 1 462 ? -10.718 17.155 2.213 1.00 98.06 462 ALA A CA 1
ATOM 3656 C C . ALA A 1 462 ? -11.906 18.058 1.853 1.00 98.06 462 ALA A C 1
ATOM 3658 O O . ALA A 1 462 ? -11.749 19.263 1.669 1.00 98.06 462 ALA A O 1
ATOM 3659 N N . GLN A 1 463 ? -13.088 17.465 1.714 1.00 98.38 463 GLN A N 1
ATOM 3660 C CA . GLN A 1 463 ? -14.296 18.155 1.265 1.00 98.38 463 GLN A CA 1
ATOM 3661 C C . GLN A 1 463 ? -15.266 18.303 2.425 1.00 98.38 463 GLN A C 1
ATOM 3663 O O . GLN A 1 463 ? -15.612 17.310 3.066 1.00 98.38 463 GLN A O 1
ATOM 3668 N N . TYR A 1 464 ? -15.709 19.533 2.678 1.00 98.31 464 TYR A N 1
ATOM 3669 C CA . TYR A 1 464 ? -16.767 19.805 3.641 1.00 98.31 464 TYR A CA 1
ATOM 3670 C C . TYR A 1 464 ? -18.137 19.492 3.029 1.00 98.31 464 TYR A C 1
ATOM 3672 O O . TYR A 1 464 ? -18.365 19.727 1.843 1.00 98.31 464 TYR A O 1
ATOM 3680 N N . ARG A 1 465 ? -19.049 18.975 3.848 1.00 97.62 465 ARG A N 1
ATOM 3681 C CA . ARG A 1 465 ? -20.466 18.798 3.532 1.00 97.62 465 ARG A CA 1
ATOM 3682 C C . ARG A 1 465 ? -21.318 19.344 4.668 1.00 97.62 465 ARG A C 1
ATOM 3684 O O . ARG A 1 465 ? -20.884 19.356 5.822 1.00 97.62 465 ARG A O 1
ATOM 3691 N N . TRP A 1 466 ? -22.531 19.753 4.333 1.00 98.12 466 TRP A N 1
ATOM 3692 C CA . TRP A 1 466 ? -23.504 20.286 5.277 1.00 98.12 466 TRP A CA 1
ATOM 3693 C C . TRP A 1 466 ? -24.563 19.237 5.590 1.00 98.12 466 TRP A C 1
ATOM 3695 O O . TRP A 1 466 ? -24.870 18.386 4.755 1.00 98.12 466 TRP A O 1
ATOM 3705 N N . LYS A 1 467 ? -25.114 19.321 6.799 1.00 97.75 467 LYS A N 1
ATOM 3706 C CA . LYS A 1 467 ? -26.395 18.703 7.125 1.00 97.75 467 LYS A CA 1
ATOM 3707 C C . LYS A 1 467 ? -27.465 19.232 6.156 1.00 97.75 467 LYS A C 1
ATOM 3709 O O . LYS A 1 467 ? -27.487 20.438 5.908 1.00 97.75 467 LYS A O 1
ATOM 3714 N N . ALA A 1 468 ? -28.268 18.318 5.611 1.00 93.62 468 ALA A N 1
ATOM 3715 C CA . ALA A 1 468 ? -29.366 18.606 4.689 1.00 93.62 468 ALA A CA 1
ATOM 3716 C C . ALA A 1 468 ? -30.472 19.457 5.323 1.00 93.62 468 ALA A C 1
ATOM 3718 O O . ALA A 1 468 ? -30.648 19.375 6.566 1.00 93.62 468 ALA A O 1
#

Nearest PDB structures (foldseek):
  1h0h-assembly2_K  TM=9.522E-01  e=1.102E-39  Megalodesulfovibrio gigas
  8rcb-assembly1_A  TM=9.165E-01  e=1.842E-39  Nitratidesulfovibrio vulgaris str. Hildenborough
  1kqf-assembly1_A  TM=9.449E-01  e=4.325E-36  Escherichia coli
  7vw6-assembly1_A  TM=8.585E-01  e=1.525E-18  Methylorubrum extorquens AM1
  7xqw-assembly1_A  TM=8.623E-01  e=5.665E-18  Methylorubrum extorquens AM1

Mean predicted aligned error: 5.43 Å

Solvent-accessible surface area (backbone atoms only — not comparable to full-atom values): 25373 Å² total; per-residue (Å²): 57,77,49,42,65,77,43,44,32,59,18,46,25,37,43,30,43,26,52,47,45,55,74,81,38,44,82,50,42,58,22,52,50,44,10,30,71,76,73,62,26,44,37,36,26,42,35,73,60,90,43,76,39,37,77,71,32,78,41,71,42,60,36,44,89,88,28,57,46,55,52,37,32,23,47,41,31,49,27,57,78,70,64,37,47,24,58,69,44,28,58,73,77,48,64,36,31,28,31,41,31,88,72,49,41,48,38,90,80,48,80,74,35,52,53,48,64,37,80,89,76,71,41,72,48,61,82,40,76,39,62,36,52,39,89,89,77,66,44,69,41,60,41,35,54,59,87,64,75,78,48,90,90,47,79,87,73,44,73,80,50,44,66,50,51,102,83,69,47,68,52,49,59,58,60,68,34,60,77,68,67,42,49,88,78,47,71,56,18,43,43,43,52,47,53,55,64,26,66,76,32,36,48,68,55,80,86,9,42,32,25,71,63,21,68,27,58,32,67,59,50,48,53,51,40,48,55,48,48,63,46,18,30,40,92,94,39,21,37,22,37,34,29,36,67,69,46,49,88,47,101,57,13,70,54,37,54,49,39,47,51,51,42,37,44,40,31,46,16,64,89,45,76,10,19,26,47,35,48,53,59,79,60,74,33,54,52,38,46,50,45,56,20,80,47,84,61,30,31,58,76,67,40,72,55,49,28,57,80,79,28,76,43,57,64,45,36,44,65,74,68,41,46,95,61,71,80,49,53,46,40,63,58,56,53,52,54,47,49,42,71,79,34,36,77,58,19,74,75,63,35,61,60,56,42,47,68,73,47,83,52,45,63,80,93,64,62,66,46,75,68,39,47,44,53,36,17,55,70,52,72,38,44,68,50,76,36,74,73,58,45,55,36,71,76,40,96,48,36,67,61,46,38,57,12,54,53,45,18,58,31,37,39,36,36,31,79,64,93,46,67,50,78,41,47,59,69,36,91,95,58,62,52,91,78,47,72,43,45,77,45,82,44,83,44,81,57,77,53,74,39,60,51,74,40,17,35,51,50,66,52,72,43,78,47,62,48,115